Protein AF-A0A835QR47-F1 (afdb_monomer)

Organism: Vanilla planifolia (NCBI:txid51239)

Structure (mmCIF, N/CA/C/O backbone):
data_AF-A0A835QR47-F1
#
_entry.id   AF-A0A835QR47-F1
#
loop_
_atom_site.group_PDB
_atom_site.id
_atom_site.type_symbol
_atom_site.label_atom_id
_atom_site.label_alt_id
_atom_site.label_comp_id
_atom_site.label_asym_id
_atom_site.label_entity_id
_atom_site.label_seq_id
_atom_site.pdbx_PDB_ins_code
_atom_site.Cartn_x
_atom_site.Cartn_y
_atom_site.Cartn_z
_atom_site.occupancy
_atom_site.B_iso_or_equiv
_atom_site.auth_seq_id
_atom_site.auth_comp_id
_atom_site.auth_asym_id
_atom_site.auth_atom_id
_atom_site.pdbx_PDB_model_num
ATOM 1 N N . MET A 1 1 ? 97.038 3.469 -121.907 1.00 60.97 1 MET A N 1
ATOM 2 C CA . MET A 1 1 ? 96.719 4.030 -120.569 1.00 60.97 1 MET A CA 1
ATOM 3 C C . MET A 1 1 ? 95.221 4.050 -120.298 1.00 60.97 1 MET A C 1
ATOM 5 O O . MET A 1 1 ? 94.836 3.644 -119.213 1.00 60.97 1 MET A O 1
ATOM 9 N N . GLU A 1 2 ? 94.392 4.480 -121.254 1.00 71.38 2 GLU A N 1
ATOM 10 C CA . GLU A 1 2 ? 92.936 4.663 -121.091 1.00 71.38 2 GLU A CA 1
ATOM 11 C C . GLU A 1 2 ? 92.180 3.490 -120.452 1.00 71.38 2 GLU A C 1
ATOM 13 O O . GLU A 1 2 ? 91.340 3.713 -119.591 1.00 71.38 2 GLU A O 1
ATOM 18 N N . GLU A 1 3 ? 92.490 2.250 -120.829 1.00 75.06 3 GLU A N 1
ATOM 19 C CA . GLU A 1 3 ? 91.840 1.045 -120.295 1.00 75.06 3 GLU A CA 1
ATOM 20 C C . GLU A 1 3 ? 91.959 0.943 -118.764 1.00 75.06 3 GLU A C 1
ATOM 22 O O . GLU A 1 3 ? 90.950 0.813 -118.076 1.00 75.06 3 GLU A O 1
ATOM 27 N N . LYS A 1 4 ? 93.161 1.175 -118.214 1.00 75.19 4 LYS A N 1
ATOM 28 C CA . LYS A 1 4 ? 93.388 1.247 -116.760 1.00 75.19 4 LYS A CA 1
ATOM 29 C C . LYS A 1 4 ? 92.651 2.417 -116.103 1.00 75.19 4 LYS A C 1
ATOM 31 O O . LYS A 1 4 ? 92.278 2.328 -114.941 1.00 75.19 4 LYS A O 1
ATOM 36 N N . VAL A 1 5 ? 92.425 3.518 -116.825 1.00 79.50 5 VAL A N 1
ATOM 37 C CA . VAL A 1 5 ? 91.625 4.645 -116.314 1.00 79.50 5 VAL A CA 1
ATOM 38 C C . VAL A 1 5 ? 90.145 4.259 -116.238 1.00 79.50 5 VAL A C 1
ATOM 40 O O . VAL A 1 5 ? 89.501 4.583 -115.244 1.00 79.50 5 VAL A O 1
ATOM 43 N N . ARG A 1 6 ? 89.614 3.520 -117.224 1.00 81.06 6 ARG A N 1
ATOM 44 C CA . ARG A 1 6 ? 88.241 2.980 -117.177 1.00 81.06 6 ARG A CA 1
ATOM 45 C C . ARG A 1 6 ? 88.077 1.977 -116.036 1.00 81.06 6 ARG A C 1
ATOM 47 O O . ARG A 1 6 ? 87.148 2.119 -115.253 1.00 81.06 6 ARG A O 1
ATOM 54 N N . GLU A 1 7 ? 89.019 1.048 -115.884 1.00 84.00 7 GLU A N 1
ATOM 55 C CA . GLU A 1 7 ? 89.049 0.070 -114.789 1.00 84.00 7 GLU A CA 1
ATOM 56 C C . GLU A 1 7 ? 89.063 0.752 -113.406 1.00 84.00 7 GLU A C 1
ATOM 58 O O . GLU A 1 7 ? 88.241 0.437 -112.549 1.00 84.00 7 GLU A O 1
ATOM 63 N N . ILE A 1 8 ? 89.921 1.762 -113.204 1.00 84.38 8 ILE A N 1
ATOM 64 C CA . ILE A 1 8 ? 89.962 2.557 -111.963 1.00 84.38 8 ILE A CA 1
ATOM 65 C C . ILE A 1 8 ? 88.643 3.314 -111.728 1.00 84.38 8 ILE A C 1
ATOM 67 O O . ILE A 1 8 ? 88.188 3.405 -110.586 1.00 84.38 8 ILE A O 1
ATOM 71 N N . VAL A 1 9 ? 88.008 3.846 -112.779 1.00 85.69 9 VAL A N 1
ATOM 72 C CA . VAL A 1 9 ? 86.698 4.512 -112.674 1.00 85.69 9 VAL A CA 1
ATOM 73 C C . VAL A 1 9 ? 85.596 3.516 -112.310 1.00 85.69 9 VAL A C 1
ATOM 75 O O . VAL A 1 9 ? 84.815 3.816 -111.411 1.00 85.69 9 VAL A O 1
ATOM 78 N N . GLU A 1 10 ? 85.552 2.329 -112.917 1.00 86.38 10 GLU A N 1
ATOM 79 C CA . GLU A 1 10 ? 84.581 1.286 -112.566 1.00 86.38 10 GLU A CA 1
ATOM 80 C C . GLU A 1 10 ? 84.777 0.767 -111.138 1.00 86.38 10 GLU A C 1
ATOM 82 O O . GLU A 1 10 ? 83.806 0.665 -110.391 1.00 86.38 10 GLU A O 1
ATOM 87 N N . ILE A 1 11 ? 86.016 0.497 -110.716 1.00 86.19 11 ILE A N 1
ATOM 88 C CA . ILE A 1 11 ? 86.321 0.095 -109.334 1.00 86.19 11 ILE A CA 1
ATOM 89 C C . ILE A 1 11 ? 85.882 1.192 -108.356 1.00 86.19 11 ILE A C 1
ATOM 91 O O . ILE A 1 11 ? 85.265 0.895 -107.333 1.00 86.19 11 ILE A O 1
ATOM 95 N N . LYS A 1 12 ? 86.121 2.470 -108.682 1.00 87.75 12 LYS A N 1
ATOM 96 C CA . LYS A 1 12 ? 85.681 3.597 -107.850 1.00 87.75 12 LYS A CA 1
ATOM 97 C C . LYS A 1 12 ? 84.157 3.764 -107.835 1.00 87.75 12 LYS A C 1
ATOM 99 O O . LYS A 1 12 ? 83.612 4.082 -106.784 1.00 87.75 12 LYS A O 1
ATOM 104 N N . GLN A 1 13 ? 83.467 3.517 -108.949 1.00 88.06 13 GLN A N 1
ATOM 105 C CA . GLN A 1 13 ? 82.001 3.523 -109.017 1.00 88.06 13 GLN A CA 1
ATOM 106 C C . GLN A 1 13 ? 81.385 2.375 -108.209 1.00 88.06 13 GLN A C 1
ATOM 108 O O . GLN A 1 13 ? 80.437 2.613 -107.467 1.00 88.06 13 GLN A O 1
ATOM 113 N N . ARG A 1 14 ? 81.938 1.157 -108.296 1.00 87.88 14 ARG A N 1
ATOM 114 C CA . ARG A 1 14 ? 81.486 -0.002 -107.505 1.00 87.88 14 ARG A CA 1
ATOM 115 C C . ARG A 1 14 ? 81.745 0.208 -106.013 1.00 87.88 14 ARG A C 1
ATOM 117 O O . ARG A 1 14 ? 80.827 0.036 -105.224 1.00 87.88 14 ARG A O 1
ATOM 124 N N . SER A 1 15 ? 82.934 0.687 -105.642 1.00 88.19 15 SER A N 1
ATOM 125 C CA . SER A 1 15 ? 83.275 1.040 -104.255 1.00 88.19 15 SER A CA 1
ATOM 126 C C . SER A 1 15 ? 82.327 2.103 -103.678 1.00 88.19 15 SER A C 1
ATOM 128 O O . SER A 1 15 ? 81.778 1.920 -102.595 1.00 88.19 15 SER A O 1
ATOM 130 N N . LEU A 1 16 ? 82.036 3.165 -104.440 1.00 91.00 16 LEU A N 1
ATOM 131 C CA . LEU A 1 16 ? 81.088 4.210 -104.038 1.00 91.00 16 LEU A CA 1
ATOM 132 C C . LEU A 1 16 ? 79.633 3.704 -103.991 1.00 91.00 16 LEU A C 1
ATOM 134 O O . LEU A 1 16 ? 78.863 4.138 -103.139 1.00 91.00 16 LEU A O 1
ATOM 138 N N . ALA A 1 17 ? 79.241 2.768 -104.860 1.00 90.38 17 ALA A N 1
ATOM 139 C CA . ALA A 1 17 ? 77.936 2.111 -104.787 1.00 90.38 17 ALA A CA 1
ATOM 140 C C . ALA A 1 17 ? 77.817 1.210 -103.544 1.00 90.38 17 ALA A C 1
ATOM 142 O O . ALA A 1 17 ? 76.797 1.254 -102.862 1.00 90.38 17 ALA A O 1
ATOM 143 N N . GLU A 1 18 ? 78.865 0.456 -103.203 1.00 92.38 18 GLU A N 1
ATOM 144 C CA . GLU A 1 18 ? 78.936 -0.332 -101.971 1.00 92.38 18 GLU A CA 1
ATOM 145 C C . GLU A 1 18 ? 78.926 0.542 -100.708 1.00 92.38 18 GLU A C 1
ATOM 147 O O . GLU A 1 18 ? 78.277 0.188 -99.729 1.00 92.38 18 GLU A O 1
ATOM 152 N N . GLU A 1 19 ? 79.633 1.674 -100.703 1.00 91.31 19 GLU A N 1
ATOM 153 C CA . GLU A 1 19 ? 79.642 2.631 -99.589 1.00 91.31 19 GLU A CA 1
ATOM 154 C C . GLU A 1 19 ? 78.260 3.281 -99.404 1.00 91.31 19 GLU A C 1
ATOM 156 O O . GLU A 1 19 ? 77.734 3.330 -98.288 1.00 91.31 19 GLU A O 1
ATOM 161 N N . ASN A 1 20 ? 77.610 3.677 -100.504 1.00 91.75 20 ASN A N 1
ATOM 162 C CA . ASN A 1 20 ? 76.225 4.153 -100.502 1.00 91.75 20 ASN A CA 1
ATOM 163 C C . ASN A 1 20 ? 75.232 3.069 -100.047 1.00 91.75 20 ASN A C 1
ATOM 165 O O . ASN A 1 20 ? 74.272 3.380 -99.347 1.00 91.75 20 ASN A O 1
ATOM 169 N N . GLN A 1 21 ? 75.450 1.797 -100.399 1.00 94.31 21 GLN A N 1
ATOM 170 C CA . GLN A 1 21 ? 74.613 0.694 -99.923 1.00 94.31 21 GLN A CA 1
ATOM 171 C C . GLN A 1 21 ? 74.801 0.459 -98.418 1.00 94.31 21 GLN A C 1
ATOM 173 O O . GLN A 1 21 ? 73.815 0.453 -97.687 1.00 94.31 21 GLN A O 1
ATOM 178 N N . LYS A 1 22 ? 76.046 0.345 -97.938 1.00 94.44 22 LYS A N 1
ATOM 179 C CA . LYS A 1 22 ? 76.367 0.107 -96.518 1.00 94.44 22 LYS A CA 1
ATOM 180 C C . LYS A 1 22 ? 75.860 1.244 -95.625 1.00 94.44 22 LYS A C 1
ATOM 182 O O . LYS A 1 22 ? 75.302 0.996 -94.560 1.00 94.44 22 LYS A O 1
ATOM 187 N N . THR A 1 23 ? 75.988 2.497 -96.066 1.00 93.44 23 THR A N 1
ATOM 188 C CA . THR A 1 23 ? 75.420 3.649 -95.341 1.00 93.44 23 THR A CA 1
ATOM 189 C C . THR A 1 23 ? 73.889 3.644 -95.348 1.00 93.44 23 THR A C 1
ATOM 191 O O . THR A 1 23 ? 73.283 3.925 -94.316 1.00 93.44 23 THR A O 1
ATOM 194 N N . LEU A 1 24 ? 73.247 3.262 -96.456 1.00 94.75 24 LEU A N 1
ATOM 195 C CA . LEU A 1 24 ? 71.790 3.115 -96.552 1.00 94.75 24 LEU A CA 1
ATOM 196 C C . LEU A 1 24 ? 71.248 1.938 -95.715 1.00 94.75 24 LEU A C 1
ATOM 198 O O . LEU A 1 24 ? 70.143 2.030 -95.182 1.00 94.75 24 LEU A O 1
ATOM 202 N N . GLU A 1 25 ? 72.014 0.861 -95.555 1.00 94.81 25 GLU A N 1
ATOM 203 C CA . GLU A 1 25 ? 71.706 -0.262 -94.659 1.00 94.81 25 GLU A CA 1
ATOM 204 C C . GLU A 1 25 ? 71.804 0.162 -93.186 1.00 94.81 25 GLU A C 1
ATOM 206 O O . GLU A 1 25 ? 70.817 0.042 -92.462 1.00 94.81 25 GLU A O 1
ATOM 211 N N . VAL A 1 26 ? 72.907 0.795 -92.768 1.00 95.56 26 VAL A N 1
ATOM 212 C CA . VAL A 1 26 ? 73.063 1.344 -91.404 1.00 95.56 26 VAL A CA 1
ATOM 213 C C . VAL A 1 26 ? 71.992 2.398 -91.078 1.00 95.56 26 VAL A C 1
ATOM 215 O O . VAL A 1 26 ? 71.502 2.467 -89.948 1.00 95.56 26 VAL A O 1
ATOM 218 N N . LEU A 1 27 ? 71.577 3.213 -92.055 1.00 94.19 27 LEU A N 1
ATOM 219 C CA . LEU A 1 27 ? 70.469 4.157 -91.877 1.00 94.19 27 LEU A CA 1
ATOM 220 C C . LEU A 1 27 ? 69.121 3.445 -91.686 1.00 94.19 27 LEU A C 1
ATOM 222 O O . LEU A 1 27 ? 68.351 3.877 -90.830 1.00 94.19 27 LEU A O 1
ATOM 226 N N . LYS A 1 28 ? 68.850 2.345 -92.402 1.00 95.81 28 LYS A N 1
ATOM 227 C CA . LYS A 1 28 ? 67.644 1.517 -92.204 1.00 95.81 28 LYS A CA 1
ATOM 228 C C . LYS A 1 28 ? 67.637 0.807 -90.853 1.00 95.81 28 LYS A C 1
ATOM 230 O O . LYS A 1 28 ? 66.608 0.811 -90.188 1.00 95.81 28 LYS A O 1
ATOM 235 N N . GLU A 1 29 ? 68.758 0.229 -90.425 1.00 95.56 29 GLU A N 1
ATOM 236 C CA . GLU A 1 29 ? 68.882 -0.397 -89.099 1.00 95.56 29 GLU A CA 1
ATOM 237 C C . GLU A 1 29 ? 68.636 0.629 -87.985 1.00 95.56 29 GLU A C 1
ATOM 239 O O . GLU A 1 29 ? 67.873 0.382 -87.048 1.00 95.56 29 GLU A O 1
ATOM 244 N N . ARG A 1 30 ? 69.212 1.831 -88.125 1.00 95.88 30 ARG A N 1
ATOM 245 C CA . ARG A 1 30 ? 68.959 2.952 -87.215 1.00 95.88 30 ARG A CA 1
ATOM 246 C C . ARG A 1 30 ? 67.500 3.407 -87.248 1.00 95.88 30 ARG A C 1
ATOM 248 O O . ARG A 1 30 ? 66.954 3.723 -86.193 1.00 95.88 30 ARG A O 1
ATOM 255 N N . GLU A 1 31 ? 66.867 3.454 -88.418 1.00 95.62 31 GLU 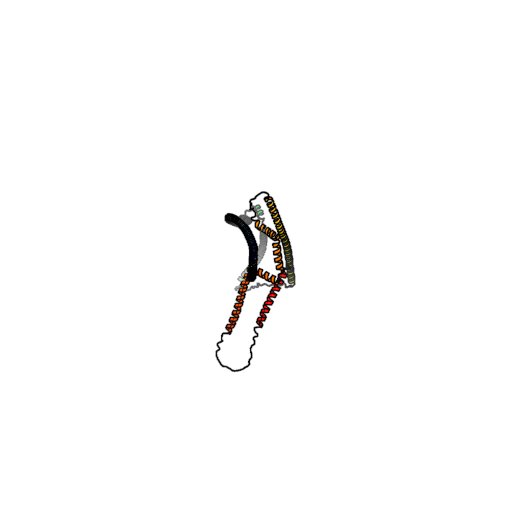A N 1
ATOM 256 C CA . GLU A 1 31 ? 65.449 3.794 -88.542 1.00 95.62 31 GLU A CA 1
ATOM 257 C C . GLU A 1 31 ? 64.571 2.753 -87.837 1.00 95.62 31 GLU A C 1
ATOM 259 O O . GLU A 1 31 ? 63.733 3.128 -87.022 1.00 95.62 31 GLU A O 1
ATOM 264 N N . GLN A 1 32 ? 64.806 1.458 -88.063 1.00 96.12 32 GLN A N 1
ATOM 265 C CA . GLN A 1 32 ? 64.087 0.367 -87.396 1.00 96.12 32 GLN A CA 1
ATOM 266 C C . GLN A 1 32 ? 64.253 0.422 -85.871 1.00 96.12 32 GLN A C 1
ATOM 268 O O . GLN A 1 32 ? 63.266 0.310 -85.144 1.00 96.12 32 GLN A O 1
ATOM 273 N N . LEU A 1 33 ? 65.470 0.674 -85.376 1.00 96.69 33 LEU A N 1
ATOM 274 C CA . LEU A 1 33 ? 65.728 0.846 -83.944 1.00 96.69 33 LEU A CA 1
ATOM 275 C C . LEU A 1 33 ? 64.963 2.048 -83.362 1.00 96.69 33 LEU A C 1
ATOM 277 O O . LEU A 1 33 ? 64.385 1.940 -82.282 1.00 96.69 33 LEU A O 1
ATOM 281 N N . LEU A 1 34 ? 64.917 3.178 -84.076 1.00 95.75 34 LEU A N 1
ATOM 282 C CA . LEU A 1 34 ? 64.157 4.364 -83.664 1.00 95.75 34 LEU A CA 1
ATOM 283 C C . LEU A 1 34 ? 62.638 4.140 -83.734 1.00 95.75 34 LEU A C 1
ATOM 285 O O . LEU A 1 34 ? 61.914 4.612 -82.857 1.00 95.75 34 LEU A O 1
ATOM 289 N N . GLN A 1 35 ? 62.143 3.404 -84.733 1.00 96.12 35 GLN A N 1
ATOM 290 C CA . GLN A 1 35 ? 60.734 3.020 -84.842 1.00 96.12 35 GLN A CA 1
ATOM 291 C C . GLN A 1 35 ? 60.320 2.091 -83.689 1.00 96.12 35 GLN A C 1
ATOM 293 O O . GLN A 1 35 ? 59.265 2.307 -83.092 1.00 96.12 35 GLN A O 1
ATOM 298 N N . GLU A 1 36 ? 61.154 1.115 -83.318 1.00 96.88 36 GLU A N 1
ATOM 299 C CA . GLU A 1 36 ? 60.896 0.212 -82.189 1.00 96.88 36 GLU A CA 1
ATOM 300 C C . GLU A 1 36 ? 60.992 0.938 -80.837 1.00 96.88 36 GLU A C 1
ATOM 302 O O . GLU A 1 36 ? 60.104 0.785 -80.000 1.00 96.88 36 GLU A O 1
ATOM 307 N N . GLN A 1 37 ? 61.980 1.818 -80.640 1.00 96.50 37 GLN A N 1
ATOM 308 C CA . GLN A 1 37 ? 62.035 2.698 -79.462 1.00 96.50 37 GLN A CA 1
ATOM 309 C C . GLN A 1 37 ? 60.788 3.589 -79.361 1.00 96.50 37 GLN A C 1
ATOM 311 O O . GLN A 1 37 ? 60.210 3.728 -78.283 1.00 96.50 37 GLN A O 1
ATOM 316 N N . LEU A 1 38 ? 60.316 4.150 -80.480 1.00 96.38 38 LEU A N 1
ATOM 317 C CA . LEU A 1 38 ? 59.082 4.936 -80.529 1.00 96.38 38 LEU A CA 1
ATOM 318 C C . LEU A 1 38 ? 57.836 4.076 -80.256 1.00 96.38 38 LEU A C 1
ATOM 320 O O . LEU A 1 38 ? 56.887 4.564 -79.639 1.00 96.38 38 LEU A O 1
ATOM 324 N N . ARG A 1 39 ? 57.821 2.806 -80.683 1.00 96.69 39 ARG A N 1
ATOM 325 C CA . ARG A 1 39 ? 56.748 1.846 -80.384 1.00 96.69 39 ARG A CA 1
ATOM 326 C C . ARG A 1 39 ? 56.698 1.540 -78.885 1.00 96.69 39 ARG A C 1
ATOM 328 O O . ARG A 1 39 ? 55.637 1.681 -78.285 1.00 96.69 39 ARG A O 1
ATOM 335 N N . GLN A 1 40 ? 57.839 1.224 -78.272 1.00 96.88 40 GLN A N 1
ATOM 336 C CA . GLN A 1 40 ? 57.967 0.964 -76.832 1.00 96.88 40 GLN A CA 1
ATOM 337 C C . GLN A 1 40 ? 57.634 2.204 -75.982 1.00 96.88 40 GLN A C 1
ATOM 339 O O . GLN A 1 40 ? 56.938 2.096 -74.970 1.00 96.88 40 GLN A O 1
ATOM 344 N N . ALA A 1 41 ? 58.056 3.399 -76.407 1.00 95.75 41 ALA A N 1
ATOM 345 C CA . ALA A 1 41 ? 57.693 4.660 -75.755 1.00 95.75 41 ALA A CA 1
ATOM 346 C C . ALA A 1 41 ? 56.179 4.941 -75.826 1.00 95.75 41 ALA A C 1
ATOM 348 O O . ALA A 1 41 ? 55.579 5.358 -74.839 1.00 95.75 41 ALA A O 1
ATOM 349 N N . LYS A 1 42 ? 55.526 4.661 -76.962 1.00 96.94 42 LYS A N 1
ATOM 350 C CA . LYS A 1 42 ? 54.059 4.761 -77.084 1.00 96.94 42 LYS A CA 1
ATOM 351 C C . LYS A 1 42 ? 53.342 3.729 -76.213 1.00 96.94 42 LYS A C 1
ATOM 353 O O . LYS A 1 42 ? 52.379 4.075 -75.539 1.00 96.94 42 LYS A O 1
ATOM 358 N N . GLU A 1 43 ? 53.820 2.487 -76.191 1.00 97.25 43 GLU A N 1
ATOM 359 C CA . GLU A 1 43 ? 53.235 1.401 -75.397 1.00 97.25 43 GLU A CA 1
ATOM 360 C C . GLU A 1 43 ? 53.332 1.681 -73.887 1.00 97.25 43 GLU A C 1
ATOM 362 O O . GLU A 1 43 ? 52.343 1.550 -73.165 1.00 97.25 43 GLU A O 1
ATOM 367 N N . THR A 1 44 ? 54.483 2.162 -73.410 1.00 96.81 44 THR A N 1
ATOM 368 C CA . THR A 1 44 ? 54.652 2.580 -72.007 1.00 96.81 44 THR A CA 1
ATOM 369 C C . THR A 1 44 ? 53.794 3.793 -71.649 1.00 96.81 44 THR A C 1
ATOM 371 O O . THR A 1 44 ? 53.159 3.773 -70.595 1.00 96.81 44 THR A O 1
ATOM 374 N N . VAL A 1 45 ? 53.673 4.800 -72.524 1.00 97.38 45 VAL A N 1
ATOM 375 C CA . VAL A 1 45 ? 52.749 5.933 -72.316 1.00 97.38 45 VAL A CA 1
ATOM 376 C C . VAL A 1 45 ? 51.291 5.465 -72.241 1.00 97.38 45 VAL A C 1
ATOM 378 O O . VAL A 1 45 ? 50.589 5.851 -71.309 1.00 97.38 45 VAL A O 1
ATOM 381 N N . MET A 1 46 ? 50.841 4.584 -73.141 1.00 97.38 46 MET A N 1
ATOM 382 C CA . MET A 1 46 ? 49.477 4.032 -73.106 1.00 97.38 46 MET A CA 1
ATOM 383 C C . MET A 1 46 ? 49.205 3.213 -71.836 1.00 97.38 46 MET A C 1
ATOM 385 O O . MET A 1 46 ? 48.105 3.267 -71.287 1.00 97.38 46 MET A O 1
ATOM 389 N N . ASN A 1 47 ? 50.194 2.464 -71.343 1.00 96.94 47 ASN A N 1
ATOM 390 C CA . ASN A 1 47 ? 50.062 1.714 -70.094 1.00 96.94 47 ASN A CA 1
ATOM 391 C C . ASN A 1 47 ? 50.034 2.647 -68.870 1.00 96.94 47 ASN A C 1
ATOM 393 O O . ASN A 1 47 ? 49.215 2.444 -67.975 1.00 96.94 47 ASN A O 1
ATOM 397 N N . MET A 1 48 ? 50.836 3.718 -68.859 1.00 95.56 48 MET A N 1
ATOM 398 C CA . MET A 1 48 ? 50.778 4.759 -67.824 1.00 95.56 48 MET A CA 1
ATOM 399 C C . MET A 1 48 ? 49.450 5.530 -67.836 1.00 95.56 48 MET A C 1
ATOM 401 O O . MET A 1 48 ? 48.927 5.834 -66.767 1.00 95.56 48 MET A O 1
ATOM 405 N N . GLN A 1 49 ? 48.868 5.796 -69.011 1.00 96.44 49 GLN A N 1
ATOM 406 C CA . GLN A 1 49 ? 47.539 6.410 -69.138 1.00 96.44 49 GLN A CA 1
ATOM 407 C C . GLN A 1 49 ? 46.449 5.519 -68.529 1.00 96.44 49 GLN A C 1
ATOM 409 O O . GLN A 1 49 ? 45.730 5.974 -67.646 1.00 96.44 49 GLN A O 1
ATOM 414 N N . LYS A 1 50 ? 46.399 4.228 -68.886 1.00 97.50 50 LYS A N 1
ATOM 415 C CA . LYS A 1 50 ? 45.449 3.264 -68.292 1.00 97.50 50 LYS A CA 1
ATOM 416 C C . LYS A 1 50 ? 45.600 3.134 -66.773 1.00 97.50 50 LYS A C 1
ATOM 418 O O . LYS A 1 50 ? 44.605 3.040 -66.057 1.00 97.50 50 LYS A O 1
ATOM 423 N N . LEU A 1 51 ? 46.837 3.131 -66.266 1.00 97.56 51 LEU A N 1
ATOM 424 C CA . LEU A 1 51 ? 47.103 3.115 -64.823 1.00 97.56 51 LEU A CA 1
ATOM 425 C C . LEU A 1 51 ? 46.631 4.409 -64.144 1.00 97.56 51 LEU A C 1
ATOM 427 O O . LEU A 1 51 ? 46.075 4.346 -63.050 1.00 97.56 51 LEU A O 1
ATOM 431 N N . HIS A 1 52 ? 46.797 5.564 -64.794 1.00 97.25 52 HIS A N 1
ATOM 432 C CA . HIS A 1 52 ? 46.301 6.845 -64.294 1.00 97.25 52 HIS A CA 1
ATOM 433 C C . HIS A 1 52 ? 44.768 6.904 -64.277 1.00 97.25 52 HIS A C 1
ATOM 435 O O . HIS A 1 52 ? 44.200 7.257 -63.250 1.00 97.25 52 HIS A O 1
ATOM 441 N N . GLU A 1 53 ? 44.098 6.487 -65.355 1.00 97.38 53 GLU A N 1
ATOM 442 C CA . GLU A 1 53 ? 42.632 6.389 -65.443 1.00 97.38 53 GLU A CA 1
ATOM 443 C C . GLU A 1 53 ? 42.062 5.447 -64.367 1.00 97.38 53 GLU A C 1
ATOM 445 O O . GLU A 1 53 ? 41.079 5.775 -63.697 1.00 97.38 53 GLU A O 1
ATOM 450 N N . SER A 1 54 ? 42.717 4.302 -64.143 1.00 97.19 54 SER A N 1
ATOM 451 C CA . SER A 1 54 ? 42.340 3.337 -63.103 1.00 97.19 54 SER A CA 1
ATOM 452 C C . SER A 1 54 ? 42.517 3.908 -61.690 1.00 97.19 54 SER A C 1
ATOM 454 O O . SER A 1 54 ? 41.586 3.852 -60.885 1.00 97.19 54 SER A O 1
ATOM 456 N N . ALA A 1 55 ? 43.664 4.530 -61.399 1.00 96.62 55 ALA A N 1
ATOM 457 C CA . ALA A 1 55 ? 43.930 5.173 -60.113 1.00 96.62 55 ALA A CA 1
ATOM 458 C C . ALA A 1 55 ? 43.013 6.384 -59.862 1.00 96.62 55 ALA A C 1
ATOM 460 O O . ALA A 1 55 ? 42.532 6.572 -58.749 1.00 96.62 55 ALA A O 1
ATOM 461 N N . GLN A 1 56 ? 42.719 7.185 -60.890 1.00 97.19 56 GLN A N 1
ATOM 462 C CA . GLN A 1 56 ? 41.775 8.301 -60.811 1.00 97.19 56 GLN A CA 1
ATOM 463 C C . GLN A 1 56 ? 40.354 7.809 -60.510 1.00 97.19 56 GLN A C 1
ATOM 465 O O . GLN A 1 56 ? 39.671 8.405 -59.678 1.00 97.19 56 GLN A O 1
ATOM 470 N N . SER A 1 57 ? 39.932 6.704 -61.132 1.00 97.00 57 SER A N 1
ATOM 471 C CA . SER A 1 57 ? 38.638 6.066 -60.861 1.00 97.00 57 SER A CA 1
ATOM 472 C C . SER A 1 57 ? 38.552 5.579 -59.410 1.00 97.00 57 SER A C 1
ATOM 474 O O . SER A 1 57 ? 37.598 5.915 -58.712 1.00 97.00 57 SER A O 1
ATOM 476 N N . GLN A 1 58 ? 39.589 4.893 -58.914 1.00 97.44 58 GLN A N 1
ATOM 477 C CA . GLN A 1 58 ? 39.674 4.452 -57.513 1.00 97.44 58 GLN A CA 1
ATOM 478 C C . GLN A 1 58 ? 39.675 5.630 -56.526 1.00 97.44 58 GLN A C 1
ATOM 480 O O . GLN A 1 58 ? 39.006 5.575 -55.498 1.00 97.44 58 GLN A O 1
ATOM 485 N N . LEU A 1 59 ? 40.380 6.723 -56.838 1.00 97.50 59 LEU A N 1
ATOM 486 C CA . LEU A 1 59 ? 40.367 7.943 -56.023 1.00 97.50 59 LEU A CA 1
ATOM 487 C C . LEU A 1 59 ? 38.983 8.608 -55.992 1.00 97.50 59 LEU A C 1
ATOM 489 O O . LEU A 1 59 ? 38.599 9.150 -54.957 1.00 97.50 59 LEU A O 1
ATOM 493 N N . PHE A 1 60 ? 38.229 8.563 -57.094 1.00 97.88 60 PHE A N 1
ATOM 494 C CA . PHE A 1 60 ? 36.867 9.095 -57.147 1.00 97.88 60 PHE A CA 1
ATOM 495 C C . PHE A 1 60 ? 35.882 8.214 -56.364 1.00 97.88 60 PHE A C 1
ATOM 497 O O . PHE A 1 60 ? 35.051 8.737 -55.626 1.00 97.88 60 PHE A O 1
ATOM 504 N N . GLU A 1 61 ? 36.016 6.888 -56.453 1.00 97.56 61 GLU A N 1
ATOM 505 C CA . GLU A 1 61 ? 35.216 5.928 -55.685 1.00 97.56 61 GLU A CA 1
ATOM 506 C C . GLU A 1 61 ? 35.480 6.040 -54.174 1.00 97.56 61 GLU A C 1
ATOM 508 O O . GLU A 1 61 ? 34.543 6.228 -53.399 1.00 97.56 61 GLU A O 1
ATOM 513 N N . LEU A 1 62 ? 36.749 6.037 -53.747 1.00 97.12 62 LEU A N 1
ATOM 514 C CA . LEU A 1 62 ? 37.132 6.247 -52.343 1.00 97.12 62 LEU A CA 1
ATOM 515 C C . LEU A 1 62 ? 36.674 7.615 -51.820 1.00 97.12 62 LEU A C 1
ATOM 517 O O . LEU A 1 62 ? 36.299 7.741 -50.652 1.00 97.12 62 LEU A O 1
ATOM 521 N N . ARG A 1 63 ? 36.675 8.648 -52.672 1.00 97.31 63 ARG A N 1
ATOM 522 C CA . ARG A 1 63 ? 36.120 9.958 -52.322 1.00 97.31 63 ARG A CA 1
ATOM 523 C C . ARG A 1 63 ? 34.608 9.887 -52.117 1.00 97.31 63 ARG A C 1
ATOM 525 O O . ARG A 1 63 ? 34.144 10.383 -51.095 1.00 97.31 63 ARG A O 1
ATOM 532 N N . ALA A 1 64 ? 33.868 9.267 -53.036 1.00 96.81 64 ALA A N 1
ATOM 533 C CA . ALA A 1 64 ? 32.420 9.108 -52.934 1.00 96.81 64 ALA A CA 1
ATOM 534 C C . ALA A 1 64 ? 32.034 8.329 -51.666 1.00 96.81 64 ALA A C 1
ATOM 536 O O . ALA A 1 64 ? 31.257 8.837 -50.863 1.00 96.81 64 ALA A O 1
ATOM 537 N N . GLN A 1 65 ? 32.675 7.182 -51.412 1.00 97.56 65 GLN A N 1
ATOM 538 C CA . GLN A 1 65 ? 32.496 6.401 -50.180 1.00 97.56 65 GLN A CA 1
ATOM 539 C C . GLN A 1 65 ? 32.820 7.229 -48.924 1.00 97.56 65 GLN A C 1
ATOM 541 O O . GLN A 1 65 ? 32.107 7.161 -47.928 1.00 97.56 65 GLN A O 1
ATOM 546 N N . SER A 1 66 ? 33.868 8.062 -48.957 1.00 97.00 66 SER A N 1
ATOM 547 C CA . SER A 1 66 ? 34.225 8.929 -47.828 1.00 97.00 66 SER A CA 1
ATOM 548 C C . SER A 1 66 ? 33.274 10.119 -47.642 1.00 97.00 66 SER A C 1
ATOM 550 O O . SER A 1 66 ? 33.182 10.652 -46.537 1.00 97.00 66 SER A O 1
ATOM 552 N N . GLU A 1 67 ? 32.602 10.600 -48.686 1.00 97.62 67 GLU A N 1
ATOM 553 C CA . GLU A 1 67 ? 31.581 11.653 -48.587 1.00 97.62 67 GLU A CA 1
ATOM 554 C C . GLU A 1 67 ? 30.227 11.068 -48.142 1.00 97.62 67 GLU A C 1
ATOM 556 O O . GLU A 1 67 ? 29.572 11.661 -47.285 1.00 97.62 67 GLU A O 1
ATOM 561 N N . GLU A 1 68 ? 29.880 9.857 -48.588 1.00 96.88 68 GLU A N 1
ATOM 562 C CA . GLU A 1 68 ? 28.740 9.068 -48.103 1.00 96.88 68 GLU A CA 1
ATOM 563 C C . GLU A 1 68 ? 28.886 8.694 -46.619 1.00 96.88 68 GLU A C 1
ATOM 565 O O . GLU A 1 68 ? 27.985 8.959 -45.825 1.00 96.88 68 GLU A O 1
ATOM 570 N N . GLU A 1 69 ? 30.043 8.171 -46.196 1.00 96.88 69 GLU A N 1
ATOM 571 C CA . GLU A 1 69 ? 30.289 7.806 -44.793 1.00 96.88 69 GLU A CA 1
ATOM 572 C C . GLU A 1 69 ? 30.227 9.034 -43.861 1.00 96.88 69 GLU A C 1
ATOM 574 O O . GLU A 1 69 ? 29.737 8.945 -42.732 1.00 96.88 69 GLU A O 1
ATOM 579 N N . LYS A 1 70 ? 30.664 10.211 -44.337 1.00 97.38 70 LYS A N 1
ATOM 580 C CA . LYS A 1 70 ? 30.494 11.484 -43.613 1.00 97.38 70 LYS A CA 1
ATOM 581 C C . LYS A 1 70 ? 29.026 11.904 -43.538 1.00 97.38 70 LYS A C 1
ATOM 583 O O . LYS A 1 70 ? 28.593 12.340 -42.475 1.00 97.38 70 LYS A O 1
ATOM 588 N N . ALA A 1 71 ? 28.266 11.769 -44.625 1.00 97.19 71 ALA A N 1
ATOM 589 C CA . ALA A 1 71 ? 26.841 12.092 -44.646 1.00 97.19 71 ALA A CA 1
ATOM 590 C C . ALA A 1 71 ? 26.034 11.182 -43.702 1.00 97.19 71 ALA A C 1
ATOM 592 O O . ALA A 1 71 ? 25.218 11.683 -42.931 1.00 97.19 71 ALA A O 1
ATOM 593 N N . ALA A 1 72 ? 26.325 9.876 -43.690 1.00 96.69 72 ALA A N 1
ATOM 594 C CA . ALA A 1 72 ? 25.734 8.914 -42.760 1.00 96.69 72 ALA A CA 1
ATOM 595 C C . ALA A 1 72 ? 26.054 9.272 -41.298 1.00 96.69 72 ALA A C 1
ATOM 597 O O . ALA A 1 72 ? 25.140 9.478 -40.503 1.00 96.69 72 ALA A O 1
ATOM 598 N N . LYS A 1 73 ? 27.336 9.481 -40.960 1.00 97.25 73 LYS A N 1
ATOM 599 C CA . LYS A 1 73 ? 27.756 9.894 -39.606 1.00 97.25 73 LYS A CA 1
ATOM 600 C C . LYS A 1 73 ? 27.141 11.228 -39.167 1.00 97.25 73 LYS A C 1
ATOM 602 O O . LYS A 1 73 ? 26.853 11.401 -37.986 1.00 97.25 73 LYS A O 1
ATOM 607 N N . GLN A 1 74 ? 26.925 12.167 -40.091 1.00 97.19 74 GLN A N 1
ATOM 608 C CA . GLN A 1 74 ? 26.247 13.431 -39.794 1.00 97.19 74 GLN A CA 1
ATOM 609 C C . GLN A 1 74 ? 24.740 13.236 -39.559 1.00 97.19 74 GLN A C 1
ATOM 611 O O . GLN A 1 74 ? 24.179 13.894 -38.686 1.00 97.19 74 GLN A O 1
ATOM 616 N N . ALA A 1 75 ? 24.087 12.330 -40.292 1.00 97.12 75 ALA A N 1
ATOM 617 C CA . ALA A 1 75 ? 22.693 11.965 -40.048 1.00 97.12 75 ALA A CA 1
ATOM 618 C C . ALA A 1 75 ? 22.526 11.274 -38.683 1.00 97.12 75 ALA A C 1
ATOM 620 O O . ALA A 1 75 ? 21.673 11.690 -37.900 1.00 97.12 75 ALA A O 1
ATOM 621 N N . ASP A 1 76 ? 23.390 10.309 -38.354 1.00 96.31 76 ASP A N 1
ATOM 622 C CA . ASP A 1 76 ? 23.420 9.644 -37.044 1.00 96.31 76 ASP A CA 1
ATOM 623 C C . ASP A 1 76 ? 23.653 10.649 -35.904 1.00 96.31 76 ASP A C 1
ATOM 625 O O . ASP A 1 76 ? 22.957 10.618 -34.890 1.00 96.31 76 ASP A O 1
ATOM 629 N N . PHE A 1 77 ? 24.590 11.590 -36.079 1.00 97.94 77 PHE A N 1
ATOM 630 C CA . PHE A 1 77 ? 24.839 12.662 -35.112 1.00 97.94 77 PHE A CA 1
ATOM 631 C C . PHE A 1 77 ? 23.605 13.549 -34.896 1.00 97.94 77 PHE A C 1
ATOM 633 O O . PHE A 1 77 ? 23.265 13.854 -33.753 1.00 97.94 77 PHE A O 1
ATOM 640 N N . ASN A 1 78 ? 22.906 13.932 -35.970 1.00 96.81 78 ASN A N 1
ATOM 641 C CA . ASN A 1 78 ? 21.685 14.733 -35.873 1.00 96.81 78 ASN A CA 1
ATOM 642 C C . ASN A 1 78 ? 20.565 13.958 -35.151 1.00 96.81 78 ASN A C 1
ATOM 644 O O . ASN A 1 78 ? 19.919 14.506 -34.262 1.00 96.81 78 ASN A O 1
ATOM 648 N N . LEU A 1 79 ? 20.379 12.669 -35.462 1.00 97.12 79 LEU A N 1
ATOM 649 C CA . LEU A 1 79 ? 19.396 11.811 -34.786 1.00 97.12 79 LEU A CA 1
ATOM 650 C C . LEU A 1 79 ? 19.700 11.650 -33.289 1.00 97.12 79 LEU A C 1
ATOM 652 O O . LEU A 1 79 ? 18.785 11.720 -32.467 1.00 97.12 79 LEU A O 1
ATOM 656 N N . LEU A 1 80 ? 20.977 11.485 -32.928 1.00 97.25 80 LEU A N 1
ATOM 657 C CA . LEU A 1 80 ? 21.430 11.441 -31.536 1.00 97.25 80 LEU A CA 1
ATOM 658 C C . LEU A 1 80 ? 21.214 12.782 -30.819 1.00 97.25 80 LEU A C 1
ATOM 660 O O . LEU A 1 80 ? 20.810 12.784 -29.658 1.00 97.25 80 LEU A O 1
ATOM 664 N N . MET A 1 81 ? 21.426 13.915 -31.496 1.00 97.06 81 MET A N 1
ATOM 665 C CA . MET A 1 81 ? 21.138 15.243 -30.946 1.00 97.06 81 MET A CA 1
ATOM 666 C C . MET A 1 81 ? 19.639 15.410 -30.657 1.00 97.06 81 MET A C 1
ATOM 668 O O . MET A 1 81 ? 19.268 15.743 -29.530 1.00 97.06 81 MET A O 1
ATOM 672 N N . ASP A 1 82 ? 18.770 15.065 -31.613 1.00 97.62 82 ASP A N 1
ATOM 673 C CA . ASP A 1 82 ? 17.316 15.073 -31.418 1.00 97.62 82 ASP A CA 1
ATOM 674 C C . ASP A 1 82 ? 16.885 14.152 -30.258 1.00 97.62 82 ASP A C 1
ATOM 676 O O . ASP A 1 82 ? 15.906 14.437 -29.565 1.00 97.62 82 ASP A O 1
ATOM 680 N N . GLU A 1 83 ? 17.559 13.013 -30.050 1.00 96.94 83 GLU A N 1
ATOM 681 C CA . GLU A 1 83 ? 17.290 12.111 -28.920 1.00 96.94 83 GLU A CA 1
ATOM 682 C C . GLU A 1 83 ? 17.736 12.691 -27.580 1.00 96.94 83 GLU A C 1
ATOM 684 O O . GLU A 1 83 ? 17.001 12.572 -26.595 1.00 96.94 83 GLU A O 1
ATOM 689 N N . VAL A 1 84 ? 18.882 13.373 -27.543 1.00 97.19 84 VAL A N 1
ATOM 690 C CA . VAL A 1 84 ? 19.356 14.114 -26.369 1.00 97.19 84 VAL A CA 1
ATOM 691 C C . VAL A 1 84 ? 18.378 15.236 -26.011 1.00 97.19 84 VAL A C 1
ATOM 693 O O . VAL A 1 84 ? 17.987 15.338 -24.848 1.00 97.19 84 VAL A O 1
ATOM 696 N N . GLU A 1 85 ? 17.900 16.020 -26.979 1.00 97.19 85 GLU A N 1
ATOM 697 C CA . GLU A 1 85 ? 16.895 17.066 -26.738 1.00 97.19 85 GLU A CA 1
ATOM 698 C C . GLU A 1 85 ? 15.556 16.481 -26.259 1.00 97.19 85 GLU A C 1
ATOM 700 O O . GLU A 1 85 ? 14.999 16.929 -25.250 1.00 97.19 85 GLU A O 1
ATOM 705 N N . ARG A 1 86 ? 15.069 15.405 -26.897 1.00 97.25 86 ARG A N 1
ATOM 706 C CA . ARG A 1 86 ? 13.866 14.671 -26.455 1.00 97.25 86 ARG A CA 1
ATOM 707 C C . ARG A 1 86 ? 14.018 14.103 -25.037 1.00 97.25 86 ARG A C 1
ATOM 709 O O . ARG A 1 86 ? 13.047 14.102 -24.275 1.00 97.25 86 ARG A O 1
ATOM 716 N N . ALA A 1 87 ? 15.207 13.638 -24.654 1.00 94.81 87 ALA A N 1
ATOM 717 C CA . ALA A 1 87 ? 15.497 13.157 -23.304 1.00 94.81 87 ALA A CA 1
ATOM 718 C C . ALA A 1 87 ? 15.554 14.302 -22.278 1.00 94.81 87 ALA A C 1
ATOM 720 O O . ALA A 1 87 ? 14.956 14.187 -21.205 1.00 94.81 87 ALA A O 1
ATOM 721 N N . GLN A 1 88 ? 16.195 15.426 -22.612 1.00 95.75 88 GLN A N 1
ATOM 722 C CA . GLN A 1 88 ? 16.249 16.620 -21.761 1.00 95.75 88 GLN A CA 1
ATOM 723 C C . GLN A 1 88 ? 14.854 17.218 -21.524 1.00 95.75 88 GLN A C 1
ATOM 725 O O . GLN A 1 88 ? 14.509 17.534 -20.385 1.00 95.75 88 GLN A O 1
ATOM 730 N N . ALA A 1 89 ? 14.010 17.303 -22.558 1.00 95.88 89 ALA A N 1
ATOM 731 C CA . ALA A 1 89 ? 12.634 17.786 -22.432 1.00 95.88 89 ALA A CA 1
ATOM 732 C C . ALA A 1 89 ? 11.792 16.911 -21.481 1.00 95.88 89 ALA A C 1
ATOM 734 O O . ALA A 1 89 ? 11.071 17.432 -20.625 1.00 95.88 89 ALA A O 1
ATOM 735 N N . ARG A 1 90 ? 11.930 15.578 -21.575 1.00 97.25 90 ARG A N 1
ATOM 736 C CA . ARG A 1 90 ? 11.298 14.622 -20.644 1.00 97.25 90 ARG A CA 1
ATOM 737 C C . ARG A 1 90 ? 11.811 14.793 -19.215 1.00 97.25 90 ARG A C 1
ATOM 739 O O . ARG A 1 90 ? 11.003 14.836 -18.290 1.00 97.25 90 ARG A O 1
ATOM 746 N N . LEU A 1 91 ? 13.126 14.932 -19.036 1.00 96.69 91 LEU A N 1
ATOM 747 C CA . LEU A 1 91 ? 13.744 15.149 -17.727 1.00 96.69 91 LEU A CA 1
ATOM 748 C C . LEU A 1 91 ? 13.209 16.429 -17.065 1.00 96.69 91 LEU A C 1
ATOM 750 O O . LEU A 1 91 ? 12.773 16.373 -15.919 1.00 96.69 91 LEU A O 1
ATOM 754 N N . GLN A 1 92 ? 13.120 17.541 -17.802 1.00 96.62 92 GLN A N 1
ATOM 755 C CA . GLN A 1 92 ? 12.539 18.786 -17.288 1.00 96.62 92 GLN A CA 1
ATOM 756 C C . GLN A 1 92 ? 11.052 18.657 -16.909 1.00 96.62 92 GLN A C 1
ATOM 758 O O . GLN A 1 92 ? 10.604 19.329 -15.980 1.00 96.62 92 GLN A O 1
ATOM 763 N N . SER A 1 93 ? 10.266 17.825 -17.608 1.00 96.12 93 SER A N 1
ATOM 764 C CA . SER A 1 93 ? 8.873 17.543 -17.210 1.00 96.12 93 SER A CA 1
ATOM 765 C C . SER A 1 93 ? 8.830 16.822 -15.865 1.00 96.12 93 SER A C 1
ATOM 767 O O . SER A 1 93 ? 8.217 17.314 -14.919 1.00 96.12 93 SER A O 1
ATOM 769 N N . ILE A 1 94 ? 9.601 15.739 -15.737 1.00 95.38 94 ILE A N 1
ATOM 770 C CA . ILE A 1 94 ? 9.707 14.937 -14.513 1.00 95.38 94 ILE A CA 1
ATOM 771 C C . ILE A 1 94 ? 10.224 15.783 -13.337 1.00 95.38 94 ILE A C 1
ATOM 773 O O . ILE A 1 94 ? 9.773 15.607 -12.208 1.00 95.38 94 ILE A O 1
ATOM 777 N N . GLU A 1 95 ? 11.128 16.739 -13.565 1.00 94.81 95 GLU A N 1
ATOM 778 C CA . GLU A 1 95 ? 11.588 17.667 -12.525 1.00 94.81 95 GLU A CA 1
ATOM 779 C C . GLU A 1 95 ? 10.508 18.664 -12.082 1.00 94.81 95 GLU A C 1
ATOM 781 O O . GLU A 1 95 ? 10.366 18.907 -10.879 1.00 94.81 95 GLU A O 1
ATOM 786 N N . ARG A 1 96 ? 9.699 19.191 -13.012 1.00 95.94 96 ARG A N 1
ATOM 787 C CA . ARG A 1 96 ? 8.534 20.039 -12.691 1.00 95.94 96 ARG A CA 1
ATOM 788 C C . ARG A 1 96 ? 7.471 19.249 -11.925 1.00 95.94 96 ARG A C 1
ATOM 790 O O . ARG A 1 96 ? 7.011 19.704 -10.882 1.00 95.94 96 ARG A O 1
ATOM 797 N N . GLU A 1 97 ? 7.142 18.043 -12.377 1.00 95.31 97 GLU A N 1
ATOM 798 C 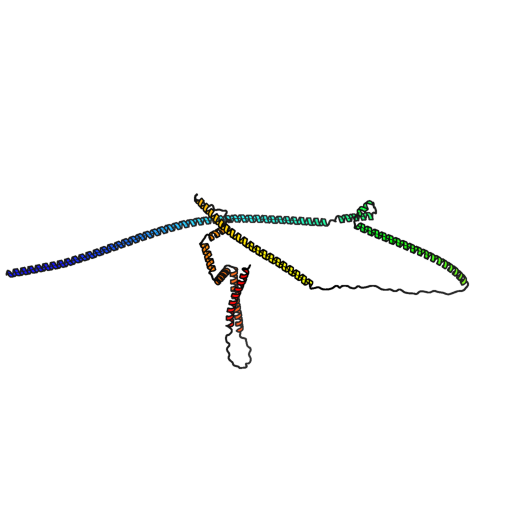CA . GLU A 1 97 ? 6.211 17.127 -11.704 1.00 95.31 97 GLU A CA 1
ATOM 799 C C . GLU A 1 97 ? 6.694 16.767 -10.290 1.00 95.31 97 GLU A C 1
ATOM 801 O O . GLU A 1 97 ? 5.946 16.891 -9.322 1.00 95.31 97 GLU A O 1
ATOM 806 N N . LYS A 1 98 ? 7.977 16.424 -10.133 1.00 95.50 98 LYS A N 1
ATOM 807 C CA . LYS A 1 98 ? 8.631 16.164 -8.839 1.00 95.50 98 LYS A CA 1
ATOM 808 C C . LYS A 1 98 ? 8.633 17.384 -7.913 1.00 95.50 98 LYS A C 1
ATOM 810 O O . LYS A 1 98 ? 8.562 17.212 -6.696 1.00 95.50 98 LYS A O 1
ATOM 815 N N . SER A 1 99 ? 8.714 18.599 -8.456 1.00 96.19 99 SER A N 1
ATOM 816 C CA . SER A 1 99 ? 8.569 19.844 -7.690 1.00 96.19 99 SER A CA 1
ATOM 817 C C . SER A 1 99 ? 7.127 20.034 -7.201 1.00 96.19 99 SER A C 1
ATOM 819 O O . SER A 1 99 ? 6.899 20.244 -6.008 1.00 96.19 99 SER A O 1
ATOM 821 N N . ASN A 1 100 ? 6.146 19.848 -8.089 1.00 95.62 100 ASN A N 1
ATOM 822 C CA . ASN A 1 100 ? 4.721 19.950 -7.767 1.00 95.62 100 ASN A CA 1
ATOM 823 C C . ASN A 1 100 ? 4.302 18.917 -6.707 1.00 95.62 100 ASN A C 1
ATOM 825 O O . ASN A 1 100 ? 3.709 19.288 -5.696 1.00 95.62 100 ASN A O 1
ATOM 829 N N . LEU A 1 101 ? 4.700 17.650 -6.871 1.00 95.38 101 LEU A N 1
ATOM 830 C CA . LEU A 1 101 ? 4.442 16.574 -5.905 1.00 95.38 101 LEU A CA 1
ATOM 831 C C . LEU A 1 101 ? 5.076 16.857 -4.534 1.00 95.38 101 LEU A C 1
ATOM 833 O O . LEU A 1 101 ? 4.477 16.560 -3.503 1.00 95.38 101 LEU A O 1
ATOM 837 N N . ARG A 1 102 ? 6.268 17.470 -4.488 1.00 96.81 102 ARG A N 1
ATOM 838 C CA . ARG A 1 102 ? 6.887 17.920 -3.226 1.00 96.81 102 ARG A CA 1
ATOM 839 C C . ARG A 1 102 ? 6.083 19.034 -2.556 1.00 96.81 102 ARG A C 1
ATOM 841 O O . ARG A 1 102 ? 5.921 18.995 -1.340 1.00 96.81 102 ARG A O 1
ATOM 848 N N . SER A 1 103 ? 5.564 19.988 -3.329 1.00 96.00 103 SER A N 1
ATOM 849 C CA . SER A 1 103 ? 4.698 21.055 -2.812 1.00 96.00 103 SER A CA 1
ATOM 850 C C . SER A 1 103 ? 3.374 20.497 -2.271 1.00 96.00 103 SER A C 1
ATOM 852 O O . SER A 1 103 ? 3.010 20.799 -1.136 1.00 96.00 103 SER A O 1
ATOM 854 N N . GLN A 1 104 ? 2.714 19.600 -3.013 1.00 96.25 104 GLN A N 1
ATOM 855 C CA . GLN A 1 104 ? 1.506 18.898 -2.561 1.00 96.25 104 GLN A CA 1
ATOM 856 C C . GLN A 1 104 ? 1.756 18.091 -1.277 1.00 96.25 104 GLN A C 1
ATOM 858 O O . GLN A 1 104 ? 0.979 18.194 -0.331 1.00 96.25 104 GLN A O 1
ATOM 863 N N . LEU A 1 105 ? 2.867 17.346 -1.193 1.00 94.25 105 LEU A N 1
ATOM 864 C CA . LEU A 1 105 ? 3.243 16.604 0.017 1.00 94.25 105 LEU A CA 1
ATOM 865 C C . LEU A 1 105 ? 3.515 17.520 1.219 1.00 94.25 105 LEU A C 1
ATOM 867 O O . LEU A 1 105 ? 3.171 17.152 2.341 1.00 94.25 105 LEU A O 1
ATOM 871 N N . GLN A 1 106 ? 4.099 18.707 1.014 1.00 95.38 106 GLN A N 1
ATOM 872 C CA . GLN A 1 106 ? 4.256 19.683 2.093 1.00 95.38 106 GLN A CA 1
ATOM 873 C C . GLN A 1 106 ? 2.891 20.188 2.578 1.00 95.38 106 GLN A C 1
ATOM 875 O O . GLN A 1 106 ? 2.626 20.131 3.779 1.00 95.38 106 GLN A O 1
ATOM 880 N N . LEU A 1 107 ? 2.014 20.619 1.665 1.00 96.06 107 LEU A N 1
ATOM 881 C CA . LEU A 1 107 ? 0.674 21.113 1.999 1.00 96.06 107 LEU A CA 1
ATOM 882 C C . LEU A 1 107 ? -0.149 20.048 2.740 1.00 96.06 107 LEU A C 1
ATOM 884 O O . LEU A 1 107 ? -0.660 20.318 3.825 1.00 96.06 107 LEU A O 1
ATOM 888 N N . ALA A 1 108 ? -0.183 18.813 2.232 1.00 94.62 108 ALA A N 1
ATOM 889 C CA . ALA A 1 108 ? -0.874 17.694 2.871 1.00 94.62 108 ALA A CA 1
ATOM 890 C C . ALA A 1 108 ? -0.298 17.350 4.260 1.00 94.62 108 ALA A C 1
ATOM 892 O O . ALA A 1 108 ? -1.039 16.980 5.171 1.00 94.62 108 ALA A O 1
ATOM 893 N N . ASN A 1 109 ? 1.016 17.500 4.467 1.00 94.25 109 ASN A N 1
ATOM 894 C CA . ASN A 1 109 ? 1.636 17.299 5.778 1.00 94.25 109 ASN A CA 1
ATOM 895 C C . ASN A 1 109 ? 1.308 18.444 6.756 1.00 94.25 109 ASN A C 1
ATOM 897 O O . ASN A 1 109 ? 1.026 18.190 7.928 1.00 94.25 109 ASN A O 1
ATOM 901 N N . GLU A 1 110 ? 1.272 19.694 6.287 1.00 95.50 110 GLU A N 1
ATOM 902 C CA . GLU A 1 110 ? 0.812 20.836 7.083 1.00 95.50 110 GLU A CA 1
ATOM 903 C C . GLU A 1 110 ? -0.671 20.717 7.461 1.00 95.50 110 GLU A C 1
ATOM 905 O O . GLU A 1 110 ? -1.043 21.019 8.595 1.00 95.50 110 GLU A O 1
ATOM 910 N N . GLU A 1 111 ? -1.529 20.258 6.550 1.00 94.56 111 GLU A N 1
ATOM 911 C CA . GLU A 1 111 ? -2.939 19.970 6.829 1.00 94.56 111 GLU A CA 1
ATOM 912 C C . GLU A 1 111 ? -3.103 18.783 7.780 1.00 94.56 111 GLU A C 1
ATOM 914 O O . GLU A 1 111 ? -3.883 18.867 8.728 1.00 94.56 111 GLU A O 1
ATOM 919 N N . SER A 1 112 ? -2.304 17.722 7.625 1.00 93.75 112 SER A N 1
ATOM 920 C CA . SER A 1 112 ? -2.249 16.610 8.581 1.00 93.75 112 SER A CA 1
ATOM 921 C C . SER A 1 112 ? -1.848 17.091 9.981 1.00 93.75 112 SER A C 1
ATOM 923 O O . SER A 1 112 ? -2.458 16.678 10.968 1.00 93.75 112 SER A O 1
ATOM 925 N N . ALA A 1 113 ? -0.873 17.998 10.090 1.00 94.81 113 ALA A N 1
ATOM 926 C CA . ALA A 1 113 ? -0.460 18.600 11.357 1.00 94.81 113 ALA A CA 1
ATOM 927 C C . ALA A 1 113 ? -1.561 19.490 11.966 1.00 94.81 113 ALA A C 1
ATOM 929 O O . ALA A 1 113 ? -1.882 19.340 13.146 1.00 94.81 113 ALA A O 1
ATOM 930 N N . LYS A 1 114 ? -2.197 20.356 11.163 1.00 95.00 114 LYS A N 1
ATOM 931 C CA . LYS A 1 114 ? -3.349 21.185 11.577 1.00 95.00 114 LYS A CA 1
ATOM 932 C C . LYS A 1 114 ? -4.524 20.308 12.039 1.00 95.00 114 LYS A C 1
ATOM 934 O O . LYS A 1 114 ? -5.148 20.608 13.055 1.00 95.00 114 LYS A O 1
ATOM 939 N N . SER A 1 115 ? -4.793 19.202 11.345 1.00 92.81 115 SER A N 1
ATOM 940 C CA . SER A 1 115 ? -5.835 18.229 11.695 1.00 92.81 115 SER A CA 1
ATOM 941 C C . SER A 1 115 ? -5.528 17.518 13.018 1.00 92.81 115 SER A C 1
ATOM 943 O O . SER A 1 115 ? -6.337 17.588 13.939 1.00 92.81 115 SER A O 1
ATOM 945 N N . LYS A 1 116 ? -4.317 16.966 13.185 1.00 94.00 116 LYS A N 1
ATOM 946 C CA . LYS A 1 116 ? -3.847 16.358 14.449 1.00 94.00 116 LYS A CA 1
ATOM 947 C C . LYS A 1 116 ? -3.892 17.334 15.630 1.00 94.00 116 LYS A C 1
ATOM 949 O O . LYS A 1 116 ? -4.225 16.943 16.743 1.00 94.00 116 LYS A O 1
ATOM 954 N N . GLN A 1 117 ? -3.602 18.618 15.403 1.00 95.38 117 GLN A N 1
ATOM 955 C CA . GLN A 1 117 ? -3.742 19.640 16.443 1.00 95.38 117 GLN A CA 1
ATOM 956 C C . GLN A 1 117 ? -5.217 19.898 16.805 1.00 95.38 117 GLN A C 1
ATOM 958 O O . GLN A 1 117 ? -5.522 20.163 17.966 1.00 95.38 117 GLN A O 1
ATOM 963 N N . ARG A 1 118 ? -6.143 19.817 15.839 1.00 94.94 118 ARG A N 1
ATOM 964 C CA . ARG A 1 118 ? -7.591 19.935 16.090 1.00 94.94 118 ARG A CA 1
ATOM 965 C C . ARG A 1 118 ? -8.152 18.703 16.803 1.00 94.94 118 ARG A C 1
ATOM 967 O O . ARG A 1 118 ? -8.931 18.893 17.732 1.00 94.94 118 ARG A O 1
ATOM 974 N N . THR A 1 119 ? -7.739 17.485 16.440 1.00 93.44 119 THR A N 1
ATOM 975 C CA . THR A 1 119 ? -8.156 16.268 17.162 1.00 93.44 119 THR A CA 1
ATOM 976 C C . THR A 1 119 ? -7.605 16.264 18.581 1.00 93.44 119 THR A C 1
ATOM 978 O O . THR A 1 119 ? -8.389 16.128 19.505 1.00 93.44 119 THR A O 1
ATOM 981 N N . SER A 1 120 ? -6.316 16.560 18.784 1.00 94.88 120 SER A N 1
ATOM 982 C CA . SER A 1 120 ? -5.713 16.638 20.125 1.00 94.88 120 SER A CA 1
ATOM 983 C C . SER A 1 120 ? -6.373 17.699 21.022 1.00 94.88 120 SER A C 1
ATOM 985 O O . SER A 1 120 ? -6.594 17.450 22.206 1.00 94.88 120 SER A O 1
ATOM 987 N N . LYS A 1 121 ? -6.758 18.862 20.471 1.00 95.75 121 LYS A N 1
ATOM 988 C CA . LYS A 1 121 ? -7.545 19.870 21.208 1.00 95.75 121 LYS A CA 1
ATOM 989 C C . LYS A 1 121 ? -8.948 19.373 21.564 1.00 95.75 121 LYS A C 1
ATOM 991 O O . LYS A 1 121 ? -9.410 19.637 22.667 1.00 95.75 121 LYS A O 1
ATOM 996 N N . MET A 1 122 ? -9.615 18.660 20.656 1.00 93.56 122 MET A N 1
ATOM 997 C CA . MET A 1 122 ? -10.927 18.063 20.923 1.00 93.56 122 MET A CA 1
ATOM 998 C C . MET A 1 122 ? -10.830 16.946 21.971 1.00 93.56 122 MET A C 1
ATOM 1000 O O . MET A 1 122 ? -11.627 16.907 22.895 1.00 93.56 122 MET A O 1
ATOM 1004 N N . GLU A 1 123 ? -9.829 16.072 21.876 1.00 94.00 123 GLU A N 1
ATOM 1005 C CA . GLU A 1 123 ? -9.563 14.992 22.834 1.00 94.00 123 GLU A CA 1
ATOM 1006 C C . GLU A 1 123 ? -9.306 15.527 24.248 1.00 94.00 123 GLU A C 1
ATOM 1008 O O . GLU A 1 123 ? -9.811 14.945 25.206 1.00 94.00 123 GLU A O 1
ATOM 1013 N N . ALA A 1 124 ? -8.590 16.651 24.377 1.00 95.06 124 ALA A N 1
ATOM 1014 C CA . ALA A 1 124 ? -8.413 17.347 25.651 1.00 95.06 124 ALA A CA 1
ATOM 1015 C C . ALA A 1 124 ? -9.751 17.865 26.210 1.00 95.06 124 ALA A C 1
ATOM 1017 O O . ALA A 1 124 ? -10.120 17.495 27.319 1.00 95.06 124 ALA A O 1
ATOM 1018 N N . LEU A 1 125 ? -10.531 18.617 25.420 1.00 95.75 125 LEU A N 1
ATOM 1019 C CA . LEU A 1 125 ? -11.844 19.127 25.847 1.00 95.75 125 LEU A CA 1
ATOM 1020 C C . LEU A 1 125 ? -12.804 17.995 26.255 1.00 95.75 125 LEU A C 1
ATOM 1022 O O . LEU A 1 125 ? -13.400 18.046 27.327 1.00 95.75 125 LEU A O 1
ATOM 1026 N N . MET A 1 126 ? -12.883 16.923 25.460 1.00 93.81 126 MET A N 1
ATOM 1027 C CA . MET A 1 126 ? -13.683 15.739 25.794 1.00 93.81 126 MET A CA 1
ATOM 1028 C C . MET A 1 126 ? -13.163 15.000 27.040 1.00 93.81 126 MET A C 1
ATOM 1030 O O . MET A 1 126 ? -13.919 14.251 27.658 1.00 93.81 126 MET A O 1
ATOM 1034 N N . SER A 1 127 ? -11.884 15.146 27.403 1.00 95.31 127 SER A N 1
ATOM 1035 C CA . SER A 1 127 ? -11.324 14.606 28.648 1.00 95.31 127 SER A CA 1
ATOM 1036 C C . SER A 1 127 ? -11.721 15.466 29.848 1.00 95.31 127 SER A C 1
ATOM 1038 O O . SER A 1 127 ? -12.169 14.921 30.857 1.00 95.31 127 SER A O 1
ATOM 1040 N N . ASP A 1 128 ? -11.635 16.790 29.717 1.00 96.25 128 ASP A N 1
ATOM 1041 C CA . ASP A 1 128 ? -12.017 17.751 30.756 1.00 96.25 128 ASP A CA 1
ATOM 1042 C C . ASP A 1 128 ? -13.524 17.659 31.071 1.00 96.25 128 ASP A C 1
ATOM 1044 O O . ASP A 1 128 ? -13.919 17.634 32.238 1.00 96.25 128 ASP A O 1
ATOM 1048 N N . GLU A 1 129 ? -14.378 17.529 30.048 1.00 95.69 129 GLU A N 1
ATOM 1049 C CA . GLU A 1 129 ? -15.822 17.278 30.202 1.00 95.69 129 GLU A CA 1
ATOM 1050 C C . GLU A 1 129 ? -16.102 15.943 30.914 1.00 95.69 129 GLU A C 1
ATOM 1052 O O . GLU A 1 129 ? -16.938 15.870 31.817 1.00 95.69 129 GLU A O 1
ATOM 1057 N N . ARG A 1 130 ? -15.368 14.874 30.569 1.00 95.12 130 ARG A N 1
ATOM 1058 C CA . ARG A 1 130 ? -15.490 13.572 31.251 1.00 95.12 130 ARG A CA 1
ATOM 1059 C C . ARG A 1 130 ? -15.076 13.646 32.716 1.00 95.12 130 ARG A C 1
ATOM 1061 O O . ARG A 1 130 ? -15.725 13.013 33.546 1.00 95.12 130 ARG A O 1
ATOM 1068 N N . GLU A 1 131 ? -14.030 14.398 33.055 1.00 95.75 131 GLU A N 1
ATOM 1069 C CA . GLU A 1 131 ? -13.639 14.596 34.452 1.00 95.75 131 GLU A CA 1
ATOM 1070 C C . GLU A 1 131 ? -14.689 15.413 35.221 1.00 95.75 131 GLU A C 1
ATOM 1072 O O . GLU A 1 131 ? -15.066 15.024 36.330 1.00 95.75 131 GLU A O 1
ATOM 1077 N N . GLN A 1 132 ? -15.253 16.462 34.615 1.00 96.12 132 GLN A N 1
ATOM 1078 C CA . GLN A 1 132 ? -16.365 17.223 35.198 1.00 96.12 132 GLN A CA 1
ATOM 1079 C C . GLN A 1 132 ? -17.587 16.332 35.472 1.00 96.12 132 GLN A C 1
ATOM 1081 O O . GLN A 1 132 ? -18.091 16.324 36.598 1.00 96.12 132 GLN A O 1
ATOM 1086 N N . HIS A 1 133 ? -18.007 15.505 34.509 1.00 95.00 133 HIS A N 1
ATOM 1087 C CA . HIS A 1 133 ? -19.101 14.550 34.710 1.00 95.00 133 HIS A CA 1
ATOM 1088 C C . HIS A 1 133 ? -18.771 13.471 35.755 1.00 95.00 133 HIS A C 1
ATOM 1090 O O . HIS A 1 133 ? -19.641 13.095 36.537 1.00 95.00 133 HIS A O 1
ATOM 1096 N N . LEU A 1 134 ? -17.524 12.995 35.849 1.00 96.25 134 LEU A N 1
ATOM 1097 C CA . LEU A 1 134 ? -17.110 12.077 36.921 1.00 96.25 134 LEU A CA 1
ATOM 1098 C C . LEU A 1 134 ? -17.165 12.740 38.306 1.00 96.25 134 LEU A C 1
ATOM 1100 O O . LEU A 1 134 ? -17.545 12.091 39.282 1.00 96.25 134 LEU A O 1
ATOM 1104 N N . ILE A 1 135 ? -16.815 14.023 38.412 1.00 97.06 135 ILE A N 1
ATOM 1105 C CA . ILE A 1 135 ? -16.950 14.811 39.646 1.00 97.06 135 ILE A CA 1
ATOM 1106 C C . ILE A 1 135 ? -18.432 15.021 39.997 1.00 97.06 135 ILE A C 1
ATOM 1108 O O . ILE A 1 135 ? -18.801 14.918 41.167 1.00 97.06 135 ILE A O 1
ATOM 1112 N N . GLU A 1 136 ? -19.289 15.279 39.011 1.00 96.69 136 GLU A N 1
ATOM 1113 C CA . GLU A 1 136 ? -20.735 15.429 39.197 1.00 96.69 136 GLU A CA 1
ATOM 1114 C C . GLU A 1 136 ? -21.408 14.121 39.633 1.00 96.69 136 GLU A C 1
ATOM 1116 O O . GLU A 1 136 ? -22.109 14.108 40.644 1.00 96.69 136 GLU A O 1
ATOM 1121 N N . ILE A 1 137 ? -21.109 12.999 38.971 1.00 95.62 137 ILE A N 1
ATOM 1122 C CA . ILE A 1 137 ? -21.586 11.666 39.368 1.00 95.62 137 ILE A CA 1
ATOM 1123 C C . ILE A 1 137 ? -21.165 11.357 40.811 1.00 95.62 137 ILE A C 1
ATOM 1125 O O . ILE A 1 137 ? -22.006 10.956 41.611 1.00 95.62 137 ILE A O 1
ATOM 1129 N N . ARG A 1 138 ? -19.906 11.621 41.197 1.00 96.75 138 ARG A N 1
ATOM 1130 C CA . ARG A 1 138 ? -19.440 11.441 42.589 1.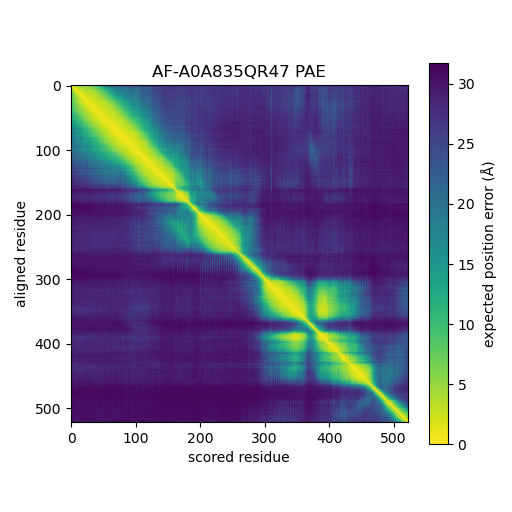00 96.75 138 ARG A CA 1
ATOM 1131 C C . ARG A 1 138 ? -20.246 12.278 43.592 1.00 96.75 138 ARG A C 1
ATOM 1133 O O . ARG A 1 138 ? -20.586 11.761 44.655 1.00 96.75 138 ARG A O 1
ATOM 1140 N N . LYS A 1 139 ? -20.579 13.535 43.267 1.00 97.19 139 LYS A N 1
ATOM 1141 C CA . LYS A 1 139 ? -21.434 14.398 44.110 1.00 97.19 139 LYS A CA 1
ATOM 1142 C C . LYS A 1 139 ? -22.852 13.835 44.234 1.00 97.19 139 LYS A C 1
ATOM 1144 O O . LYS A 1 139 ? -23.374 13.758 45.342 1.00 97.19 139 LYS A O 1
ATOM 1149 N N . LEU A 1 140 ? -23.456 13.409 43.124 1.00 95.31 140 LEU A N 1
ATOM 1150 C CA . LEU A 1 140 ? -24.805 12.837 43.108 1.00 95.31 140 LEU A CA 1
ATOM 1151 C C . LEU A 1 140 ? -24.873 11.502 43.866 1.00 95.31 140 LEU A C 1
ATOM 1153 O O . LEU A 1 140 ? -25.808 11.295 44.631 1.00 95.31 140 LEU A O 1
ATOM 1157 N N . THR A 1 141 ? -23.867 10.632 43.739 1.00 95.94 141 THR A N 1
ATOM 1158 C CA . THR A 1 141 ? -23.764 9.395 44.533 1.00 95.94 141 THR A CA 1
ATOM 1159 C C . THR A 1 141 ? -23.580 9.684 46.025 1.00 95.94 141 THR A C 1
ATOM 1161 O O . THR A 1 141 ? -24.191 9.007 46.847 1.00 95.94 141 THR A O 1
ATOM 1164 N N . ALA A 1 142 ? -22.791 10.697 46.402 1.00 96.31 142 ALA A N 1
ATOM 1165 C CA . ALA A 1 142 ? -22.650 11.096 47.804 1.00 96.31 142 ALA A CA 1
ATOM 1166 C C . ALA A 1 142 ? -23.981 11.601 48.395 1.00 96.31 142 ALA A C 1
ATOM 1168 O O . ALA A 1 142 ? -24.371 11.163 49.476 1.00 96.31 142 ALA A O 1
ATOM 1169 N N . LEU A 1 143 ? -24.707 12.449 47.657 1.00 97.06 143 LEU A N 1
ATOM 1170 C CA . LEU A 1 143 ? -26.040 12.922 48.044 1.00 97.06 143 LEU A CA 1
ATOM 1171 C C . LEU A 1 143 ? -27.064 11.780 48.117 1.00 97.06 143 LEU A C 1
ATOM 1173 O O . LEU A 1 143 ? -27.876 11.759 49.037 1.00 97.06 143 LEU A O 1
ATOM 1177 N N . LEU A 1 144 ? -27.023 10.816 47.192 1.00 95.31 144 LEU A N 1
ATOM 1178 C CA . LEU A 1 144 ? -27.896 9.640 47.231 1.00 95.31 144 LEU A CA 1
ATOM 1179 C C . LEU A 1 144 ? -27.641 8.808 48.496 1.00 95.31 144 LEU A C 1
ATOM 1181 O O . LEU A 1 144 ? -28.581 8.543 49.238 1.00 95.31 144 LEU A O 1
ATOM 1185 N N . ASN A 1 145 ? -26.375 8.504 48.802 1.00 95.19 145 ASN A N 1
ATOM 1186 C CA . ASN A 1 145 ? -25.992 7.781 50.018 1.00 95.19 145 ASN A CA 1
ATOM 1187 C C . ASN A 1 145 ? -26.432 8.516 51.302 1.00 95.19 145 ASN A C 1
ATOM 1189 O O . ASN A 1 145 ? -26.863 7.874 52.257 1.00 95.19 145 ASN A O 1
ATOM 1193 N N . GLU A 1 146 ? -26.353 9.852 51.331 1.00 96.00 146 GLU A N 1
ATOM 1194 C CA . GLU A 1 146 ? -26.853 10.679 52.441 1.00 96.00 146 GLU A CA 1
ATOM 1195 C C . GLU A 1 146 ? -28.379 10.548 52.603 1.00 96.00 146 GLU A C 1
ATOM 1197 O O . GLU A 1 146 ? -28.874 10.375 53.720 1.00 96.00 146 GLU A O 1
ATOM 1202 N N . LYS A 1 147 ? -29.141 10.583 51.498 1.00 94.81 147 LYS A N 1
ATOM 1203 C CA . LYS A 1 147 ? -30.603 10.404 51.535 1.00 94.81 147 LYS A CA 1
ATOM 1204 C C . LYS A 1 147 ? -31.009 8.977 51.888 1.00 94.81 147 LYS A C 1
ATOM 1206 O O . LYS A 1 147 ? -31.946 8.816 52.664 1.00 94.81 147 LYS A O 1
ATOM 1211 N N . ASP A 1 148 ? -30.298 7.963 51.407 1.00 95.06 148 ASP A N 1
ATOM 1212 C CA . ASP A 1 148 ? -30.552 6.567 51.771 1.00 95.06 148 ASP A CA 1
ATOM 1213 C C . ASP A 1 148 ? -30.234 6.296 53.249 1.00 95.06 148 ASP A C 1
ATOM 1215 O O . ASP A 1 148 ? -31.008 5.611 53.918 1.00 95.06 148 ASP A O 1
ATOM 1219 N N . ALA A 1 149 ? -29.172 6.897 53.801 1.00 94.94 149 ALA A N 1
ATOM 1220 C CA . ALA A 1 149 ? -28.878 6.844 55.234 1.00 94.94 149 ALA A CA 1
ATOM 1221 C C . ALA A 1 149 ? -29.972 7.531 56.073 1.00 94.94 149 ALA A C 1
ATOM 1223 O O . ALA A 1 149 ? -30.462 6.947 57.039 1.00 94.94 149 ALA A O 1
ATOM 1224 N N . ALA A 1 150 ? -30.425 8.726 55.675 1.00 94.25 150 ALA A N 1
ATOM 1225 C CA . ALA A 1 150 ? -31.530 9.415 56.345 1.00 94.25 150 ALA A CA 1
ATOM 1226 C C . ALA A 1 150 ? -32.857 8.633 56.249 1.00 94.25 150 ALA A C 1
ATOM 1228 O O . ALA A 1 150 ? -33.610 8.561 57.218 1.00 94.25 150 ALA A O 1
ATOM 1229 N N . LEU A 1 151 ? -33.138 7.994 55.108 1.00 92.88 151 LEU A N 1
ATOM 1230 C CA . LEU A 1 151 ? -34.304 7.123 54.934 1.00 92.88 151 LEU A CA 1
ATOM 1231 C C . LEU A 1 151 ? -34.196 5.825 55.744 1.00 92.88 151 LEU A C 1
ATOM 1233 O O . LEU A 1 151 ? -35.225 5.312 56.179 1.00 92.88 151 LEU A O 1
ATOM 1237 N N . ALA A 1 152 ? -32.995 5.279 55.940 1.00 92.44 152 ALA A N 1
ATOM 1238 C CA . ALA A 1 152 ? -32.770 4.135 56.820 1.00 92.44 152 ALA A CA 1
ATOM 1239 C C . ALA A 1 152 ? -33.014 4.509 58.290 1.00 92.44 152 ALA A C 1
ATOM 1241 O O . ALA A 1 152 ? -33.707 3.775 58.991 1.00 92.44 152 ALA A O 1
ATOM 1242 N N . GLU A 1 153 ? -32.541 5.678 58.726 1.00 93.44 153 GLU A N 1
ATOM 1243 C CA . GLU A 1 153 ? -32.740 6.162 60.094 1.00 93.44 153 GLU A CA 1
ATOM 1244 C C . GLU A 1 153 ? -34.213 6.486 60.387 1.00 93.44 153 GLU A C 1
ATOM 1246 O O . GLU A 1 153 ? -34.762 6.007 61.374 1.00 93.44 153 GLU A O 1
ATOM 1251 N N . ILE A 1 154 ? -34.916 7.172 59.478 1.00 90.69 154 ILE A N 1
ATOM 1252 C CA . ILE A 1 154 ? -36.366 7.415 59.612 1.00 90.69 154 ILE A CA 1
ATOM 1253 C C . ILE A 1 154 ? -37.156 6.091 59.637 1.00 90.69 154 ILE A C 1
ATOM 1255 O O . ILE A 1 154 ? -38.159 5.979 60.343 1.00 90.69 154 ILE A O 1
ATOM 1259 N N . LYS A 1 155 ? -36.710 5.054 58.910 1.00 90.25 155 LYS A N 1
ATOM 1260 C CA . LYS A 1 155 ? -37.304 3.705 58.995 1.00 90.25 155 LYS A CA 1
ATOM 1261 C C . LYS A 1 155 ? -37.009 3.024 60.335 1.00 90.25 155 LYS A C 1
ATOM 1263 O O . LYS A 1 155 ? -37.900 2.349 60.844 1.00 90.25 155 LYS A O 1
ATOM 1268 N N . ARG A 1 156 ? -35.816 3.215 60.913 1.00 89.12 156 ARG A N 1
ATOM 1269 C CA . ARG A 1 156 ? -35.453 2.727 62.254 1.00 89.12 156 ARG A CA 1
ATOM 1270 C C . ARG A 1 156 ? -36.329 3.385 63.323 1.00 89.12 156 ARG A C 1
ATOM 1272 O O . ARG A 1 156 ? -37.011 2.678 64.057 1.00 89.12 156 ARG A O 1
ATOM 1279 N N . GLU A 1 157 ? -36.424 4.715 63.327 1.00 86.50 157 GLU A N 1
ATOM 1280 C CA . GLU A 1 157 ? -37.327 5.458 64.220 1.00 86.50 157 GLU A CA 1
ATOM 1281 C C . GLU A 1 157 ? -38.795 5.027 64.068 1.00 86.50 157 GLU A C 1
ATOM 1283 O O . GLU A 1 157 ? -39.531 4.956 65.051 1.00 86.50 157 GLU A O 1
ATOM 1288 N N . LEU A 1 158 ? -39.247 4.737 62.843 1.00 80.69 158 LEU A N 1
ATOM 1289 C CA . LEU A 1 158 ? -40.612 4.274 62.588 1.00 80.69 158 LEU A CA 1
ATOM 1290 C C . LEU A 1 158 ? -40.862 2.845 63.102 1.00 80.69 158 LEU A C 1
ATOM 1292 O O . LEU A 1 158 ? -41.983 2.550 63.509 1.00 80.69 158 LEU A O 1
ATOM 1296 N N . GLN A 1 159 ? -39.844 1.979 63.104 1.00 78.75 159 GLN A N 1
ATOM 1297 C CA . GLN A 1 159 ? -39.908 0.627 63.678 1.00 78.75 159 GLN A CA 1
ATOM 1298 C C . GLN A 1 159 ? -39.803 0.621 65.211 1.00 78.75 159 GLN A C 1
ATOM 1300 O O . GLN A 1 159 ? -40.368 -0.261 65.850 1.00 78.75 159 GLN A O 1
ATOM 1305 N N . GLU A 1 160 ? -39.113 1.598 65.802 1.00 79.62 160 GLU A N 1
ATOM 1306 C CA . GLU A 1 160 ? -38.959 1.738 67.259 1.00 79.62 160 GLU A CA 1
ATOM 1307 C C . GLU A 1 160 ? -40.155 2.426 67.941 1.00 79.62 160 GLU A C 1
ATOM 1309 O O . GLU A 1 160 ? -40.307 2.350 69.162 1.00 79.62 160 GLU A O 1
ATOM 1314 N N . ARG A 1 161 ? -41.052 3.060 67.174 1.00 74.25 161 ARG A N 1
ATOM 1315 C CA . ARG A 1 161 ? -42.328 3.570 67.697 1.00 74.25 161 ARG A CA 1
ATOM 1316 C C . ARG A 1 161 ? -43.232 2.405 68.130 1.00 74.25 161 ARG A C 1
ATOM 1318 O O . ARG A 1 161 ? -43.471 1.509 67.321 1.00 74.25 161 ARG A O 1
ATOM 1325 N N . PRO A 1 162 ? -43.811 2.430 69.349 1.00 73.25 162 PRO A N 1
ATOM 1326 C CA . PRO A 1 162 ? -44.739 1.398 69.798 1.00 73.25 162 PRO A CA 1
ATOM 1327 C C . PRO A 1 162 ? -45.887 1.187 68.806 1.00 73.25 162 PRO A C 1
ATOM 1329 O O . PRO A 1 162 ? -46.660 2.105 68.523 1.00 73.25 162 PRO A O 1
ATOM 1332 N N . THR A 1 163 ? -46.000 -0.035 68.284 1.00 74.44 163 THR A N 1
ATOM 1333 C CA . THR A 1 163 ? -47.061 -0.440 67.354 1.00 74.44 163 THR A CA 1
ATOM 1334 C C . THR A 1 163 ? -48.433 -0.093 67.928 1.00 74.44 163 THR A C 1
ATOM 1336 O O . THR A 1 163 ? -48.660 -0.291 69.120 1.00 74.44 163 THR A O 1
ATOM 1339 N N . VAL A 1 164 ? -49.378 0.345 67.083 1.00 72.25 164 VAL A N 1
ATOM 1340 C CA . VAL A 1 164 ? -50.738 0.754 67.504 1.00 72.25 164 VAL A CA 1
ATOM 1341 C C . VAL A 1 164 ? -51.387 -0.268 68.444 1.00 72.25 164 VAL A C 1
ATOM 1343 O O . VAL A 1 164 ? -51.936 0.127 69.465 1.00 72.25 164 VAL A O 1
ATOM 1346 N N . LYS A 1 165 ? -51.216 -1.571 68.170 1.00 71.69 165 LYS A N 1
ATOM 1347 C CA . LYS A 1 165 ? -51.655 -2.665 69.052 1.00 71.69 165 LYS A CA 1
ATOM 1348 C C . LYS A 1 165 ? -51.116 -2.541 70.479 1.00 71.69 165 LYS A C 1
ATOM 1350 O O . LYS A 1 165 ? -51.898 -2.555 71.408 1.00 71.69 165 LYS A O 1
ATOM 1355 N N . VAL A 1 166 ? -49.814 -2.316 70.666 1.00 76.31 166 VAL A N 1
ATOM 1356 C CA . VAL A 1 166 ? -49.199 -2.171 71.999 1.00 76.31 166 VAL A CA 1
ATOM 1357 C C . VAL A 1 166 ? -49.744 -0.942 72.733 1.00 76.31 166 VAL A C 1
ATOM 1359 O O . VAL A 1 166 ? -50.004 -1.017 73.928 1.00 76.31 166 VAL A O 1
ATOM 1362 N N . MET A 1 167 ? -49.977 0.176 72.034 1.00 75.62 167 MET A N 1
ATOM 1363 C CA . MET A 1 167 ? -50.638 1.344 72.637 1.00 75.62 167 MET A CA 1
ATOM 1364 C C . MET A 1 167 ? -52.103 1.069 73.002 1.00 75.62 167 MET A C 1
ATOM 1366 O O . MET A 1 167 ? -52.583 1.547 74.025 1.00 75.62 167 MET A O 1
ATOM 1370 N N . GLU A 1 168 ? -52.816 0.306 72.180 1.00 78.69 168 GLU A N 1
ATOM 1371 C CA . GLU A 1 168 ? -54.215 -0.059 72.392 1.00 78.69 168 GLU A CA 1
ATOM 1372 C C . GLU A 1 168 ? -54.379 -1.103 73.506 1.00 78.69 168 GLU A C 1
ATOM 1374 O O . GLU A 1 168 ? -55.285 -0.985 74.327 1.00 78.69 168 GLU A O 1
ATOM 1379 N N . ASP A 1 169 ? -53.455 -2.053 73.613 1.00 78.06 169 ASP A N 1
ATOM 1380 C CA . ASP A 1 169 ? -53.387 -3.053 74.677 1.00 78.06 169 ASP A CA 1
ATOM 1381 C C . ASP A 1 169 ? -52.960 -2.412 76.006 1.00 78.06 169 ASP A C 1
ATOM 1383 O O . ASP A 1 169 ? -53.573 -2.693 77.033 1.00 78.06 169 ASP A O 1
ATOM 1387 N N . LEU A 1 170 ? -52.019 -1.457 75.999 1.00 79.56 170 LEU A N 1
ATOM 1388 C CA . LEU A 1 170 ? -51.739 -0.601 77.163 1.00 79.56 170 LEU A CA 1
ATOM 1389 C C . LEU A 1 170 ? -52.965 0.236 77.557 1.00 79.56 170 LEU A C 1
ATOM 1391 O O . LEU A 1 170 ? -53.272 0.354 78.740 1.00 79.56 170 LEU A O 1
ATOM 1395 N N . ARG A 1 171 ? -53.714 0.785 76.591 1.00 80.88 171 ARG A N 1
ATOM 1396 C CA . ARG A 1 171 ? -54.948 1.544 76.860 1.00 80.88 171 ARG A CA 1
ATOM 1397 C C . ARG A 1 171 ? -56.051 0.656 77.449 1.00 80.88 171 ARG A C 1
ATOM 1399 O O . ARG A 1 171 ? -56.736 1.092 78.372 1.00 80.88 171 ARG A O 1
ATOM 1406 N N . LYS A 1 172 ? -56.191 -0.585 76.971 1.00 77.00 172 LYS A N 1
ATOM 1407 C CA . LYS A 1 172 ? -57.083 -1.609 77.544 1.00 77.00 172 LYS A CA 1
ATOM 1408 C C . LYS A 1 172 ? -56.645 -1.992 78.958 1.00 77.00 172 LYS A C 1
ATOM 1410 O O . LYS A 1 172 ? -57.473 -1.965 79.859 1.00 77.00 172 LYS A O 1
ATOM 1415 N N . GLN A 1 173 ? -55.356 -2.256 79.183 1.00 76.81 173 GLN A N 1
ATOM 1416 C CA . GLN A 1 173 ? -54.802 -2.535 80.515 1.00 76.81 173 GLN A CA 1
ATOM 1417 C C . GLN A 1 173 ? -55.046 -1.377 81.489 1.00 76.81 173 GLN A C 1
ATOM 1419 O O . GLN A 1 173 ? -55.469 -1.623 82.613 1.00 76.81 173 GLN A O 1
ATOM 1424 N N . ILE A 1 174 ? -54.864 -0.123 81.058 1.00 78.94 174 ILE A N 1
ATOM 1425 C CA . ILE A 1 174 ? -55.186 1.068 81.858 1.00 78.94 174 ILE A CA 1
ATOM 1426 C C . ILE A 1 174 ? -56.689 1.134 82.164 1.00 78.94 174 ILE A C 1
ATOM 1428 O O . ILE A 1 174 ? -57.043 1.342 83.320 1.00 78.94 174 ILE A O 1
ATOM 1432 N N . LYS A 1 175 ? -57.580 0.903 81.187 1.00 73.50 175 LYS A N 1
ATOM 1433 C CA . LYS A 1 175 ? -59.039 0.922 81.419 1.00 73.50 175 LYS A CA 1
ATOM 1434 C C . LYS A 1 175 ? -59.488 -0.206 82.365 1.00 73.50 175 LYS A C 1
ATOM 1436 O O . LYS A 1 175 ? -60.310 0.035 83.243 1.00 73.50 175 LYS A O 1
ATOM 1441 N N . ILE A 1 176 ? -58.897 -1.399 82.256 1.00 68.00 176 ILE A N 1
ATOM 1442 C CA . ILE A 1 176 ? -59.129 -2.532 83.171 1.00 68.00 176 ILE A CA 1
ATOM 1443 C C . ILE A 1 176 ? -58.607 -2.210 84.580 1.00 68.00 176 ILE A C 1
ATOM 1445 O O . ILE A 1 176 ? -59.337 -2.383 85.551 1.00 68.00 176 ILE A O 1
ATOM 1449 N N . LEU A 1 177 ? -57.382 -1.686 84.711 1.00 69.12 177 LEU A N 1
ATOM 1450 C CA . LEU A 1 177 ? -56.821 -1.243 85.995 1.00 69.12 177 LEU A CA 1
ATOM 1451 C C . LEU A 1 177 ? -57.645 -0.118 86.630 1.00 69.12 177 LEU A C 1
ATOM 1453 O O . LEU A 1 177 ? -57.789 -0.085 87.848 1.00 69.12 177 LEU A O 1
ATOM 1457 N N . GLN A 1 178 ? -58.220 0.777 85.826 1.00 68.62 178 GLN A N 1
ATOM 1458 C CA . GLN A 1 178 ? -59.105 1.837 86.298 1.00 68.62 178 GLN A CA 1
ATOM 1459 C C . GLN A 1 178 ? -60.450 1.272 86.785 1.00 68.62 178 GLN A C 1
ATOM 1461 O O . GLN A 1 178 ? -60.896 1.642 87.869 1.00 68.62 178 GLN A O 1
ATOM 1466 N N . ALA A 1 179 ? -61.057 0.330 86.056 1.00 62.38 179 ALA A N 1
ATOM 1467 C CA . ALA A 1 179 ? -62.284 -0.347 86.483 1.00 62.38 179 ALA A CA 1
ATOM 1468 C C . ALA A 1 179 ? -62.079 -1.148 87.785 1.00 62.38 179 ALA A C 1
ATOM 1470 O O . ALA A 1 179 ? -62.844 -0.988 88.734 1.00 62.38 179 ALA A O 1
ATOM 1471 N N . VAL A 1 180 ? -61.009 -1.948 87.863 1.00 62.53 180 VAL A N 1
ATOM 1472 C CA . VAL A 1 180 ? -60.659 -2.762 89.044 1.00 62.53 180 VAL A CA 1
ATOM 1473 C C . VAL A 1 180 ? -60.215 -1.896 90.230 1.00 62.53 180 VAL A C 1
ATOM 1475 O O . VAL A 1 180 ? -60.538 -2.209 91.372 1.00 62.53 180 VAL A O 1
ATOM 1478 N N . GLY A 1 181 ? -59.484 -0.806 89.981 1.00 55.50 181 GLY A N 1
ATOM 1479 C CA . GLY A 1 181 ? -58.930 0.063 91.023 1.00 55.50 181 GLY A CA 1
ATOM 1480 C C . GLY A 1 181 ? -59.920 1.065 91.622 1.00 55.50 181 GLY A C 1
ATOM 1481 O O . GLY A 1 181 ? -59.765 1.434 92.784 1.00 55.50 181 GLY A O 1
ATOM 1482 N N . TYR A 1 182 ? -60.935 1.495 90.862 1.00 55.41 182 TYR A N 1
ATOM 1483 C CA . TYR A 1 182 ? -61.927 2.482 91.317 1.00 55.41 182 TYR A CA 1
ATOM 1484 C C . TYR A 1 182 ? -63.341 1.921 91.503 1.00 55.41 182 TYR A C 1
ATOM 1486 O O . TYR A 1 182 ? -64.186 2.615 92.065 1.00 55.41 182 TYR A O 1
ATOM 1494 N N . ASN A 1 183 ? -63.605 0.684 91.067 1.00 50.12 183 ASN A N 1
ATOM 1495 C CA . ASN A 1 183 ? -64.868 -0.040 91.267 1.00 50.12 183 ASN A CA 1
ATOM 1496 C C . ASN A 1 183 ? -66.129 0.729 90.799 1.00 50.12 183 ASN A C 1
ATOM 1498 O O . ASN A 1 183 ? -67.235 0.497 91.285 1.00 50.12 183 ASN A O 1
ATOM 1502 N N . SER A 1 184 ? -65.946 1.661 89.859 1.00 47.53 184 SER A N 1
ATOM 1503 C CA . SER A 1 184 ? -66.977 2.532 89.293 1.00 47.53 184 SER A CA 1
ATOM 1504 C C . SER A 1 184 ? -67.375 1.991 87.927 1.00 47.53 184 SER A C 1
ATOM 1506 O O . SER A 1 184 ? -66.699 2.253 86.933 1.00 47.53 184 SER A O 1
ATOM 1508 N N . ILE A 1 185 ? -68.447 1.201 87.893 1.00 44.53 185 ILE A N 1
ATOM 1509 C CA . ILE A 1 185 ? -68.941 0.542 86.684 1.00 44.53 185 ILE A CA 1
ATOM 1510 C C . ILE A 1 185 ? -70.312 1.114 86.323 1.00 44.53 185 ILE A C 1
ATOM 1512 O O . ILE A 1 185 ? -71.326 0.759 86.921 1.00 44.53 185 ILE A O 1
ATOM 1516 N N . GLU A 1 186 ? -70.336 1.958 85.295 1.00 48.88 186 GLU A N 1
ATOM 1517 C CA . GLU A 1 186 ? -71.500 2.074 84.420 1.00 48.88 186 GLU A CA 1
ATOM 1518 C C . GLU A 1 186 ? -71.454 0.848 83.491 1.00 48.88 186 GLU A C 1
ATOM 1520 O O . GLU A 1 186 ? -70.459 0.607 82.805 1.00 48.88 186 GLU A O 1
ATOM 1525 N N . ALA A 1 187 ? -72.476 -0.011 83.560 1.00 50.84 187 ALA A N 1
ATOM 1526 C CA . ALA A 1 187 ? -72.391 -1.387 83.052 1.00 50.84 187 ALA A CA 1
ATOM 1527 C C . ALA A 1 187 ? -72.276 -1.498 81.519 1.00 50.84 187 ALA A C 1
ATOM 1529 O O . ALA A 1 187 ? -71.826 -2.520 81.006 1.00 50.84 187 ALA A O 1
ATOM 1530 N N . GLU A 1 188 ? -72.649 -0.443 80.796 1.00 52.00 188 GLU A N 1
ATOM 1531 C CA . GLU A 1 188 ? -72.742 -0.407 79.331 1.00 52.00 188 GLU A CA 1
ATOM 1532 C C . GLU A 1 188 ? -71.363 -0.350 78.638 1.00 52.00 188 GLU A C 1
ATOM 1534 O O . GLU A 1 188 ? -71.247 -0.651 77.454 1.00 52.00 188 GLU A O 1
ATOM 1539 N N . ASP A 1 189 ? -70.295 -0.025 79.375 1.00 49.06 189 ASP A N 1
ATOM 1540 C CA . ASP A 1 189 ? -68.937 0.161 78.835 1.00 49.06 189 ASP A CA 1
ATOM 1541 C C . ASP A 1 189 ? -68.042 -1.104 78.964 1.00 49.06 189 ASP A C 1
ATOM 1543 O O . ASP A 1 189 ? -66.851 -1.079 78.630 1.00 49.06 189 ASP A O 1
ATOM 1547 N N . TRP A 1 190 ? -68.611 -2.223 79.450 1.00 53.12 190 TRP A N 1
ATOM 1548 C CA . TRP A 1 190 ? -67.930 -3.524 79.608 1.00 53.12 190 TRP A CA 1
ATOM 1549 C C . TRP A 1 190 ? -67.985 -4.418 78.365 1.00 53.12 190 TRP A C 1
ATOM 1551 O O . TRP A 1 190 ? -66.985 -5.067 78.051 1.00 53.12 190 TRP A O 1
ATOM 1561 N N . GLU A 1 191 ? -69.107 -4.462 77.640 1.00 48.78 191 GLU A N 1
ATOM 1562 C CA . GLU A 1 191 ? -69.251 -5.352 76.472 1.00 48.78 191 GLU A CA 1
ATOM 1563 C C . GLU A 1 191 ? -68.209 -5.020 75.390 1.00 48.78 191 GLU A C 1
ATOM 1565 O O . GLU A 1 191 ? -67.547 -5.914 74.859 1.00 48.78 191 GLU A O 1
ATOM 1570 N N . LEU A 1 192 ? -67.946 -3.725 75.174 1.00 51.69 192 LEU A N 1
ATOM 1571 C CA . LEU A 1 192 ? -66.947 -3.223 74.223 1.00 51.69 192 LEU A CA 1
ATOM 1572 C C . LEU A 1 192 ? -65.488 -3.572 74.592 1.00 51.69 192 LEU A C 1
ATOM 1574 O O . LEU A 1 192 ? -64.584 -3.404 73.774 1.00 51.69 192 LEU A O 1
ATOM 1578 N N . ALA A 1 193 ? -65.230 -4.035 75.820 1.00 51.53 193 ALA A N 1
ATOM 1579 C CA . ALA A 1 193 ? -63.913 -4.490 76.268 1.00 51.53 193 ALA A CA 1
ATOM 1580 C C . ALA A 1 193 ? -63.719 -6.015 76.134 1.00 51.53 193 ALA A C 1
ATOM 1582 O O . ALA A 1 193 ? -62.589 -6.492 76.266 1.00 51.53 193 ALA A O 1
ATOM 1583 N N . SER A 1 194 ? -64.792 -6.774 75.869 1.00 49.50 194 SER A N 1
ATOM 1584 C CA . SER A 1 194 ? -64.782 -8.245 75.857 1.00 49.50 194 SER A CA 1
ATOM 1585 C C . SER A 1 194 ? -64.523 -8.865 74.472 1.00 49.50 194 SER A C 1
ATOM 1587 O O . SER A 1 194 ? -64.299 -10.072 74.365 1.00 49.50 194 SER A O 1
ATOM 1589 N N . GLU A 1 195 ? -64.469 -8.063 73.398 1.00 45.25 195 GLU A N 1
ATOM 1590 C CA . GLU A 1 195 ? -64.120 -8.513 72.036 1.00 45.25 195 GLU A CA 1
ATOM 1591 C C . GLU A 1 195 ? -62.620 -8.861 71.885 1.00 45.25 195 GLU A C 1
ATOM 1593 O O . GLU A 1 195 ? -61.853 -8.255 71.135 1.00 45.25 195 GLU A O 1
ATOM 1598 N N . GLY A 1 196 ? -62.185 -9.885 72.620 1.00 52.03 196 GLY A N 1
ATOM 1599 C CA . GLY A 1 196 ? -60.851 -10.464 72.571 1.00 52.03 196 GLY A CA 1
ATOM 1600 C C . GLY A 1 196 ? -60.901 -11.938 72.960 1.00 52.03 196 GLY A C 1
ATOM 1601 O O . GLY A 1 196 ? -61.215 -12.282 74.096 1.00 52.03 196 GLY A O 1
ATOM 1602 N N . GLN A 1 197 ? -60.543 -12.825 72.028 1.00 54.06 197 GLN A N 1
ATOM 1603 C CA . GLN A 1 197 ? -60.657 -14.283 72.193 1.00 54.06 197 GLN A CA 1
ATOM 1604 C C . GLN A 1 197 ? -59.858 -14.841 73.395 1.00 54.06 197 GLN A C 1
ATOM 1606 O O . GLN A 1 197 ? -60.168 -15.917 73.908 1.00 54.06 197 GLN A O 1
ATOM 1611 N N . GLU A 1 198 ? -58.857 -14.102 73.880 1.00 54.03 198 GLU A N 1
ATOM 1612 C CA . GLU A 1 198 ? -58.082 -14.441 75.080 1.00 54.03 198 GLU A CA 1
ATOM 1613 C C . GLU A 1 198 ? -58.744 -13.971 76.390 1.00 54.03 198 GLU A C 1
ATOM 1615 O O . GLU A 1 198 ? -58.605 -14.651 77.407 1.00 54.03 198 GLU A O 1
ATOM 1620 N N . MET A 1 199 ? -59.529 -12.883 76.371 1.00 52.72 199 MET A N 1
ATOM 1621 C CA . MET A 1 199 ? -60.289 -12.409 77.539 1.00 52.72 199 MET A CA 1
ATOM 1622 C C . MET A 1 199 ? -61.391 -13.400 77.914 1.00 52.72 199 MET A C 1
ATOM 1624 O O . MET A 1 199 ? -61.435 -13.839 79.058 1.00 52.72 199 MET A O 1
ATOM 1628 N N . SER A 1 200 ? -62.191 -13.860 76.946 1.00 59.47 200 SER A N 1
ATOM 1629 C CA . SER A 1 200 ? -63.210 -14.901 77.178 1.00 59.47 200 SER A CA 1
ATOM 1630 C C . SER A 1 200 ? -62.598 -16.213 77.709 1.00 59.47 200 SER A C 1
ATOM 1632 O O . SER A 1 200 ? -63.168 -16.903 78.561 1.00 59.47 200 SER A O 1
ATOM 1634 N N . LYS A 1 201 ? -61.368 -16.543 77.288 1.00 63.50 201 LYS A N 1
ATOM 1635 C CA . LYS A 1 201 ? -60.624 -17.694 77.819 1.00 63.50 201 LYS A CA 1
ATOM 1636 C C . LYS A 1 201 ? -60.208 -17.485 79.281 1.00 63.50 201 LYS A C 1
ATOM 1638 O O . LYS A 1 201 ? -60.339 -18.415 80.075 1.00 63.50 201 LYS A O 1
ATOM 1643 N N . LEU A 1 202 ? -59.756 -16.286 79.653 1.00 68.06 202 LEU A N 1
ATOM 1644 C CA . LEU A 1 202 ? -59.435 -15.933 81.041 1.00 68.06 202 LEU A CA 1
ATOM 1645 C C . LEU A 1 202 ? -60.693 -15.895 81.928 1.00 68.06 202 LEU A C 1
ATOM 1647 O O . LEU A 1 202 ? -60.680 -16.426 83.036 1.00 68.06 202 LEU A O 1
ATOM 1651 N N . GLU A 1 203 ? -61.790 -15.340 81.418 1.00 68.25 203 GLU A N 1
ATOM 1652 C CA . GLU A 1 203 ? -63.104 -15.278 82.064 1.00 68.25 203 GLU A CA 1
ATOM 1653 C C . GLU A 1 203 ? -63.656 -16.678 82.368 1.00 68.25 203 GLU A C 1
ATOM 1655 O O 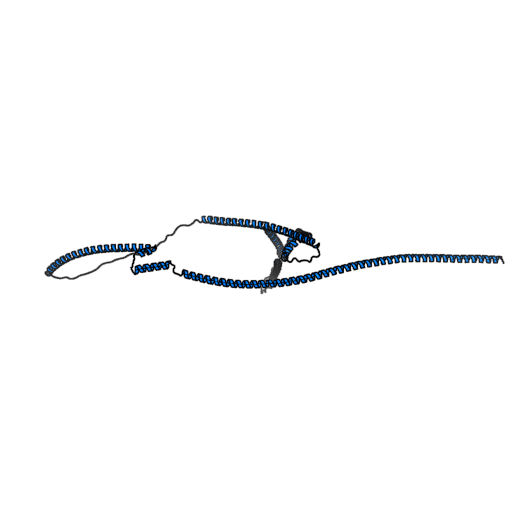. GLU A 1 203 ? -64.021 -16.965 83.509 1.00 68.25 203 GLU A O 1
ATOM 1660 N N . SER A 1 204 ? -63.632 -17.593 81.392 1.00 71.31 204 SER A N 1
ATOM 1661 C CA . SER A 1 204 ? -64.058 -18.984 81.609 1.00 71.31 204 SER A CA 1
ATOM 1662 C C . SER A 1 204 ? -63.206 -19.712 82.662 1.00 71.31 204 SER A C 1
ATOM 1664 O O . SER A 1 204 ? -63.744 -20.472 83.469 1.00 71.31 204 SER A O 1
ATOM 1666 N N . LEU A 1 205 ? -61.896 -19.434 82.719 1.00 70.19 205 LEU A N 1
ATOM 1667 C CA . LEU A 1 205 ? -60.984 -19.986 83.726 1.00 70.19 205 LEU A CA 1
ATOM 1668 C C . LEU A 1 205 ? -61.262 -19.420 85.132 1.00 70.19 205 LEU A C 1
ATOM 1670 O O . LEU A 1 205 ? -61.144 -20.141 86.124 1.00 70.19 205 LEU A O 1
ATOM 1674 N N . LEU A 1 206 ? -61.641 -18.141 85.227 1.00 75.00 206 LEU A N 1
ATOM 1675 C CA . LEU A 1 206 ? -62.042 -17.496 86.480 1.00 75.00 206 LEU A CA 1
ATOM 1676 C C . LEU A 1 206 ? -63.396 -18.026 86.975 1.00 75.00 206 LEU A C 1
ATOM 1678 O O . LEU A 1 206 ? -63.516 -18.343 88.156 1.00 75.00 206 LEU A O 1
ATOM 1682 N N . LEU A 1 207 ? -64.378 -18.205 86.085 1.00 76.00 207 LEU A N 1
ATOM 1683 C CA . LEU A 1 207 ? -65.675 -18.817 86.403 1.00 76.00 207 LEU A CA 1
ATOM 1684 C C . LEU A 1 207 ? -65.537 -20.268 86.882 1.00 76.00 207 LEU A C 1
ATOM 1686 O O . LEU A 1 207 ? -66.155 -20.646 87.878 1.00 76.00 207 LEU A O 1
ATOM 1690 N N . ASP A 1 208 ? -64.711 -21.076 86.214 1.00 72.06 208 ASP A N 1
ATOM 1691 C CA . ASP A 1 208 ? -64.459 -22.467 86.605 1.00 72.06 208 ASP A CA 1
ATOM 1692 C C . ASP A 1 208 ? -63.700 -22.564 87.943 1.00 72.06 208 ASP A C 1
ATOM 1694 O O . ASP A 1 208 ? -64.045 -23.390 88.792 1.00 72.06 208 ASP A O 1
ATOM 1698 N N . LYS A 1 209 ? -62.739 -21.662 88.205 1.00 80.44 209 LYS A N 1
ATOM 1699 C CA . LYS A 1 209 ? -62.128 -21.529 89.540 1.00 80.44 209 LYS A CA 1
ATOM 1700 C C . LYS A 1 209 ? -63.128 -21.096 90.609 1.00 80.44 209 LYS A C 1
ATOM 1702 O O . LYS A 1 209 ? -63.087 -21.647 91.706 1.00 80.44 209 LYS A O 1
ATOM 1707 N N . ASN A 1 210 ? -64.011 -20.142 90.317 1.00 80.19 210 ASN A N 1
ATOM 1708 C CA . ASN A 1 210 ? -64.987 -19.659 91.291 1.00 80.19 210 ASN A CA 1
ATOM 1709 C C . ASN A 1 210 ? -65.952 -20.789 91.687 1.00 80.19 210 ASN A C 1
ATOM 1711 O O . ASN A 1 210 ? -66.046 -21.123 92.863 1.00 80.19 210 ASN A O 1
ATOM 1715 N N . ARG A 1 211 ? -66.519 -21.503 90.703 1.00 82.19 211 ARG A N 1
ATOM 1716 C CA . ARG A 1 211 ? -67.361 -22.693 90.935 1.00 82.19 211 ARG A CA 1
ATOM 1717 C C . ARG A 1 211 ? -66.655 -23.792 91.734 1.00 82.19 211 ARG A C 1
ATOM 1719 O O . ARG A 1 211 ? -67.291 -24.461 92.546 1.00 82.19 211 ARG A O 1
ATOM 1726 N N . LYS A 1 212 ? -65.345 -23.980 91.540 1.00 79.81 212 LYS A N 1
ATOM 1727 C CA . LYS A 1 212 ? -64.540 -24.912 92.350 1.00 79.81 212 LYS A CA 1
ATOM 1728 C C . LYS A 1 212 ? -64.401 -24.440 93.796 1.00 79.81 212 LYS A C 1
ATOM 1730 O O . LYS A 1 212 ? -64.665 -25.234 94.692 1.00 79.81 212 LYS A O 1
ATOM 1735 N N . MET A 1 213 ? -64.114 -23.160 94.041 1.00 79.44 213 MET A N 1
ATOM 1736 C CA . MET A 1 213 ? -64.082 -22.619 95.408 1.00 79.44 213 MET A CA 1
ATOM 1737 C C . MET A 1 213 ? -65.465 -22.616 96.081 1.00 79.44 213 MET A C 1
ATOM 1739 O O . MET A 1 213 ? -65.552 -22.874 97.277 1.00 79.44 213 MET A O 1
ATOM 1743 N N . GLU A 1 214 ? -66.556 -22.398 95.341 1.00 77.94 214 GLU A N 1
ATOM 1744 C CA . GLU A 1 214 ? -67.933 -22.558 95.840 1.00 77.94 214 GLU A CA 1
ATOM 1745 C C . GLU A 1 214 ? -68.235 -24.019 96.222 1.00 77.94 214 GLU A C 1
ATOM 1747 O O . GLU A 1 214 ? -68.871 -24.285 97.249 1.00 77.94 214 GLU A O 1
ATOM 1752 N N . HIS A 1 215 ? -67.742 -24.982 95.436 1.00 86.75 215 HIS A N 1
ATOM 1753 C CA . HIS A 1 215 ? -67.868 -26.405 95.741 1.00 86.75 215 HIS A CA 1
ATOM 1754 C C . HIS A 1 215 ? -67.024 -26.816 96.961 1.00 86.75 215 HIS A C 1
ATOM 1756 O O . HIS A 1 215 ? -67.513 -27.514 97.846 1.00 86.75 215 HIS A O 1
ATOM 1762 N N . GLU A 1 216 ? -65.790 -26.326 97.072 1.00 90.00 216 GLU A N 1
ATOM 1763 C CA . GLU A 1 216 ? -64.933 -26.532 98.247 1.00 90.00 216 GLU A CA 1
ATOM 1764 C C . GLU A 1 216 ? -65.542 -25.890 99.506 1.00 90.00 216 GLU A C 1
ATOM 1766 O O . GLU A 1 216 ? -65.610 -26.536 100.552 1.00 90.00 216 GLU A O 1
ATOM 1771 N N . LEU A 1 217 ? -66.093 -24.673 99.409 1.00 84.75 217 LEU A N 1
ATOM 1772 C CA . LEU A 1 217 ? -66.818 -24.013 100.503 1.00 84.75 217 LEU A CA 1
ATOM 1773 C C . LEU A 1 217 ? -68.066 -24.784 100.939 1.00 84.75 217 LEU A C 1
ATOM 1775 O O . LEU A 1 217 ? -68.358 -24.843 102.135 1.00 84.75 217 LEU A O 1
ATOM 1779 N N . THR A 1 218 ? -68.820 -25.364 100.003 1.00 88.00 218 THR A N 1
ATOM 1780 C CA . THR A 1 218 ? -70.000 -26.173 100.346 1.00 88.00 218 THR A CA 1
ATOM 1781 C C . THR A 1 218 ? -69.606 -27.520 100.951 1.00 88.00 218 THR A C 1
ATOM 1783 O O . THR A 1 218 ? -70.175 -27.884 101.979 1.00 88.00 218 THR A O 1
ATOM 1786 N N . GLN A 1 219 ? -68.569 -28.199 100.444 1.00 90.19 219 GLN A N 1
ATOM 1787 C CA . GLN A 1 219 ? -68.006 -29.390 101.096 1.00 90.19 219 GLN A CA 1
ATOM 1788 C C . GLN A 1 219 ? -67.493 -29.101 102.516 1.00 90.19 219 GLN A C 1
ATOM 1790 O O . GLN A 1 219 ? -67.748 -29.881 103.433 1.00 90.19 219 GLN A O 1
ATOM 1795 N N . LEU A 1 220 ? -66.776 -27.990 102.723 1.00 88.06 220 LEU A N 1
ATOM 1796 C CA . LEU A 1 220 ? -66.267 -27.604 104.042 1.00 88.06 220 LEU A CA 1
ATOM 1797 C C . LEU A 1 220 ? -67.407 -27.268 105.013 1.00 88.06 220 LEU A C 1
ATOM 1799 O O . LEU A 1 220 ? -67.359 -27.693 106.163 1.00 88.06 220 LEU A O 1
ATOM 1803 N N . LYS A 1 221 ? -68.468 -26.588 104.556 1.00 91.44 221 LYS A N 1
ATOM 1804 C CA . LYS A 1 221 ? -69.675 -26.348 105.368 1.00 91.44 221 LYS A CA 1
ATOM 1805 C C . LYS A 1 221 ? -70.374 -27.648 105.780 1.00 91.44 221 LYS A C 1
ATOM 1807 O O . LYS A 1 221 ? -70.774 -27.758 106.936 1.00 91.44 221 LYS A O 1
ATOM 1812 N N . VAL A 1 222 ? -70.477 -28.633 104.882 1.00 92.19 222 VAL A N 1
ATOM 1813 C CA . VAL A 1 222 ? -71.028 -29.961 105.213 1.00 92.19 222 VAL A CA 1
ATOM 1814 C C . VAL A 1 222 ? -70.166 -30.647 106.277 1.00 92.19 222 VAL A C 1
ATOM 1816 O O . VAL A 1 222 ? -70.692 -30.982 107.336 1.00 92.19 222 VAL A O 1
ATOM 1819 N N . LYS A 1 223 ? -68.843 -30.724 106.084 1.00 92.19 223 LYS A N 1
ATOM 1820 C CA . LYS A 1 223 ? -67.905 -31.308 107.065 1.00 92.19 223 LYS A CA 1
ATOM 1821 C C . LYS A 1 223 ? -67.967 -30.629 108.437 1.00 92.19 223 LYS A C 1
ATOM 1823 O O . LYS A 1 223 ? -67.924 -31.308 109.459 1.00 92.19 223 LYS A O 1
ATOM 1828 N N . ILE A 1 224 ? -68.121 -29.304 108.477 1.00 90.69 224 ILE A N 1
ATOM 1829 C CA . ILE A 1 224 ? -68.324 -28.553 109.727 1.00 90.69 224 ILE A CA 1
ATOM 1830 C C . ILE A 1 224 ? -69.651 -28.949 110.396 1.00 90.69 224 ILE A C 1
ATOM 1832 O O . ILE A 1 224 ? -69.681 -29.123 111.611 1.00 90.69 224 ILE A O 1
ATOM 1836 N N . SER A 1 225 ? -70.737 -29.137 109.636 1.00 90.69 225 SER A N 1
ATOM 1837 C CA . SER A 1 225 ? -72.021 -29.588 110.199 1.00 90.69 225 SER A CA 1
ATOM 1838 C C . SER A 1 225 ? -71.977 -31.032 110.718 1.00 90.69 225 SER A C 1
ATOM 1840 O O . SER A 1 225 ? -72.504 -31.305 111.795 1.00 90.69 225 SER A O 1
ATOM 1842 N N . GLU A 1 226 ? -71.269 -31.929 110.025 1.00 92.06 226 GLU A N 1
ATOM 1843 C CA . GLU A 1 226 ? -71.019 -33.309 110.461 1.00 92.06 226 GLU A CA 1
ATOM 1844 C C . GLU A 1 226 ? -70.218 -33.323 111.772 1.00 92.06 226 GLU A C 1
ATOM 1846 O O . GLU A 1 226 ? -70.667 -33.892 112.768 1.00 92.06 226 GLU A O 1
ATOM 1851 N N . GLN A 1 227 ? -69.087 -32.609 111.823 1.00 90.50 227 GLN A N 1
ATOM 1852 C CA . GLN A 1 227 ? -68.273 -32.465 113.036 1.00 90.50 227 GLN A CA 1
ATOM 1853 C C . GLN A 1 227 ? -69.044 -31.810 114.191 1.00 90.50 227 GLN A C 1
ATOM 1855 O O . GLN A 1 227 ? -68.903 -32.236 115.334 1.00 90.50 227 GLN A O 1
ATOM 1860 N N . SER A 1 228 ? -69.898 -30.822 113.907 1.00 91.38 228 SER A N 1
ATOM 1861 C CA . SER A 1 228 ? -70.783 -30.200 114.899 1.00 91.38 228 SER A CA 1
ATOM 1862 C C . SER A 1 228 ? -71.799 -31.199 115.465 1.00 91.38 228 SER A C 1
ATOM 1864 O O . SER A 1 228 ? -72.059 -31.181 116.664 1.00 91.38 228 SER A O 1
ATOM 1866 N N . SER A 1 229 ? -72.353 -32.092 114.637 1.00 91.50 229 SER A N 1
ATOM 1867 C CA . SER A 1 229 ? -73.286 -33.134 115.092 1.00 91.50 229 SER A CA 1
ATOM 1868 C C . SER A 1 229 ? -72.608 -34.186 115.977 1.00 91.50 229 SER A C 1
ATOM 1870 O O . SER A 1 229 ? -73.132 -34.512 117.040 1.00 91.50 229 SER A O 1
ATOM 1872 N N . LEU A 1 230 ? -71.397 -34.623 115.608 1.00 91.50 230 LEU A N 1
ATOM 1873 C CA . LEU A 1 230 ? -70.581 -35.539 116.413 1.00 91.50 230 LEU A CA 1
ATOM 1874 C C . LEU A 1 230 ? -70.170 -34.897 117.746 1.00 91.50 230 LEU A C 1
ATOM 1876 O O . LEU A 1 230 ? -70.206 -35.553 118.783 1.00 91.50 230 LEU A O 1
ATOM 1880 N N . LEU A 1 231 ? -69.845 -33.599 117.742 1.00 91.19 231 LEU A N 1
ATOM 1881 C CA . LEU A 1 231 ? -69.519 -32.850 118.955 1.00 91.19 231 LEU A CA 1
ATOM 1882 C C . LEU A 1 231 ? -70.707 -32.779 119.928 1.00 91.19 231 LEU A C 1
ATOM 1884 O O . LEU A 1 231 ? -70.500 -32.905 121.132 1.00 91.19 231 LEU A O 1
ATOM 1888 N N . GLU A 1 232 ? -71.939 -32.585 119.445 1.00 92.12 232 GLU A N 1
ATOM 1889 C CA . GLU A 1 232 ? -73.132 -32.631 120.307 1.00 92.12 232 GLU A CA 1
ATOM 1890 C C . GLU A 1 232 ? -73.459 -34.055 120.787 1.00 92.12 232 GLU A C 1
ATOM 1892 O O . GLU A 1 232 ? -73.850 -34.230 121.941 1.00 92.12 232 GLU A O 1
ATOM 1897 N N . GLU A 1 233 ? -73.234 -35.085 119.964 1.00 91.88 233 GLU A N 1
ATOM 1898 C CA . GLU A 1 233 ? -73.381 -36.486 120.383 1.00 91.88 233 GLU A CA 1
ATOM 1899 C C . GLU A 1 233 ? -72.375 -36.851 121.493 1.00 91.88 233 GLU A C 1
ATOM 1901 O O . GLU A 1 233 ? -72.744 -37.433 122.515 1.00 91.88 233 GLU A O 1
ATOM 1906 N N . ASP A 1 234 ? -71.110 -36.449 121.350 1.00 88.94 234 ASP A N 1
ATOM 1907 C CA . ASP A 1 234 ? -70.073 -36.688 122.355 1.00 88.94 234 ASP A CA 1
ATOM 1908 C C . ASP A 1 234 ? -70.254 -35.813 123.605 1.00 88.94 234 ASP A C 1
ATOM 1910 O O . ASP A 1 234 ? -70.020 -36.289 124.716 1.00 88.94 234 ASP A O 1
ATOM 1914 N N . LYS A 1 235 ? -70.776 -34.584 123.482 1.00 91.38 235 LYS A N 1
ATOM 1915 C CA . LYS A 1 235 ? -71.250 -33.798 124.639 1.00 91.38 235 LYS A CA 1
ATOM 1916 C C . LYS A 1 235 ? -72.383 -34.507 125.379 1.00 91.38 235 LYS A C 1
ATOM 1918 O O . LYS A 1 235 ? -72.377 -34.507 126.609 1.00 91.38 235 LYS A O 1
ATOM 1923 N N . ALA A 1 236 ? -73.329 -35.127 124.670 1.00 90.50 236 ALA A N 1
ATOM 1924 C CA . ALA A 1 236 ? -74.404 -35.895 125.294 1.00 90.50 236 ALA A CA 1
ATOM 1925 C C . ALA A 1 236 ? -73.854 -37.123 126.043 1.00 90.50 236 ALA A C 1
ATOM 1927 O O . ALA A 1 236 ? -74.219 -37.335 127.201 1.00 90.50 236 ALA A O 1
ATOM 1928 N N . LYS A 1 237 ? -72.898 -37.859 125.453 1.00 91.38 237 LYS A N 1
ATOM 1929 C CA . LYS A 1 237 ? -72.171 -38.954 126.131 1.00 91.38 237 LYS A CA 1
ATOM 1930 C C . LYS A 1 237 ? -71.398 -38.460 127.353 1.00 91.38 237 LYS A C 1
ATOM 1932 O O . LYS A 1 237 ? -71.451 -39.099 128.399 1.00 91.38 237 LYS A O 1
ATOM 1937 N N . ILE A 1 238 ? -70.715 -37.315 127.265 1.00 88.31 238 ILE A N 1
ATOM 1938 C CA . ILE A 1 238 ? -70.031 -36.683 128.405 1.00 88.31 238 ILE A CA 1
ATOM 1939 C C . ILE A 1 238 ? -71.043 -36.298 129.491 1.00 88.31 238 ILE A C 1
ATOM 1941 O O . ILE A 1 238 ? -70.765 -36.509 130.668 1.00 88.31 238 ILE A O 1
ATOM 1945 N N . GLY A 1 239 ? -72.226 -35.798 129.128 1.00 88.94 239 GLY A N 1
ATOM 1946 C CA . GLY A 1 239 ? -73.322 -35.532 130.061 1.00 88.94 239 GLY A CA 1
ATOM 1947 C C . GLY A 1 239 ? -73.800 -36.799 130.774 1.00 88.94 239 GLY A C 1
ATOM 1948 O O . GLY A 1 239 ? -73.856 -36.825 132.002 1.00 88.94 239 GLY A O 1
ATOM 1949 N N . GLU A 1 240 ? -74.062 -37.876 130.032 1.00 89.56 240 GLU A N 1
ATOM 1950 C CA . GLU A 1 240 ? -74.466 -39.177 130.583 1.00 89.56 240 GLU A CA 1
ATOM 1951 C C . GLU A 1 240 ? -73.386 -39.781 131.498 1.00 89.56 240 GLU A C 1
ATOM 1953 O O . GLU A 1 240 ? -73.677 -40.210 132.616 1.00 89.56 240 GLU A O 1
ATOM 1958 N N . LEU A 1 241 ? -72.120 -39.753 131.070 1.00 87.81 241 LEU A N 1
ATOM 1959 C CA . LEU A 1 241 ? -70.976 -40.166 131.883 1.00 87.81 241 LEU A CA 1
ATOM 1960 C C . LEU A 1 241 ? -70.805 -39.271 133.115 1.00 87.81 241 LEU A C 1
ATOM 1962 O O . LEU A 1 241 ? -70.480 -39.778 134.180 1.00 87.81 241 LEU A O 1
ATOM 1966 N N . THR A 1 242 ? -71.094 -37.972 133.023 1.00 90.31 242 THR A N 1
ATOM 1967 C CA . THR A 1 242 ? -71.072 -37.053 134.173 1.00 90.31 242 THR A CA 1
ATOM 1968 C C . THR A 1 242 ? -72.219 -37.340 135.144 1.00 90.31 242 THR A C 1
ATOM 1970 O O . THR A 1 242 ? -72.022 -37.229 136.354 1.00 90.31 242 THR A O 1
ATOM 1973 N N . MET A 1 243 ? -73.396 -37.772 134.672 1.00 89.75 243 MET A N 1
ATOM 1974 C CA . MET A 1 243 ? -74.456 -38.278 135.556 1.00 89.75 243 MET A CA 1
ATOM 1975 C C . MET A 1 243 ? -74.009 -39.564 136.256 1.00 89.75 243 MET A C 1
ATOM 1977 O O . MET A 1 243 ? -74.061 -39.625 137.481 1.00 89.75 243 MET A O 1
ATOM 1981 N N . LYS A 1 244 ? -73.468 -40.535 135.509 1.00 90.69 244 LYS A N 1
ATOM 1982 C CA . LYS A 1 244 ? -72.922 -41.791 136.055 1.00 90.69 244 LYS A CA 1
ATOM 1983 C C . LYS A 1 244 ? -71.788 -41.553 137.056 1.00 90.69 244 LYS A C 1
ATOM 1985 O O . LYS A 1 244 ? -71.762 -42.196 138.098 1.00 90.69 244 LYS A O 1
ATOM 1990 N N . VAL A 1 245 ? -70.898 -40.592 136.803 1.00 88.88 245 VAL A N 1
ATOM 1991 C CA . VAL A 1 245 ? -69.846 -40.170 137.745 1.00 88.88 245 VAL A CA 1
ATOM 1992 C C . VAL A 1 245 ? -70.440 -39.466 138.966 1.00 88.88 245 VAL A C 1
ATOM 1994 O O . VAL A 1 245 ? -69.951 -39.681 140.064 1.00 88.88 245 VAL A O 1
ATOM 1997 N N . ASN A 1 246 ? -71.525 -38.696 138.844 1.00 87.75 246 ASN A N 1
ATOM 1998 C CA . ASN A 1 246 ? -72.224 -38.133 140.008 1.00 87.75 246 ASN A CA 1
ATOM 1999 C C . ASN A 1 246 ? -72.975 -39.197 140.828 1.00 87.75 246 ASN A C 1
ATOM 2001 O O . ASN A 1 246 ? -73.060 -39.083 142.049 1.00 87.75 246 ASN A O 1
ATOM 2005 N N . GLU A 1 247 ? -73.526 -40.231 140.193 1.00 89.81 247 GLU A N 1
ATOM 2006 C CA . GLU A 1 247 ? -74.119 -41.390 140.871 1.00 89.81 247 GLU A CA 1
ATOM 2007 C C . GLU A 1 247 ? -73.045 -42.217 141.580 1.00 89.81 247 GLU A C 1
ATOM 2009 O O . GLU A 1 247 ? -73.189 -42.525 142.763 1.00 89.81 247 GLU A O 1
ATOM 2014 N N . GLN A 1 248 ? -71.929 -42.487 140.897 1.00 83.56 248 GLN A N 1
ATOM 2015 C CA . GLN A 1 248 ? -70.748 -43.117 141.476 1.00 83.56 248 GLN A CA 1
ATOM 2016 C C . GLN A 1 248 ? -70.153 -42.269 142.599 1.00 83.56 248 GLN A C 1
ATOM 2018 O O . GLN A 1 248 ? -69.835 -42.838 143.626 1.00 83.56 248 GLN A O 1
ATOM 2023 N N . GLN A 1 249 ? -70.076 -40.940 142.491 1.00 85.38 249 GLN A N 1
ATOM 2024 C CA . GLN A 1 249 ? -69.572 -40.079 143.565 1.00 85.38 249 GLN A CA 1
ATOM 2025 C C . GLN A 1 249 ? -70.526 -40.049 144.766 1.00 85.38 249 GLN A C 1
ATOM 2027 O O . GLN A 1 249 ? -70.072 -40.050 145.901 1.00 85.38 249 GLN A O 1
ATOM 2032 N N . LYS A 1 250 ? -71.849 -40.094 144.555 1.00 86.62 250 LYS A N 1
ATOM 2033 C CA . LYS A 1 250 ? -72.831 -40.249 145.648 1.00 86.62 250 LYS A CA 1
ATOM 2034 C C . LYS A 1 250 ? -72.772 -41.634 146.297 1.00 86.62 250 LYS A C 1
ATOM 2036 O O . LYS A 1 250 ? -73.066 -41.755 147.483 1.00 86.62 250 LYS A O 1
ATOM 2041 N N . LEU A 1 251 ? -72.429 -42.675 145.538 1.00 84.12 251 LEU A N 1
ATOM 2042 C CA . LEU A 1 251 ? -72.187 -44.017 146.066 1.00 84.12 251 LEU A CA 1
ATOM 2043 C C . LEU A 1 251 ? -70.851 -44.078 146.817 1.00 84.12 251 LEU A C 1
ATOM 2045 O O . LEU A 1 251 ? -70.816 -44.586 147.930 1.00 84.12 251 LEU A O 1
ATOM 2049 N N . ILE A 1 252 ? -69.792 -43.504 146.248 1.00 80.50 252 ILE A N 1
ATOM 2050 C CA . ILE A 1 252 ? -68.469 -43.359 146.854 1.00 80.50 252 ILE A CA 1
ATOM 2051 C C . ILE A 1 252 ? -68.604 -42.582 148.152 1.00 80.50 252 ILE A C 1
ATOM 2053 O O . ILE A 1 252 ? -68.208 -43.123 149.161 1.00 80.50 252 ILE A O 1
ATOM 2057 N N . SER A 1 253 ? -69.276 -41.431 148.206 1.00 82.50 253 SER A N 1
ATOM 2058 C CA . SER A 1 253 ? -69.394 -40.689 149.466 1.00 82.50 253 SER A CA 1
ATOM 2059 C C . SER A 1 253 ? -70.298 -41.343 150.518 1.00 82.50 253 SER A C 1
ATOM 2061 O O . SER A 1 253 ? -70.104 -41.101 151.703 1.00 82.50 253 SER A O 1
ATOM 2063 N N . LYS A 1 254 ? -71.194 -42.269 150.138 1.00 81.62 254 LYS A N 1
ATOM 2064 C CA . LYS A 1 254 ? -71.813 -43.203 151.104 1.00 81.62 254 LYS A CA 1
ATOM 2065 C C . LYS A 1 254 ? -70.817 -44.252 151.602 1.00 81.62 254 LYS A C 1
ATOM 2067 O O . LYS A 1 254 ? -70.741 -44.503 152.797 1.00 81.62 254 LYS A O 1
ATOM 2072 N N . LEU A 1 255 ? -70.031 -44.836 150.697 1.00 75.00 255 LEU A N 1
ATOM 2073 C CA . LEU A 1 255 ? -68.964 -45.775 151.044 1.00 75.00 255 LEU A CA 1
ATOM 2074 C C . LEU A 1 255 ? -67.838 -45.094 151.843 1.00 75.00 255 LEU A C 1
ATOM 2076 O O . LEU A 1 255 ? -67.241 -45.747 152.682 1.00 75.00 255 LEU A O 1
ATOM 2080 N N . GLU A 1 256 ? -67.578 -43.799 151.657 1.00 76.19 256 GLU A N 1
ATOM 2081 C CA . GLU A 1 256 ? -66.648 -42.981 152.444 1.00 76.19 256 GLU A CA 1
ATOM 2082 C C . GLU A 1 256 ? -67.240 -42.667 153.822 1.00 76.19 256 GLU A C 1
ATOM 2084 O O . GLU A 1 256 ? -66.505 -42.734 154.800 1.00 76.19 256 GLU A O 1
ATOM 2089 N N . ASP A 1 257 ? -68.549 -42.413 153.942 1.00 72.56 257 ASP A N 1
ATOM 2090 C CA . ASP A 1 257 ? -69.250 -42.332 155.236 1.00 72.56 257 ASP A CA 1
ATOM 2091 C C . ASP A 1 257 ? -69.214 -43.669 155.999 1.00 72.56 257 ASP A C 1
ATOM 2093 O O . ASP A 1 257 ? -69.178 -43.685 157.232 1.00 72.56 257 ASP A O 1
ATOM 2097 N N . ASP A 1 258 ? -69.241 -44.804 155.299 1.00 67.50 258 ASP A N 1
ATOM 2098 C CA . ASP A 1 258 ? -69.169 -46.140 155.902 1.00 67.50 258 ASP A CA 1
ATOM 2099 C C . ASP A 1 258 ? -67.718 -46.561 156.216 1.00 67.50 258 ASP A C 1
ATOM 2101 O O . ASP A 1 258 ? -67.452 -47.078 157.301 1.00 67.50 258 ASP A O 1
ATOM 2105 N N . ILE A 1 259 ? -66.747 -46.233 155.357 1.00 57.12 259 ILE A N 1
ATOM 2106 C CA . ILE A 1 259 ? -65.301 -46.408 155.602 1.00 57.12 259 ILE A CA 1
ATOM 2107 C C . ILE A 1 259 ? -64.798 -45.436 156.685 1.00 57.12 259 ILE A C 1
ATOM 2109 O O . ILE A 1 259 ? -63.920 -45.791 157.471 1.00 57.12 259 ILE A O 1
ATOM 2113 N N . SER A 1 260 ? -65.404 -44.255 156.836 1.00 54.44 260 SER A N 1
ATOM 2114 C CA . SER A 1 260 ? -65.134 -43.336 157.957 1.00 54.44 260 SER A CA 1
ATOM 2115 C C . SER A 1 260 ? -65.566 -43.907 159.314 1.00 54.44 260 SER A C 1
ATOM 2117 O O . SER A 1 260 ? -65.127 -43.419 160.354 1.00 54.44 260 SER A O 1
ATOM 2119 N N . LYS A 1 261 ? -66.374 -44.978 159.323 1.00 53.38 261 LYS A N 1
ATOM 2120 C CA . LYS A 1 261 ? -66.690 -45.787 160.512 1.00 53.38 261 LYS A CA 1
ATOM 2121 C C . LYS A 1 261 ? -65.812 -47.049 160.623 1.00 53.38 261 LYS A C 1
ATOM 2123 O O . LYS A 1 261 ? -65.973 -47.806 161.577 1.00 53.38 261 LYS A O 1
ATOM 2128 N N . GLY A 1 262 ? -64.885 -47.285 159.685 1.00 36.59 262 GLY A N 1
ATOM 2129 C CA . GLY A 1 262 ? -64.164 -48.552 159.518 1.00 36.59 262 GLY A CA 1
ATOM 2130 C C . GLY A 1 262 ? -62.767 -48.443 158.887 1.00 36.59 262 GLY A C 1
ATOM 2131 O O . GLY A 1 262 ? -62.564 -48.901 157.771 1.00 36.59 262 GLY A O 1
ATOM 2132 N N . TYR A 1 263 ? -61.801 -47.917 159.652 1.00 35.44 263 TYR A N 1
ATOM 2133 C CA . TYR A 1 263 ? -60.346 -48.166 159.546 1.00 35.44 263 TYR A CA 1
ATOM 2134 C C . TYR A 1 263 ? -59.672 -48.195 158.145 1.00 35.44 263 TYR A C 1
ATOM 2136 O O . TYR A 1 263 ? -59.533 -49.239 157.523 1.00 35.44 263 TYR A O 1
ATOM 2144 N N . GLY A 1 264 ? -59.021 -47.079 157.792 1.00 31.34 264 GLY A N 1
ATOM 2145 C CA . GLY A 1 264 ? -57.547 -47.013 157.724 1.00 31.34 264 GLY A CA 1
ATOM 2146 C C . GLY A 1 264 ? -56.754 -47.682 156.575 1.00 31.34 264 GLY A C 1
ATOM 2147 O O . GLY A 1 264 ? -56.744 -48.892 156.416 1.00 31.34 264 GLY A O 1
ATOM 2148 N N . SER A 1 265 ? -55.880 -46.870 155.956 1.00 30.48 265 SER A N 1
ATOM 2149 C CA . SER A 1 265 ? -54.626 -47.242 155.258 1.00 30.48 265 SER A CA 1
ATOM 2150 C C . SER A 1 265 ? -54.696 -48.135 154.004 1.00 30.48 265 SER A C 1
ATOM 2152 O O . SER A 1 265 ? -54.892 -49.343 154.093 1.00 30.48 265 SER A O 1
ATOM 2154 N N . THR A 1 266 ? -54.238 -47.614 152.855 1.00 32.00 266 THR A N 1
ATOM 2155 C CA . THR A 1 266 ? -52.832 -47.767 152.376 1.00 32.00 266 THR A CA 1
ATOM 2156 C C . THR A 1 266 ? -52.609 -46.936 151.088 1.00 32.00 266 THR A C 1
ATOM 2158 O O . THR A 1 266 ? -53.556 -46.426 150.497 1.00 32.00 266 THR A O 1
ATOM 2161 N N . GLU A 1 267 ? -51.352 -46.700 150.702 1.00 29.50 267 GLU A N 1
ATOM 2162 C CA . GLU A 1 267 ? -50.918 -45.719 149.693 1.00 29.50 267 GLU A CA 1
ATOM 2163 C C . GLU A 1 267 ? -50.665 -46.257 148.261 1.00 29.50 267 GLU A C 1
ATOM 2165 O O . GLU A 1 267 ? -50.293 -47.411 148.100 1.00 29.50 267 GLU A O 1
ATOM 2170 N N . ARG A 1 268 ? -50.673 -45.320 147.282 1.00 31.92 268 ARG A N 1
ATOM 2171 C CA . ARG A 1 268 ? -49.853 -45.231 146.030 1.00 31.92 268 ARG A CA 1
ATOM 2172 C C . ARG A 1 268 ? -49.975 -46.370 144.982 1.00 31.92 268 ARG A C 1
ATOM 2174 O O . ARG A 1 268 ? -49.896 -47.540 145.303 1.00 31.92 268 ARG A O 1
ATOM 2181 N N . LYS A 1 269 ? -50.204 -46.128 143.677 1.00 32.75 269 LYS A N 1
ATOM 2182 C CA . LYS A 1 269 ? -49.676 -45.170 142.656 1.00 32.75 269 LYS A CA 1
ATOM 2183 C C . LYS A 1 269 ? -48.500 -45.733 141.829 1.00 32.75 269 LYS A C 1
ATOM 2185 O O . LYS A 1 269 ? -47.364 -45.720 142.289 1.00 32.75 269 LYS A O 1
ATOM 2190 N N . GLY A 1 270 ? -48.770 -46.033 140.551 1.00 27.58 270 GLY A N 1
ATOM 2191 C CA . GLY A 1 270 ? -47.795 -46.119 139.448 1.00 27.58 270 GLY A CA 1
ATOM 2192 C C . GLY A 1 270 ? -48.313 -46.934 138.239 1.00 27.58 270 GLY A C 1
ATOM 2193 O O . GLY A 1 270 ? -49.301 -47.637 138.402 1.00 27.58 270 GLY A O 1
ATOM 2194 N N . SER A 1 271 ? -47.692 -46.961 137.045 1.00 29.67 271 SER A N 1
ATOM 2195 C CA . SER A 1 271 ? -47.148 -45.870 136.196 1.00 29.67 271 SER A CA 1
ATOM 2196 C C . SER A 1 271 ? -46.469 -46.423 134.912 1.00 29.67 271 SER A C 1
ATOM 2198 O O . SER A 1 271 ? -45.338 -46.886 135.010 1.00 29.67 271 SER A O 1
ATOM 2200 N N . VAL A 1 272 ? -47.064 -46.175 133.729 1.00 33.00 272 VAL A N 1
ATOM 2201 C CA . VAL A 1 272 ? -46.388 -46.036 132.400 1.00 33.00 272 VAL A CA 1
ATOM 2202 C C . VAL A 1 272 ? -45.830 -47.323 131.729 1.00 33.00 272 VAL A C 1
ATOM 2204 O O . VAL A 1 272 ? -45.705 -48.359 132.376 1.00 33.00 272 VAL A O 1
ATOM 2207 N N . LEU A 1 273 ? -45.504 -47.200 130.422 1.00 25.94 273 LEU A N 1
ATOM 2208 C CA . LEU A 1 273 ? -45.087 -48.190 129.395 1.00 25.94 273 LEU A CA 1
ATOM 2209 C C . LEU A 1 273 ? -46.279 -48.860 128.653 1.00 25.94 273 LEU A C 1
ATOM 2211 O O . LEU A 1 273 ? -47.306 -49.074 129.291 1.00 25.94 273 LEU A O 1
ATOM 2215 N N . ASN A 1 274 ? -46.274 -49.234 127.354 1.00 29.02 274 ASN A N 1
ATOM 2216 C CA . ASN A 1 274 ? -45.417 -49.019 126.145 1.00 29.02 274 ASN A CA 1
ATOM 2217 C C . ASN A 1 274 ? -46.210 -49.545 124.881 1.00 29.02 274 ASN A C 1
ATOM 2219 O O . ASN A 1 274 ? -47.326 -50.016 125.086 1.00 29.02 274 ASN A O 1
ATOM 2223 N N . ASP A 1 275 ? -45.822 -49.544 123.583 1.00 26.34 275 ASP A N 1
ATOM 2224 C CA . ASP A 1 275 ? -44.612 -49.163 122.802 1.00 26.34 275 ASP A CA 1
ATOM 2225 C C . ASP A 1 275 ? -44.919 -48.989 121.268 1.00 26.34 275 ASP A C 1
ATOM 2227 O O . ASP A 1 275 ? -45.827 -49.639 120.757 1.00 26.34 275 ASP A O 1
ATOM 2231 N N . TRP A 1 276 ? -44.059 -48.237 120.547 1.00 29.62 276 TRP A N 1
ATOM 2232 C CA . TRP A 1 276 ? -43.589 -48.391 119.128 1.00 29.62 276 TRP A CA 1
ATOM 2233 C C . TRP A 1 276 ? -44.411 -48.014 117.860 1.00 29.62 276 TRP A C 1
ATOM 2235 O O . TRP A 1 276 ? -45.634 -47.928 117.846 1.00 29.62 276 TRP A O 1
ATOM 2245 N N . ASP A 1 277 ? -43.633 -47.777 116.784 1.00 28.41 277 ASP A N 1
ATOM 2246 C CA . ASP A 1 277 ? -43.943 -47.327 115.406 1.00 28.41 277 ASP A CA 1
ATOM 2247 C C . ASP A 1 277 ? -42.815 -47.816 114.446 1.00 28.41 277 ASP A C 1
ATOM 2249 O O . ASP A 1 277 ? -41.677 -47.949 114.910 1.00 28.41 277 ASP A O 1
ATOM 2253 N N . LEU A 1 278 ? -43.083 -48.101 113.151 1.00 28.92 278 LEU A N 1
ATOM 2254 C CA . LEU A 1 278 ? -42.035 -48.421 112.147 1.00 28.92 278 LEU A CA 1
ATOM 2255 C C . LEU A 1 278 ? -42.478 -48.405 110.648 1.00 28.92 278 LEU A C 1
ATOM 2257 O O . LEU A 1 278 ? -43.277 -49.238 110.231 1.00 28.92 278 LEU A O 1
ATOM 2261 N N . ASN A 1 279 ? -41.878 -47.490 109.864 1.00 37.25 279 ASN A N 1
ATOM 2262 C CA . ASN A 1 279 ? -41.490 -47.463 108.420 1.00 37.25 279 ASN A CA 1
ATOM 2263 C C . ASN A 1 279 ? -41.945 -48.539 107.385 1.00 37.25 279 ASN A C 1
ATOM 2265 O O . ASN A 1 279 ? -42.016 -49.720 107.705 1.00 37.25 279 ASN A O 1
ATOM 2269 N N . ASP A 1 280 ? -42.007 -48.176 106.077 1.00 26.55 280 ASP A N 1
ATOM 2270 C CA . ASP A 1 280 ? -40.850 -48.300 105.128 1.00 26.55 280 ASP A CA 1
ATOM 2271 C C . ASP A 1 280 ? -41.119 -47.908 103.628 1.00 26.55 280 ASP A C 1
ATOM 2273 O O . ASP A 1 280 ? -42.263 -47.755 103.202 1.00 26.55 280 ASP A O 1
ATOM 2277 N N . ILE A 1 281 ? -40.026 -47.821 102.839 1.00 29.33 281 ILE A N 1
ATOM 2278 C CA . ILE A 1 281 ? -39.841 -47.884 101.360 1.00 29.33 281 ILE A CA 1
ATOM 2279 C C . ILE A 1 281 ? -39.922 -46.586 100.512 1.00 29.33 281 ILE A C 1
ATOM 2281 O O . ILE A 1 281 ? -40.855 -45.790 100.587 1.00 29.33 281 ILE A O 1
ATOM 2285 N N . ALA A 1 282 ? -38.940 -46.436 99.601 1.00 27.47 282 ALA A N 1
ATOM 2286 C CA . ALA A 1 282 ? -38.854 -45.430 98.530 1.00 27.47 282 ALA A CA 1
ATOM 2287 C C . ALA A 1 282 ? -38.165 -45.988 97.253 1.00 27.47 282 ALA A C 1
ATOM 2289 O O . ALA A 1 282 ? -37.296 -46.837 97.392 1.00 27.47 282 ALA A O 1
ATOM 2290 N N . THR A 1 283 ? -38.502 -45.444 96.059 1.00 29.53 283 THR A N 1
ATOM 2291 C CA . THR A 1 283 ? -37.721 -45.347 94.772 1.00 29.53 283 THR A CA 1
ATOM 2292 C C . THR A 1 283 ? -36.969 -46.589 94.206 1.00 29.53 283 THR A C 1
ATOM 2294 O O . THR A 1 283 ? -36.326 -47.319 94.940 1.00 29.53 283 THR A O 1
ATOM 2297 N N . ASN A 1 284 ? -36.869 -46.847 92.888 1.00 29.05 284 ASN A N 1
ATOM 2298 C CA . ASN A 1 284 ? -36.125 -46.037 91.894 1.00 29.05 284 ASN A CA 1
ATOM 2299 C C . ASN A 1 284 ? -36.072 -46.708 90.468 1.00 29.05 284 ASN A C 1
ATOM 2301 O O . ASN A 1 284 ? -36.538 -47.833 90.314 1.00 29.05 284 ASN A O 1
ATOM 2305 N N . GLU A 1 285 ? -35.394 -46.062 89.496 1.00 29.16 285 GLU A N 1
ATOM 2306 C CA . GLU A 1 285 ? -34.810 -46.579 88.216 1.00 29.16 285 GLU A CA 1
ATOM 2307 C C . GLU A 1 285 ? -35.702 -46.898 86.977 1.00 29.16 285 GLU A C 1
ATOM 2309 O O . GLU A 1 285 ? -36.930 -46.931 87.037 1.00 29.16 285 GLU A O 1
ATOM 2314 N N . ALA A 1 286 ? -35.046 -47.055 85.807 1.00 31.41 286 ALA A N 1
ATOM 2315 C CA . ALA A 1 286 ? -35.621 -47.090 84.444 1.00 31.41 286 ALA A CA 1
ATOM 2316 C C . ALA A 1 286 ? -35.083 -48.244 83.545 1.00 31.41 286 ALA A C 1
ATOM 2318 O O . ALA A 1 286 ? -34.211 -49.005 83.961 1.00 31.41 286 ALA A O 1
ATOM 2319 N N . SER A 1 287 ? -35.581 -48.388 82.300 1.00 27.67 287 SER A N 1
ATOM 2320 C CA . SER A 1 287 ? -35.062 -49.360 81.305 1.00 27.67 287 SER A CA 1
ATOM 2321 C C . SER A 1 287 ? -35.351 -48.988 79.830 1.00 27.67 287 SER A C 1
ATOM 2323 O O . SER A 1 287 ? -36.060 -48.020 79.555 1.00 27.67 287 SER A O 1
ATOM 2325 N N . GLU A 1 288 ? -34.765 -49.741 78.890 1.00 31.30 288 GLU A N 1
ATOM 2326 C CA . GLU A 1 288 ? -34.634 -49.441 77.448 1.00 31.30 288 GLU A CA 1
ATOM 2327 C C . GLU A 1 288 ? -35.718 -50.072 76.538 1.00 31.30 288 GLU A C 1
ATOM 2329 O O . GLU A 1 288 ? -36.518 -50.904 76.964 1.00 31.30 288 GLU A O 1
ATOM 2334 N N . GLY A 1 289 ? -35.683 -49.749 75.234 1.00 31.03 289 GLY A N 1
ATOM 2335 C CA . GLY A 1 289 ? -36.380 -50.519 74.194 1.00 31.03 289 GLY A CA 1
ATOM 2336 C C . GLY A 1 289 ? -36.118 -50.034 72.760 1.00 31.03 289 GLY A C 1
ATOM 2337 O O . GLY A 1 289 ? -36.665 -49.012 72.351 1.00 31.03 289 GLY A O 1
ATOM 2338 N N . ALA A 1 290 ? -35.321 -50.775 71.975 1.00 34.12 290 ALA A N 1
ATOM 2339 C CA . ALA A 1 290 ? -35.068 -50.480 70.557 1.00 34.12 290 ALA A CA 1
ATOM 2340 C C . ALA A 1 290 ? -34.719 -51.732 69.716 1.00 34.12 290 ALA A C 1
ATOM 2342 O O . ALA A 1 290 ? -33.709 -52.382 69.962 1.00 34.12 290 ALA A O 1
ATOM 2343 N N . ASP A 1 291 ? -35.514 -52.018 68.677 1.00 31.23 291 ASP A N 1
ATOM 2344 C CA . ASP A 1 291 ? -35.165 -52.865 67.517 1.00 31.23 291 ASP A CA 1
ATOM 2345 C C . ASP A 1 291 ? -36.191 -52.647 66.388 1.00 31.23 291 ASP A C 1
ATOM 2347 O O . ASP A 1 291 ? -37.381 -52.815 66.645 1.00 31.23 291 ASP A O 1
ATOM 2351 N N . GLN A 1 292 ? -35.748 -52.366 65.147 1.00 35.88 292 GLN A N 1
ATOM 2352 C CA . GLN A 1 292 ? -36.271 -53.102 63.979 1.00 35.88 292 GLN A CA 1
ATOM 2353 C C . GLN A 1 292 ? -35.402 -53.033 62.691 1.00 35.88 292 GLN A C 1
ATOM 2355 O O . GLN A 1 292 ? -35.568 -52.142 61.862 1.00 35.88 292 GLN A O 1
ATOM 2360 N N . ARG A 1 293 ? -34.641 -54.117 62.450 1.00 34.44 293 ARG A N 1
ATOM 2361 C CA . ARG A 1 293 ? -34.288 -54.725 61.128 1.00 34.44 293 ARG A CA 1
ATOM 2362 C C . ARG A 1 293 ? -33.323 -54.016 60.147 1.00 34.44 293 ARG A C 1
ATOM 2364 O O . ARG A 1 293 ? -33.011 -52.836 60.227 1.00 34.44 293 ARG A O 1
ATOM 2371 N N . LEU A 1 294 ? -32.826 -54.831 59.203 1.00 41.78 294 LEU A N 1
ATOM 2372 C CA . LEU A 1 294 ? -31.733 -54.580 58.250 1.00 41.78 294 LEU A CA 1
ATOM 2373 C C . LEU A 1 294 ? -32.057 -55.131 56.839 1.00 41.78 294 LEU A C 1
ATOM 2375 O O . LEU A 1 294 ? -32.732 -56.153 56.736 1.00 41.78 294 LEU A O 1
ATOM 2379 N N . LEU A 1 295 ? -31.439 -54.528 55.804 1.00 46.12 295 LEU A N 1
ATOM 2380 C CA . LEU A 1 295 ? -31.363 -54.945 54.378 1.00 46.12 295 LEU A CA 1
ATOM 2381 C C . LEU A 1 295 ? -32.685 -54.872 53.565 1.00 46.12 295 LEU A C 1
ATOM 2383 O O . LEU A 1 295 ? -33.737 -55.278 54.053 1.00 46.12 295 LEU A O 1
ATOM 2387 N N . PRO A 1 296 ? -32.647 -54.326 52.323 1.00 43.19 296 PRO A N 1
ATOM 2388 C CA . PRO A 1 296 ? -32.060 -55.040 51.174 1.00 43.19 296 PRO A CA 1
ATOM 2389 C C . PRO A 1 296 ? -31.122 -54.197 50.275 1.00 43.19 296 PRO A C 1
ATOM 2391 O O . PRO A 1 296 ? -31.514 -53.179 49.717 1.00 43.19 296 PRO A O 1
ATOM 2394 N N . ALA A 1 297 ? -29.894 -54.675 50.037 1.00 52.84 297 ALA A N 1
ATOM 2395 C CA . ALA A 1 297 ? -28.848 -53.927 49.311 1.00 52.84 297 ALA A CA 1
ATOM 2396 C C . ALA A 1 297 ? -28.892 -54.013 47.763 1.00 52.84 297 ALA A C 1
ATOM 2398 O O . ALA A 1 297 ? -28.072 -53.395 47.081 1.00 52.84 297 ALA A O 1
ATOM 2399 N N . ASP A 1 298 ? -29.810 -54.796 47.190 1.00 51.31 298 ASP A N 1
ATOM 2400 C CA . ASP A 1 298 ? -29.836 -55.104 45.747 1.00 51.31 298 ASP A CA 1
ATOM 2401 C C . ASP A 1 298 ? -30.694 -54.102 44.940 1.00 51.31 298 ASP A C 1
ATOM 2403 O O . ASP A 1 298 ? -30.433 -53.787 43.775 1.00 51.31 298 ASP A O 1
ATOM 2407 N N . GLN A 1 299 ? -31.704 -53.517 45.595 1.00 55.44 299 GLN A N 1
ATOM 2408 C CA . GLN A 1 299 ? -32.628 -52.562 44.982 1.00 55.44 299 GLN A CA 1
ATOM 2409 C C . GLN A 1 299 ? -31.954 -51.210 44.688 1.00 55.44 299 GLN A C 1
ATOM 2411 O O . GLN A 1 299 ? -32.205 -50.613 43.635 1.00 55.44 299 GLN A O 1
ATOM 2416 N N . ASP A 1 300 ? -31.032 -50.772 45.551 1.00 58.53 300 ASP A N 1
ATOM 2417 C CA . ASP A 1 300 ? -30.253 -49.544 45.357 1.00 58.53 300 ASP A CA 1
ATOM 2418 C C . ASP A 1 300 ? -29.249 -49.652 44.207 1.00 58.53 300 ASP A C 1
ATOM 2420 O O . ASP A 1 300 ? -29.046 -48.677 43.486 1.00 58.53 300 ASP A O 1
ATOM 2424 N N . GLN A 1 301 ? -28.686 -50.836 43.945 1.00 59.59 301 GLN A N 1
ATOM 2425 C CA . GLN A 1 301 ? -27.839 -51.048 42.765 1.00 59.59 301 GLN A CA 1
ATOM 2426 C C . GLN A 1 301 ? -28.662 -50.942 41.473 1.00 59.59 301 GLN A C 1
ATOM 2428 O O . GLN A 1 301 ? -28.256 -50.253 40.536 1.00 59.59 301 GLN A O 1
ATOM 2433 N N . SER A 1 302 ? -29.869 -51.524 41.441 1.00 65.38 302 SER A N 1
ATOM 2434 C CA . SER A 1 302 ? -30.814 -51.338 40.326 1.00 65.38 302 SER A CA 1
ATOM 2435 C C . SER A 1 302 ? -31.202 -49.863 40.139 1.00 65.38 302 SER A C 1
ATOM 2437 O O . SER A 1 302 ? -31.270 -49.378 39.008 1.00 65.38 302 SER A O 1
ATOM 2439 N N . SER A 1 303 ? -31.428 -49.136 41.238 1.00 74.75 303 SER A N 1
ATOM 2440 C CA . SER A 1 303 ? -31.741 -47.702 41.235 1.00 74.75 303 SER A CA 1
ATOM 2441 C C . SER A 1 303 ? -30.576 -46.866 40.690 1.00 74.75 303 SER A C 1
ATOM 2443 O O . SER A 1 303 ? -30.737 -46.119 39.722 1.00 74.75 303 SER A O 1
ATOM 2445 N N . MET A 1 304 ? -29.369 -47.063 41.224 1.00 79.44 304 MET A N 1
ATOM 2446 C CA . MET A 1 304 ? -28.155 -46.355 40.816 1.00 79.44 304 MET A CA 1
ATOM 2447 C C . MET A 1 304 ? -27.805 -46.621 39.347 1.00 79.44 304 MET A C 1
ATOM 2449 O O . MET A 1 304 ? -27.507 -45.680 38.612 1.00 79.44 304 MET A O 1
ATOM 2453 N N . LEU A 1 305 ? -27.922 -47.866 38.871 1.00 84.75 305 LEU A N 1
ATOM 2454 C CA . LEU A 1 305 ? -27.705 -48.204 37.460 1.00 84.75 305 LEU A CA 1
ATOM 2455 C C . LEU A 1 305 ? -28.738 -47.546 36.531 1.00 84.75 305 LEU A C 1
ATOM 2457 O O . LEU A 1 305 ? -28.366 -47.084 35.449 1.00 84.75 305 LEU A O 1
ATOM 2461 N N . LYS A 1 306 ? -30.009 -47.429 36.946 1.00 87.12 306 LYS A N 1
ATOM 2462 C CA . LYS A 1 306 ? -31.035 -46.670 36.202 1.00 87.12 306 LYS A CA 1
ATOM 2463 C C . LYS A 1 306 ? -30.708 -45.176 36.155 1.00 87.12 306 LYS A C 1
ATOM 2465 O O . LYS A 1 306 ? -30.805 -44.577 35.085 1.00 87.12 306 LYS A O 1
ATOM 2470 N N . VAL A 1 307 ? -30.255 -44.584 37.264 1.00 87.56 307 VAL A N 1
ATOM 2471 C CA . VAL A 1 307 ? -29.798 -43.182 37.295 1.00 87.56 307 VAL A CA 1
ATOM 2472 C C . VAL A 1 307 ? -28.592 -42.978 36.373 1.00 87.56 307 VAL A C 1
ATOM 2474 O O . VAL A 1 307 ? -28.599 -42.041 35.577 1.00 87.56 307 VAL A O 1
ATOM 2477 N N . ILE A 1 308 ? -27.601 -43.874 36.398 1.00 88.44 308 ILE A N 1
ATOM 2478 C CA . ILE A 1 308 ? -26.422 -43.820 35.516 1.00 88.44 308 ILE A CA 1
ATOM 2479 C C . ILE A 1 308 ? -26.823 -43.968 34.040 1.00 88.44 308 ILE A C 1
ATOM 2481 O O . ILE A 1 308 ? -26.317 -43.222 33.202 1.00 88.44 308 ILE A O 1
ATOM 2485 N N . CYS A 1 309 ? -27.761 -44.860 33.700 1.00 87.88 309 CYS A N 1
ATOM 2486 C CA . CYS A 1 309 ? -28.285 -44.967 32.333 1.00 87.88 309 CYS A CA 1
ATOM 2487 C C . CYS A 1 309 ? -28.994 -43.678 31.894 1.00 87.88 309 CYS A C 1
ATOM 2489 O O . CYS A 1 309 ? -28.660 -43.135 30.844 1.00 87.88 309 CYS A O 1
ATOM 2491 N N . ASN A 1 310 ? -29.888 -43.130 32.721 1.00 92.00 310 ASN A N 1
ATOM 2492 C CA . ASN A 1 310 ? -30.593 -41.881 32.422 1.00 92.00 310 ASN A CA 1
ATOM 2493 C C . ASN A 1 310 ? -29.627 -40.690 32.273 1.00 92.00 310 ASN A C 1
ATOM 2495 O O . ASN A 1 310 ? -29.795 -39.867 31.373 1.00 92.00 310 ASN A O 1
ATOM 2499 N N . GLN A 1 311 ? -28.583 -40.604 33.105 1.00 88.31 311 GLN A N 1
ATOM 2500 C CA . GLN A 1 311 ? -27.527 -39.597 32.964 1.00 88.31 311 GLN A CA 1
ATOM 2501 C C . GLN A 1 311 ? -26.745 -39.786 31.658 1.00 88.31 311 GLN A C 1
ATOM 2503 O O . GLN A 1 311 ? -26.644 -38.847 30.869 1.00 88.31 311 GLN A O 1
ATOM 2508 N N . ARG A 1 312 ? -26.239 -40.998 31.393 1.00 93.00 312 ARG A N 1
ATOM 2509 C CA . ARG A 1 312 ? -25.516 -41.368 30.163 1.00 93.00 312 ARG A CA 1
ATOM 2510 C C . ARG A 1 312 ? -26.318 -41.031 28.909 1.00 93.00 312 ARG A C 1
ATOM 2512 O O . ARG A 1 312 ? -25.770 -40.477 27.960 1.00 93.00 312 ARG A O 1
ATOM 2519 N N . ASP A 1 313 ? -27.606 -41.351 28.896 1.00 91.94 313 ASP A N 1
ATOM 2520 C CA . ASP A 1 313 ? -28.442 -41.170 27.713 1.00 91.94 313 ASP A CA 1
ATOM 2521 C C . ASP A 1 313 ? -28.898 -39.707 27.552 1.00 91.94 313 ASP A C 1
ATOM 2523 O O . ASP A 1 313 ? -28.977 -39.225 26.423 1.00 91.94 313 ASP A O 1
ATOM 2527 N N . ARG A 1 314 ? -29.008 -38.934 28.646 1.00 93.50 314 ARG A N 1
ATOM 2528 C CA . ARG A 1 314 ? -29.088 -37.458 28.610 1.00 93.50 314 ARG A CA 1
ATOM 2529 C C . ARG A 1 314 ? -27.799 -36.811 28.084 1.00 93.50 314 ARG A C 1
ATOM 2531 O O . ARG A 1 314 ? -27.874 -35.834 27.343 1.00 93.50 314 ARG A O 1
ATOM 2538 N N . PHE A 1 315 ? -26.621 -37.344 28.421 1.00 93.62 315 PHE A N 1
ATOM 2539 C CA . PHE A 1 315 ? -25.354 -36.896 27.828 1.00 93.62 315 PHE A CA 1
ATOM 2540 C C . PHE A 1 315 ? -25.262 -37.255 26.335 1.00 93.62 315 PHE A C 1
ATOM 2542 O O . PHE A 1 315 ? -24.786 -36.439 25.556 1.00 93.62 315 PHE A O 1
ATOM 2549 N N . ARG A 1 316 ? -25.779 -38.415 25.906 1.00 95.44 316 ARG A N 1
ATOM 2550 C CA . ARG A 1 316 ? -25.874 -38.808 24.482 1.00 95.44 316 ARG A CA 1
ATOM 2551 C C . ARG A 1 316 ? -26.946 -38.056 23.689 1.00 95.44 316 ARG A C 1
ATOM 2553 O O . ARG A 1 316 ? -26.846 -37.992 22.467 1.00 95.44 316 ARG A O 1
ATOM 2560 N N . ALA A 1 317 ? -27.984 -37.532 24.338 1.00 94.38 317 ALA A N 1
ATOM 2561 C CA . ALA A 1 317 ? -28.905 -36.579 23.721 1.00 94.38 317 ALA A CA 1
ATOM 2562 C C . ALA A 1 317 ? -28.157 -35.270 23.435 1.00 94.38 317 ALA A C 1
ATOM 2564 O O . ALA A 1 317 ? -27.930 -34.947 22.274 1.00 94.38 317 ALA A O 1
ATOM 2565 N N . ARG A 1 318 ? -27.595 -34.649 24.480 1.00 94.81 318 ARG A N 1
ATOM 2566 C CA . ARG A 1 318 ? -26.793 -33.415 24.391 1.00 94.81 318 ARG A CA 1
ATOM 2567 C C . ARG A 1 318 ? -25.600 -33.488 23.442 1.00 94.81 318 ARG A C 1
ATOM 2569 O O . ARG A 1 318 ? -25.284 -32.498 22.796 1.00 94.81 318 ARG A O 1
ATOM 2576 N N . LEU A 1 319 ? -24.927 -34.636 23.359 1.00 92.50 319 LEU A N 1
ATOM 2577 C CA . LEU A 1 319 ? -23.819 -34.821 22.423 1.00 92.50 319 LEU A CA 1
ATOM 2578 C C . LEU A 1 319 ? -24.312 -34.798 20.971 1.00 92.50 319 LEU A C 1
ATOM 2580 O O . LEU A 1 319 ? -23.715 -34.105 20.160 1.00 92.50 319 LEU A O 1
ATOM 2584 N N . ARG A 1 320 ? -25.427 -35.476 20.661 1.00 94.44 320 ARG A N 1
ATOM 2585 C CA . ARG A 1 320 ? -26.031 -35.448 19.318 1.00 94.44 320 ARG A CA 1
ATOM 2586 C C . ARG A 1 320 ? -26.609 -34.077 18.976 1.00 94.44 320 ARG A C 1
ATOM 2588 O O . ARG A 1 320 ? -26.390 -33.604 17.872 1.00 94.44 320 ARG A O 1
ATOM 2595 N N . GLU A 1 321 ? -27.266 -33.419 19.931 1.00 95.31 321 GLU A N 1
ATOM 2596 C CA . GLU A 1 321 ? -27.727 -32.027 19.804 1.00 95.31 321 GLU A CA 1
ATOM 2597 C C . GLU A 1 321 ? -26.550 -31.104 19.429 1.00 95.31 321 GLU A C 1
ATOM 2599 O O . GLU A 1 321 ? -26.617 -30.390 18.432 1.00 95.31 321 GLU A O 1
ATOM 2604 N N . ALA A 1 322 ? -25.421 -31.195 20.144 1.00 90.31 322 ALA A N 1
ATOM 2605 C CA . ALA A 1 322 ? -24.216 -30.418 19.848 1.00 90.31 322 ALA A CA 1
ATOM 2606 C C . ALA A 1 322 ? -23.523 -30.819 18.525 1.00 90.31 322 ALA A C 1
ATOM 2608 O O . ALA A 1 322 ? -22.990 -29.959 17.824 1.00 90.31 322 ALA A O 1
ATOM 2609 N N . GLU A 1 323 ? -23.521 -32.101 18.151 1.00 94.94 323 GLU A N 1
ATOM 2610 C CA . GLU A 1 323 ? -23.001 -32.579 16.859 1.00 94.94 323 GLU A CA 1
ATOM 2611 C C . GLU A 1 323 ? -23.853 -32.069 15.681 1.00 94.94 323 GLU A C 1
ATOM 2613 O O . GLU A 1 323 ? -23.309 -31.656 14.651 1.00 94.94 323 GLU A O 1
ATOM 2618 N N . GLU A 1 324 ? -25.179 -32.028 15.839 1.00 96.56 324 GLU A N 1
ATOM 2619 C CA . GLU A 1 324 ? -26.114 -31.459 14.866 1.00 96.56 324 GLU A CA 1
ATOM 2620 C C . GLU A 1 324 ? -25.991 -29.931 14.780 1.00 96.56 324 GLU A C 1
ATOM 2622 O O . GLU A 1 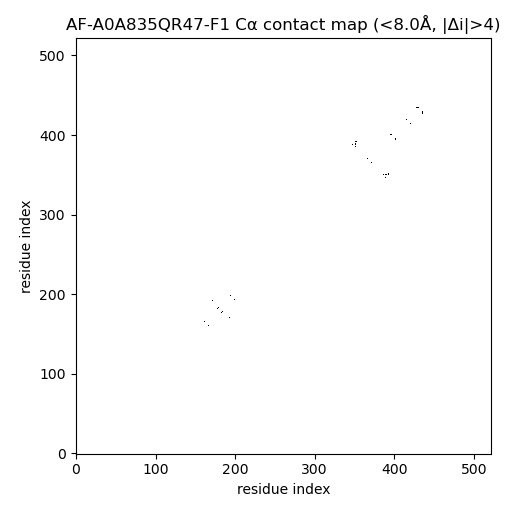324 ? -25.920 -29.400 13.669 1.00 96.56 324 GLU A O 1
ATOM 2627 N N . GLU A 1 325 ? -25.852 -29.222 15.906 1.00 95.19 325 GLU A N 1
ATOM 2628 C CA . GLU A 1 325 ? -25.525 -27.789 15.928 1.00 95.19 325 GLU A CA 1
ATOM 2629 C C . GLU A 1 325 ? -24.198 -27.499 15.214 1.00 95.19 325 GLU A C 1
ATOM 2631 O O . GLU A 1 325 ? -24.139 -26.612 14.361 1.00 95.19 325 GLU A O 1
ATOM 2636 N N . VAL A 1 326 ? -23.140 -28.276 15.479 1.00 92.38 326 VAL A N 1
ATOM 2637 C CA . VAL A 1 326 ? -21.847 -28.150 14.783 1.00 92.38 326 VAL A CA 1
ATOM 2638 C C . VAL A 1 326 ? -21.991 -28.413 13.282 1.00 92.38 326 VAL A C 1
ATOM 2640 O O . VAL A 1 326 ? -21.372 -27.705 12.483 1.00 92.38 326 VAL A O 1
ATOM 2643 N N . ARG A 1 327 ? -22.823 -29.376 12.864 1.00 95.31 327 ARG A N 1
ATOM 2644 C CA . ARG A 1 327 ? -23.108 -29.622 11.440 1.00 95.31 327 ARG A CA 1
ATOM 2645 C C . ARG A 1 327 ? -23.832 -28.434 10.798 1.00 95.31 327 ARG A C 1
ATOM 2647 O O . ARG A 1 327 ? -23.391 -27.961 9.753 1.00 95.31 327 ARG A O 1
ATOM 2654 N N . LEU A 1 328 ? -24.875 -27.910 11.441 1.00 96.94 328 LEU A N 1
ATOM 2655 C CA . LEU A 1 328 ? -25.637 -26.747 10.968 1.00 96.94 328 LEU A CA 1
ATOM 2656 C C . LEU A 1 328 ? -24.787 -25.465 10.940 1.00 96.94 328 LEU A C 1
ATOM 2658 O O . LEU A 1 328 ? -24.943 -24.634 10.047 1.00 96.94 328 LEU A O 1
ATOM 2662 N N . LEU A 1 329 ? -23.859 -25.297 11.886 1.00 92.69 329 LEU A N 1
ATOM 2663 C CA . LEU A 1 329 ? -22.901 -24.190 11.894 1.00 92.69 329 LEU A CA 1
ATOM 2664 C C . LEU A 1 329 ? -21.861 -24.326 10.773 1.00 92.69 329 LEU A C 1
ATOM 2666 O O . LEU A 1 329 ? -21.544 -23.323 10.137 1.00 92.69 329 LEU A O 1
ATOM 2670 N N . LYS A 1 330 ? -21.372 -25.539 10.471 1.00 95.06 330 LYS A N 1
ATOM 2671 C CA . LYS A 1 330 ? -20.512 -25.793 9.297 1.00 95.06 330 LYS A CA 1
ATOM 2672 C C . LYS A 1 330 ? -21.233 -25.495 7.981 1.00 95.06 330 LYS A C 1
ATOM 2674 O O . LYS A 1 330 ? -20.637 -24.882 7.100 1.00 95.06 330 LYS A O 1
ATOM 2679 N N . GLU A 1 331 ? -22.497 -25.892 7.862 1.00 96.81 331 GLU A N 1
ATOM 2680 C CA . GLU A 1 331 ? -23.337 -25.645 6.684 1.00 96.81 331 GLU A CA 1
ATOM 2681 C C . GLU A 1 331 ? -23.561 -24.142 6.464 1.00 96.81 331 GLU A C 1
ATOM 2683 O O . GLU A 1 331 ? -23.201 -23.613 5.411 1.00 96.81 331 GLU A O 1
ATOM 2688 N N . LYS A 1 332 ? -24.016 -23.417 7.497 1.00 96.38 332 LYS A N 1
ATOM 2689 C CA . LYS A 1 332 ? -24.131 -21.946 7.480 1.00 96.38 332 LYS A CA 1
ATOM 2690 C C . LYS A 1 332 ? -22.798 -21.265 7.152 1.00 96.38 332 LYS A C 1
ATOM 2692 O O . LYS A 1 332 ? -22.769 -20.314 6.379 1.00 96.38 332 LYS A O 1
ATOM 2697 N N . LEU A 1 333 ? -21.685 -21.769 7.692 1.00 93.44 333 LEU A N 1
ATOM 2698 C CA . LEU A 1 333 ? -20.341 -21.267 7.399 1.00 93.44 333 LEU A CA 1
ATOM 2699 C C . LEU A 1 333 ? -19.893 -21.552 5.952 1.00 93.44 333 LEU A C 1
ATOM 2701 O O . LEU A 1 333 ? -19.025 -20.834 5.460 1.00 93.44 333 LEU A O 1
ATOM 2705 N N . SER A 1 334 ? -20.436 -22.566 5.271 1.00 95.38 334 SER A N 1
ATOM 2706 C CA . SER A 1 334 ? -20.227 -22.753 3.828 1.00 95.38 334 SER A CA 1
ATOM 2707 C C . SER A 1 334 ? -21.046 -21.737 3.042 1.00 95.38 334 SER A C 1
ATOM 2709 O O . SER A 1 334 ? -20.465 -20.944 2.312 1.00 95.38 334 SER A O 1
ATOM 2711 N N . LEU A 1 335 ? -22.359 -21.669 3.290 1.00 96.69 335 LEU A N 1
ATOM 2712 C CA . LEU A 1 335 ? -23.271 -20.754 2.592 1.00 96.69 335 LEU A CA 1
ATOM 2713 C C . LEU A 1 335 ? -22.789 -19.295 2.665 1.00 96.69 335 LEU A C 1
ATOM 2715 O O . LEU A 1 335 ? -22.671 -18.635 1.638 1.00 96.69 335 LEU A O 1
ATOM 2719 N N . VAL A 1 336 ? -22.386 -18.823 3.850 1.00 95.31 336 VAL A N 1
ATOM 2720 C CA . VAL A 1 336 ? -21.850 -17.461 4.039 1.00 95.31 336 VAL A CA 1
ATOM 2721 C C . VAL A 1 336 ? -20.501 -17.246 3.329 1.00 95.31 336 VAL A C 1
ATOM 2723 O O . VAL A 1 336 ? -20.198 -16.124 2.926 1.00 95.31 336 VAL A O 1
ATOM 2726 N N . LYS A 1 337 ? -19.678 -18.287 3.123 1.00 95.56 337 LYS A N 1
ATOM 2727 C CA . LYS A 1 337 ? -18.466 -18.181 2.282 1.00 95.56 337 LYS A CA 1
ATOM 2728 C C . LYS A 1 337 ? -18.821 -18.100 0.803 1.00 95.56 337 LYS A C 1
ATOM 2730 O O . LYS A 1 337 ? -18.240 -17.283 0.098 1.00 95.56 337 LYS A O 1
ATOM 2735 N N . ASP A 1 338 ? -19.769 -18.908 0.346 1.00 96.38 338 ASP A N 1
ATOM 2736 C CA . ASP A 1 338 ? -20.194 -18.936 -1.053 1.00 96.38 338 ASP A CA 1
ATOM 2737 C C . ASP A 1 338 ? -20.878 -17.606 -1.439 1.00 96.38 338 ASP A C 1
ATOM 2739 O O . ASP A 1 338 ? -20.584 -17.026 -2.488 1.00 96.38 338 ASP A O 1
ATOM 2743 N N . GLU A 1 339 ? -21.687 -17.036 -0.539 1.00 96.19 339 GLU A N 1
ATOM 2744 C CA . GLU A 1 339 ? -22.227 -15.674 -0.645 1.00 96.19 339 GLU A CA 1
ATOM 2745 C C . GLU A 1 339 ? -21.132 -14.595 -0.610 1.00 96.19 339 GLU A C 1
ATOM 2747 O O . GLU A 1 339 ? -21.194 -13.634 -1.382 1.00 96.19 339 GLU A O 1
ATOM 2752 N N . LEU A 1 340 ? -20.100 -14.750 0.228 1.00 94.62 340 LEU A N 1
ATOM 2753 C CA . LEU A 1 340 ? -18.961 -13.830 0.289 1.00 94.62 340 LEU A CA 1
ATOM 2754 C C . LEU A 1 340 ? -18.137 -13.841 -1.009 1.00 94.62 340 LEU A C 1
ATOM 2756 O O . LEU A 1 340 ? -17.792 -12.769 -1.508 1.00 94.62 340 LEU A O 1
ATOM 2760 N N . GLU A 1 341 ? -17.826 -15.010 -1.579 1.00 93.69 341 GLU A N 1
ATOM 2761 C CA . GLU A 1 341 ? -17.112 -15.101 -2.863 1.00 93.69 341 GLU A CA 1
ATOM 2762 C C . GLU A 1 341 ? -17.968 -14.593 -4.031 1.00 93.69 341 GLU A C 1
ATOM 2764 O O . GLU A 1 341 ? -17.460 -13.854 -4.877 1.00 93.69 341 GLU A O 1
ATOM 2769 N N . LYS A 1 342 ? -19.278 -14.879 -4.042 1.00 96.25 342 LYS A N 1
ATOM 2770 C CA . LYS A 1 342 ? -20.218 -14.289 -5.008 1.00 96.25 342 LYS A CA 1
ATOM 2771 C C . LYS A 1 342 ? -20.220 -12.759 -4.920 1.00 96.25 342 LYS A C 1
ATOM 2773 O O . LYS A 1 342 ? -20.041 -12.087 -5.933 1.00 96.25 342 LYS A O 1
ATOM 2778 N N . THR A 1 343 ? -20.334 -12.210 -3.710 1.00 93.81 343 THR A N 1
ATOM 2779 C CA . THR A 1 343 ? -20.337 -10.758 -3.467 1.00 93.81 343 THR A CA 1
ATOM 2780 C C . THR A 1 343 ? -19.011 -10.112 -3.875 1.00 93.81 343 THR A C 1
ATOM 2782 O O . THR A 1 343 ? -19.011 -9.059 -4.507 1.00 93.81 343 THR A O 1
ATOM 2785 N N . LYS A 1 344 ? -17.864 -10.752 -3.605 1.00 92.12 344 LYS A N 1
ATOM 2786 C CA . LYS A 1 344 ? -16.555 -10.293 -4.106 1.00 92.12 344 LYS A CA 1
ATOM 2787 C C . LYS A 1 344 ? -16.502 -10.272 -5.635 1.00 92.12 344 LYS A C 1
ATOM 2789 O O . LYS A 1 344 ? -16.048 -9.281 -6.199 1.00 92.12 344 LYS A O 1
ATOM 2794 N N . ALA A 1 345 ? -16.961 -11.334 -6.299 1.00 92.44 345 ALA A N 1
ATOM 2795 C CA . ALA A 1 345 ? -16.964 -11.418 -7.757 1.00 92.44 345 ALA A CA 1
ATOM 2796 C C . ALA A 1 345 ? -17.878 -10.355 -8.390 1.00 92.44 345 ALA A C 1
ATOM 2798 O O . ALA A 1 345 ? -17.512 -9.744 -9.394 1.00 92.44 345 ALA A O 1
ATOM 2799 N N . ASP A 1 346 ? -19.042 -10.092 -7.796 1.00 94.62 346 ASP A N 1
ATOM 2800 C CA . ASP A 1 346 ? -19.951 -9.041 -8.258 1.00 94.62 346 ASP A CA 1
ATOM 2801 C C . ASP A 1 346 ? -19.414 -7.628 -7.953 1.00 94.62 346 ASP A C 1
ATOM 2803 O O . ASP A 1 346 ? -19.556 -6.743 -8.796 1.00 94.62 346 ASP A O 1
ATOM 2807 N N . ASN A 1 347 ? -18.672 -7.430 -6.855 1.00 92.62 347 ASN A N 1
ATOM 2808 C CA . ASN A 1 347 ? -17.937 -6.186 -6.582 1.00 92.62 347 ASN A CA 1
ATOM 2809 C C . ASN A 1 347 ? -16.802 -5.931 -7.593 1.00 92.62 347 ASN A C 1
ATOM 2811 O O . ASN A 1 347 ? -16.640 -4.798 -8.042 1.00 92.62 347 ASN A O 1
ATOM 2815 N N . VAL A 1 348 ? -16.049 -6.957 -8.016 1.00 91.69 348 VAL A N 1
ATOM 2816 C CA . VAL A 1 348 ? -15.030 -6.820 -9.084 1.00 91.69 348 VAL A CA 1
ATOM 2817 C C . VAL A 1 348 ? -15.685 -6.455 -10.425 1.00 91.69 348 VAL A C 1
ATOM 2819 O O . VAL A 1 348 ? -15.207 -5.559 -11.121 1.00 91.69 348 VAL A O 1
ATOM 2822 N N . LYS A 1 349 ? -16.827 -7.070 -10.770 1.00 92.75 349 LYS A N 1
ATOM 2823 C CA . LYS A 1 349 ? -17.616 -6.685 -11.960 1.00 92.75 349 LYS A CA 1
ATOM 2824 C C . LYS A 1 349 ? -18.151 -5.255 -11.856 1.00 92.75 349 LYS A C 1
ATOM 2826 O O . LYS A 1 349 ? -18.186 -4.547 -12.861 1.00 92.75 349 LYS A O 1
ATOM 2831 N N . LEU A 1 350 ? -18.588 -4.830 -10.668 1.00 90.38 350 LEU A N 1
ATOM 2832 C CA . LEU A 1 350 ? -19.075 -3.473 -10.426 1.00 90.38 350 LEU A CA 1
ATOM 2833 C C . LEU A 1 350 ? -17.943 -2.449 -10.562 1.00 90.38 350 LEU A C 1
ATOM 2835 O O . LEU A 1 350 ? -18.140 -1.445 -11.239 1.00 90.38 350 LEU A O 1
ATOM 2839 N N . TYR A 1 351 ? -16.751 -2.740 -10.031 1.00 89.88 351 TYR A N 1
ATOM 2840 C CA . TYR A 1 351 ? -15.555 -1.923 -10.248 1.00 89.88 351 TYR A CA 1
ATOM 2841 C C . TYR A 1 351 ? -15.233 -1.784 -11.744 1.00 89.88 351 TYR A C 1
ATOM 2843 O O . TYR A 1 351 ? -15.107 -0.669 -12.242 1.00 89.88 351 TYR A O 1
ATOM 2851 N N . GLY A 1 352 ? -15.214 -2.894 -12.494 1.00 88.56 352 GLY A N 1
ATOM 2852 C CA . GLY A 1 352 ? -15.015 -2.869 -13.949 1.00 88.56 352 GLY A CA 1
ATOM 2853 C C . GLY A 1 352 ? -16.060 -2.026 -14.699 1.00 88.56 352 GLY A C 1
ATOM 2854 O O . GLY A 1 352 ? -15.708 -1.279 -15.610 1.00 88.56 352 GLY A O 1
ATOM 2855 N N . LYS A 1 353 ? -17.337 -2.077 -14.285 1.00 91.50 353 LYS A N 1
ATOM 2856 C CA . LYS A 1 353 ? -18.411 -1.226 -14.835 1.00 91.50 353 LYS A CA 1
ATOM 2857 C C . LYS A 1 353 ? -18.224 0.254 -14.496 1.00 91.50 353 LYS A C 1
ATOM 2859 O O . LYS A 1 353 ? -18.374 1.086 -15.385 1.00 91.50 353 LYS A O 1
ATOM 2864 N N . ILE A 1 354 ? -17.900 0.580 -13.243 1.00 86.81 354 ILE A N 1
ATOM 2865 C CA . ILE A 1 354 ? -17.632 1.956 -12.797 1.00 86.81 354 ILE A CA 1
ATOM 2866 C C . ILE A 1 354 ? -16.458 2.525 -13.595 1.00 86.81 354 ILE A C 1
ATOM 2868 O O . ILE A 1 354 ? -16.602 3.581 -14.203 1.00 86.81 354 ILE A O 1
ATOM 2872 N N . ARG A 1 355 ? -15.356 1.775 -13.696 1.00 85.50 355 ARG A N 1
ATOM 2873 C CA . ARG A 1 355 ? -14.165 2.143 -14.468 1.00 85.50 355 ARG A CA 1
ATOM 2874 C C . ARG A 1 355 ? -14.481 2.340 -15.954 1.00 85.50 355 ARG A C 1
ATOM 2876 O O . ARG A 1 355 ? -14.050 3.326 -16.535 1.00 85.50 355 ARG A O 1
ATOM 2883 N N . TYR A 1 356 ? -15.278 1.463 -16.570 1.00 86.81 356 TYR A N 1
ATOM 2884 C CA . TYR A 1 356 ? -15.723 1.635 -17.962 1.00 86.81 356 TYR A CA 1
ATOM 2885 C C . TYR A 1 356 ? -16.571 2.906 -18.163 1.00 86.81 356 TYR A C 1
ATOM 2887 O O . TYR A 1 356 ? -16.368 3.636 -19.129 1.00 86.81 356 TYR A O 1
ATOM 2895 N N . VAL A 1 357 ? -17.489 3.210 -17.238 1.00 87.94 357 VAL A N 1
ATOM 2896 C CA . VAL A 1 357 ? -18.317 4.429 -17.290 1.00 87.94 357 VAL A CA 1
ATOM 2897 C C . VAL A 1 357 ? -17.497 5.692 -16.994 1.00 87.94 357 VAL A C 1
ATOM 2899 O O . VAL A 1 357 ? -17.766 6.738 -17.585 1.00 87.94 357 VAL A O 1
ATOM 2902 N N . GLN A 1 358 ? -16.487 5.616 -16.124 1.00 81.25 358 GLN A N 1
ATOM 2903 C CA . GLN A 1 358 ? -15.532 6.700 -15.877 1.00 81.25 358 GLN A CA 1
ATOM 2904 C C . GLN A 1 358 ? -14.704 6.995 -17.133 1.00 81.25 358 GLN A C 1
ATOM 2906 O O . GLN A 1 358 ? -14.717 8.138 -17.583 1.00 81.25 358 GLN A O 1
ATOM 2911 N N . ASP A 1 359 ? -14.071 5.986 -17.742 1.00 79.25 359 ASP A N 1
ATOM 2912 C CA . ASP A 1 359 ? -13.336 6.121 -19.009 1.00 79.25 359 ASP A CA 1
ATOM 2913 C C . ASP A 1 359 ? -14.217 6.710 -20.117 1.00 79.25 359 ASP A C 1
ATOM 2915 O O . ASP A 1 359 ? -13.847 7.708 -20.729 1.00 79.25 359 ASP A O 1
ATOM 2919 N N . PHE A 1 360 ? -15.415 6.157 -20.337 1.00 79.31 360 PHE A N 1
ATOM 2920 C CA . PHE A 1 360 ? -16.327 6.625 -21.385 1.00 79.31 360 PHE A CA 1
ATOM 2921 C C . PHE A 1 360 ? -16.805 8.070 -21.153 1.00 79.31 360 PHE A C 1
ATOM 2923 O O . PHE A 1 360 ? -16.949 8.850 -22.095 1.00 79.31 360 PHE A O 1
ATOM 2930 N N . ASN A 1 361 ? -17.012 8.476 -19.895 1.00 75.50 361 ASN A N 1
ATOM 2931 C CA . ASN A 1 361 ? -17.306 9.872 -19.568 1.00 75.50 361 ASN A CA 1
ATOM 2932 C C . ASN A 1 361 ? -16.078 10.784 -19.726 1.00 75.50 361 ASN A C 1
ATOM 2934 O O . ASN A 1 361 ? -16.242 11.931 -20.136 1.00 75.50 361 ASN A O 1
ATOM 2938 N N . GLN A 1 362 ? -14.862 10.306 -19.443 1.00 64.94 362 GLN A N 1
ATOM 2939 C CA . GLN A 1 362 ? -13.627 11.056 -19.698 1.00 64.94 362 GLN A CA 1
ATOM 2940 C C . GLN A 1 362 ? -13.398 11.245 -21.205 1.00 64.94 362 GLN A C 1
ATOM 2942 O O . GLN A 1 362 ? -13.197 12.375 -21.642 1.00 64.94 362 GLN A O 1
ATOM 2947 N N . GLU A 1 363 ? -13.540 10.191 -22.010 1.00 59.66 363 GLU A N 1
ATOM 2948 C CA . GLU A 1 363 ? -13.487 10.228 -23.478 1.00 59.66 363 GLU A CA 1
ATOM 2949 C C . GLU A 1 363 ? -14.475 11.265 -24.044 1.00 59.66 363 GLU A C 1
ATOM 2951 O O . GLU A 1 363 ? -14.095 12.169 -24.792 1.00 59.66 363 GLU A O 1
ATOM 2956 N N . LYS A 1 364 ? -15.728 11.231 -23.574 1.00 58.25 364 LYS A N 1
ATOM 2957 C CA . LYS A 1 364 ? -16.785 12.180 -23.962 1.00 58.25 364 LYS A CA 1
ATOM 2958 C C . LYS A 1 364 ? -16.551 13.620 -23.472 1.00 58.25 364 LYS A C 1
ATOM 2960 O O . LYS A 1 364 ? -17.148 14.555 -24.010 1.00 58.25 364 LYS A O 1
ATOM 2965 N N . LEU A 1 365 ? -15.695 13.819 -22.466 1.00 53.75 365 LEU A N 1
ATOM 2966 C CA . LEU A 1 365 ? -15.263 15.135 -21.982 1.00 53.75 365 LEU A CA 1
ATOM 2967 C C . LEU A 1 365 ? -14.037 15.673 -22.735 1.00 53.75 365 LEU A C 1
ATOM 2969 O O . LEU A 1 365 ? -13.954 16.885 -22.936 1.00 53.75 365 LEU A O 1
ATOM 2973 N N . VAL A 1 366 ? -13.128 14.807 -23.197 1.00 52.81 366 VAL A N 1
ATOM 2974 C CA . VAL A 1 366 ? -11.944 15.191 -23.992 1.00 52.81 366 VAL A CA 1
ATOM 2975 C C . VAL A 1 366 ? -12.346 15.868 -25.310 1.00 52.81 366 VAL A C 1
ATOM 2977 O O . VAL A 1 366 ? -11.670 16.793 -25.757 1.00 52.81 366 VAL A O 1
ATOM 2980 N N . SER A 1 367 ? -13.508 15.529 -25.879 1.00 53.34 367 SER A N 1
ATOM 2981 C CA . SER A 1 367 ? -14.067 16.223 -27.052 1.00 53.34 367 SER A CA 1
ATOM 2982 C C . SER A 1 367 ? -14.502 17.684 -26.806 1.00 53.34 367 SER A C 1
ATOM 2984 O O . SER A 1 367 ? -14.956 18.334 -27.747 1.00 53.34 367 SER A O 1
ATOM 2986 N N . ARG A 1 368 ? -14.422 18.225 -25.575 1.00 49.12 368 ARG A N 1
ATOM 2987 C CA . ARG A 1 368 ? -14.828 19.613 -25.247 1.00 49.12 368 ARG A CA 1
ATOM 2988 C C . ARG A 1 368 ? -13.786 20.385 -24.422 1.00 49.12 368 ARG A C 1
ATOM 2990 O O . ARG A 1 3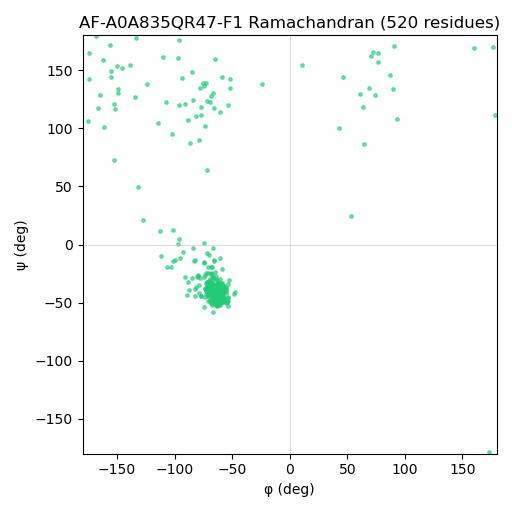68 ? -14.127 21.067 -23.458 1.00 49.12 368 ARG A O 1
ATOM 2997 N N . GLY A 1 369 ? -12.536 20.356 -24.884 1.00 41.62 369 GLY A N 1
ATOM 2998 C CA . GLY A 1 369 ? -11.487 21.307 -24.491 1.00 41.62 369 GLY A CA 1
ATOM 2999 C C . GLY A 1 369 ? -10.641 20.897 -23.275 1.00 41.62 369 GLY A C 1
ATOM 3000 O O . GLY A 1 369 ? -10.943 19.915 -22.597 1.00 41.62 369 GLY A O 1
ATOM 3001 N N . PRO A 1 370 ? -9.547 21.634 -22.998 1.00 46.41 370 PRO A N 1
ATOM 3002 C CA . PRO A 1 370 ? -8.559 21.248 -21.994 1.00 46.41 370 PRO A CA 1
ATOM 3003 C C . PRO A 1 370 ? -9.096 21.447 -20.570 1.00 46.41 370 PRO A C 1
ATOM 3005 O O . PRO A 1 370 ? -9.113 22.558 -20.037 1.00 46.41 370 PRO A O 1
ATOM 3008 N N . LYS A 1 371 ? -9.518 20.355 -19.926 1.00 40.22 371 LYS A N 1
ATOM 3009 C CA . LYS A 1 371 ? -9.888 20.366 -18.507 1.00 40.22 371 LYS A CA 1
ATOM 3010 C C . LYS A 1 371 ? -8.653 20.365 -17.606 1.00 40.22 371 LYS A C 1
ATOM 3012 O O . LYS A 1 371 ? -7.757 19.540 -17.760 1.00 40.22 371 LYS A O 1
ATOM 3017 N N . LYS A 1 372 ? -8.670 21.230 -16.586 1.00 42.41 372 LYS A N 1
ATOM 3018 C CA . LYS A 1 372 ? -7.883 21.012 -15.363 1.00 42.41 372 LYS A CA 1
ATOM 3019 C C . LYS A 1 372 ? -8.316 19.689 -14.728 1.00 42.41 372 LYS A C 1
ATOM 3021 O O . LYS A 1 372 ? -9.512 19.392 -14.713 1.00 42.41 372 LYS A O 1
ATOM 3026 N N . TYR A 1 373 ? -7.372 18.959 -14.139 1.00 39.41 373 TYR A N 1
ATOM 3027 C CA . TYR A 1 373 ? -7.711 17.940 -13.150 1.00 39.41 373 TYR A CA 1
ATOM 3028 C C . TYR A 1 373 ? -8.421 18.633 -11.981 1.00 39.41 373 TYR A C 1
ATOM 3030 O O . TYR A 1 373 ? -7.831 19.468 -11.297 1.00 39.41 373 TYR A O 1
ATOM 3038 N N . VAL A 1 374 ? -9.703 18.319 -11.798 1.00 42.75 374 VAL A N 1
ATOM 3039 C CA . VAL A 1 374 ? -10.376 18.495 -10.513 1.00 42.75 374 VAL A CA 1
ATOM 3040 C C . VAL A 1 374 ? -10.119 17.196 -9.771 1.00 42.75 374 VAL A C 1
ATOM 3042 O O . VAL A 1 374 ? -10.615 16.146 -10.169 1.00 42.75 374 VAL A O 1
ATOM 3045 N N . GLU A 1 375 ? -9.246 17.269 -8.776 1.00 44.69 375 GLU A N 1
ATOM 3046 C CA . GLU A 1 375 ? -8.911 16.150 -7.906 1.00 44.69 375 GLU A CA 1
ATOM 3047 C C . GLU A 1 375 ? -10.136 15.855 -7.028 1.00 44.69 375 GLU A C 1
ATOM 3049 O O . GLU A 1 375 ? -10.672 16.762 -6.391 1.00 44.69 375 GLU A O 1
ATOM 3054 N N . ASP A 1 376 ? -10.645 14.623 -7.076 1.00 43.88 376 ASP A N 1
ATOM 3055 C CA . ASP A 1 376 ? -11.940 14.270 -6.482 1.00 43.88 376 ASP A CA 1
ATOM 3056 C C . ASP A 1 376 ? -11.746 13.913 -4.997 1.00 43.88 376 ASP A C 1
ATOM 3058 O O . ASP A 1 376 ? -11.463 12.771 -4.626 1.00 43.88 376 ASP A O 1
ATOM 3062 N N . VAL A 1 377 ? -11.794 14.948 -4.149 1.00 48.38 377 VAL A N 1
ATOM 3063 C CA . VAL A 1 377 ? -11.302 14.959 -2.752 1.00 48.38 377 VAL A CA 1
ATOM 3064 C C . VAL A 1 377 ? -11.997 13.941 -1.822 1.00 48.38 377 VAL A C 1
ATOM 3066 O O . VAL A 1 377 ? -11.511 13.671 -0.725 1.00 48.38 377 VAL A O 1
ATOM 3069 N N . GLU A 1 378 ? -13.098 13.314 -2.244 1.00 46.34 378 GLU A N 1
ATOM 3070 C CA . GLU A 1 378 ? -13.908 12.426 -1.397 1.00 46.34 378 GLU A CA 1
ATOM 3071 C C . GLU A 1 378 ? -13.393 10.970 -1.281 1.00 46.34 378 GLU A C 1
ATOM 3073 O O . GLU A 1 378 ? -13.791 10.247 -0.367 1.00 46.34 378 GLU A O 1
ATOM 3078 N N . SER A 1 379 ? -12.455 10.514 -2.129 1.00 50.94 379 SER A N 1
ATOM 3079 C CA . SER A 1 379 ? -12.011 9.097 -2.137 1.00 50.94 379 SER A CA 1
ATOM 3080 C C . SER A 1 379 ? -11.096 8.682 -0.958 1.00 50.94 379 SER A C 1
ATOM 3082 O O . SER A 1 379 ? -10.698 7.520 -0.838 1.00 50.94 379 SER A O 1
ATOM 3084 N N . GLY A 1 380 ? -10.795 9.586 -0.016 1.00 47.09 380 GLY A N 1
ATOM 3085 C CA . GLY A 1 380 ? -9.840 9.355 1.082 1.00 47.09 380 GLY A CA 1
ATOM 3086 C C . GLY A 1 380 ? -10.080 8.093 1.932 1.00 47.09 380 GLY A C 1
ATOM 3087 O O . GLY A 1 380 ? -9.115 7.487 2.387 1.00 47.09 380 GLY A O 1
ATOM 3088 N N . PHE A 1 381 ? -11.335 7.653 2.094 1.00 43.88 381 PHE A N 1
ATOM 3089 C CA . PHE A 1 381 ? -11.692 6.405 2.798 1.00 43.88 381 PHE A CA 1
ATOM 3090 C C . PHE A 1 381 ? -12.136 5.262 1.860 1.00 43.88 381 PHE A C 1
ATOM 3092 O O . PHE A 1 381 ? -12.084 4.093 2.238 1.00 43.88 381 PHE A O 1
ATOM 3099 N N . SER A 1 382 ? -12.537 5.573 0.620 1.00 53.16 382 SER A N 1
ATOM 3100 C CA . SER A 1 382 ? -12.855 4.565 -0.408 1.00 53.16 382 SER A CA 1
ATOM 3101 C C . SER A 1 382 ? -11.590 3.871 -0.924 1.00 53.16 382 SER A C 1
ATOM 3103 O O . SER A 1 382 ? -11.599 2.666 -1.182 1.00 53.16 382 SER A O 1
ATOM 3105 N N . SER A 1 383 ? -10.488 4.621 -1.025 1.00 62.84 383 SER A N 1
ATOM 3106 C CA . SER A 1 383 ? -9.268 4.240 -1.742 1.00 62.84 383 SER A CA 1
ATOM 3107 C C . SER A 1 383 ? -8.651 2.891 -1.348 1.00 62.84 383 SER A C 1
ATOM 3109 O O . SER A 1 383 ? -8.151 2.205 -2.235 1.00 62.84 383 SER A O 1
ATOM 3111 N N . ASP A 1 384 ? -8.720 2.444 -0.089 1.00 73.69 384 ASP A N 1
ATOM 3112 C CA . ASP A 1 384 ? -8.224 1.117 0.330 1.00 73.69 384 ASP A CA 1
ATOM 3113 C C . ASP A 1 384 ? -9.105 -0.032 -0.194 1.00 73.69 384 ASP A C 1
ATOM 3115 O O . ASP A 1 384 ? -8.616 -1.056 -0.688 1.00 73.69 384 ASP A O 1
ATOM 3119 N N . VAL A 1 385 ? -10.428 0.135 -0.106 1.00 77.31 385 VAL A N 1
ATOM 3120 C CA . VAL A 1 385 ? -11.410 -0.845 -0.593 1.00 77.31 385 VAL A CA 1
ATOM 3121 C C . VAL A 1 385 ? -11.388 -0.875 -2.120 1.00 77.31 385 VAL A C 1
ATOM 3123 O O . VAL A 1 385 ? -11.341 -1.949 -2.723 1.00 77.31 385 VAL A O 1
ATOM 3126 N N . GLU A 1 386 ? -11.343 0.302 -2.738 1.00 81.69 386 GLU A N 1
ATOM 3127 C CA . GLU A 1 386 ? -11.214 0.478 -4.177 1.00 81.69 386 GLU A CA 1
ATOM 3128 C C . GLU A 1 386 ? -9.898 -0.115 -4.694 1.00 81.69 386 GLU A C 1
ATOM 3130 O O . GLU A 1 386 ? -9.937 -0.945 -5.596 1.00 81.69 386 GLU A O 1
ATOM 3135 N N . SER A 1 387 ? -8.749 0.188 -4.078 1.00 83.88 387 SER A N 1
ATOM 3136 C CA . SER A 1 387 ? -7.439 -0.367 -4.466 1.00 83.88 387 SER A CA 1
ATOM 3137 C C . SER A 1 387 ? -7.394 -1.890 -4.365 1.00 83.88 387 SER A C 1
ATOM 3139 O O . SER A 1 387 ? -6.748 -2.549 -5.180 1.00 83.88 387 SER A O 1
ATOM 3141 N N . LYS A 1 388 ? -8.112 -2.479 -3.401 1.00 87.38 388 LYS A N 1
ATOM 3142 C CA . LYS A 1 388 ? -8.247 -3.934 -3.279 1.00 87.38 388 LYS A CA 1
ATOM 3143 C C . LYS A 1 388 ? -9.035 -4.538 -4.446 1.00 87.38 388 LYS A C 1
ATOM 3145 O O . LYS A 1 388 ? -8.587 -5.536 -5.009 1.00 87.38 388 LYS A O 1
ATOM 3150 N N . TYR A 1 389 ? -10.178 -3.961 -4.826 1.00 89.06 389 TYR A N 1
ATOM 3151 C CA . TYR A 1 389 ? -10.964 -4.447 -5.971 1.00 89.06 389 TYR A CA 1
ATOM 3152 C C . TYR A 1 389 ? -10.300 -4.129 -7.317 1.00 89.06 389 TYR A C 1
ATOM 3154 O O . TYR A 1 389 ? -10.265 -5.001 -8.182 1.00 89.06 389 TYR A O 1
ATOM 3162 N N . LYS A 1 390 ? -9.677 -2.953 -7.447 1.00 88.62 390 LYS A N 1
ATOM 3163 C CA . LYS A 1 390 ? -8.804 -2.557 -8.557 1.00 88.62 390 LYS A CA 1
ATOM 3164 C C . LYS A 1 390 ? -7.693 -3.568 -8.777 1.00 88.62 390 LYS A C 1
ATOM 3166 O O . LYS A 1 390 ? -7.563 -4.082 -9.880 1.00 88.62 390 LYS A O 1
ATOM 3171 N N . LYS A 1 391 ? -6.937 -3.915 -7.731 1.00 88.81 391 LYS A N 1
ATOM 3172 C CA . LYS A 1 391 ? -5.860 -4.897 -7.853 1.00 88.81 391 LYS A CA 1
ATOM 3173 C C . LYS A 1 391 ? -6.381 -6.266 -8.291 1.00 88.81 391 LYS A C 1
ATOM 3175 O O . LYS A 1 391 ? -5.768 -6.880 -9.15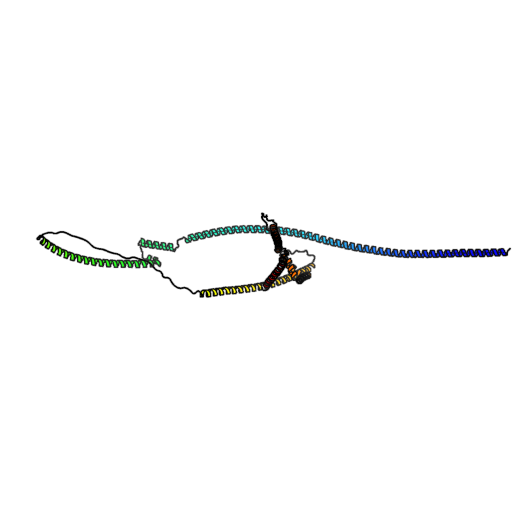1 1.00 88.81 391 LYS A O 1
ATOM 3180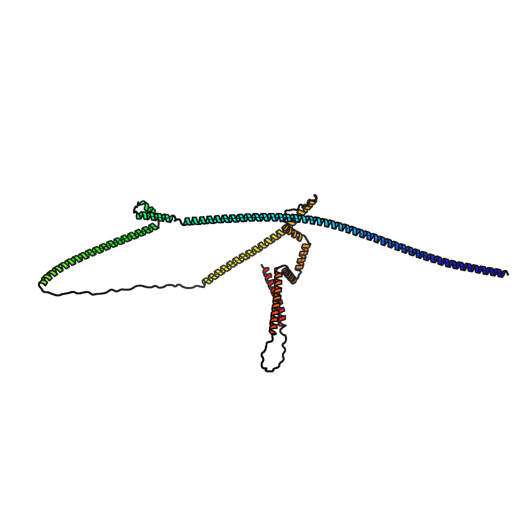 N N . MET A 1 392 ? -7.495 -6.745 -7.732 1.00 87.25 392 MET A N 1
ATOM 3181 C CA . MET A 1 392 ? -8.074 -8.026 -8.165 1.00 87.25 392 MET A CA 1
ATOM 3182 C C . MET A 1 392 ? -8.532 -7.971 -9.632 1.00 87.25 392 MET A C 1
ATOM 3184 O O . MET A 1 392 ? -8.291 -8.917 -10.370 1.00 87.25 392 MET A O 1
ATOM 3188 N N . TYR A 1 393 ? -9.097 -6.845 -10.078 1.00 88.94 393 TYR A N 1
ATOM 3189 C CA . TYR A 1 393 ? -9.443 -6.607 -11.481 1.00 88.94 393 TYR A CA 1
ATOM 3190 C C . TYR A 1 393 ? -8.205 -6.559 -12.401 1.00 88.94 393 TYR A C 1
ATOM 3192 O O . TYR A 1 393 ? -8.218 -7.158 -13.471 1.00 88.94 393 TYR A O 1
ATOM 3200 N N . GLU A 1 394 ? -7.120 -5.896 -11.992 1.00 86.88 394 GLU A N 1
ATOM 3201 C CA . GLU A 1 394 ? -5.854 -5.823 -12.739 1.00 86.88 394 GLU A CA 1
ATOM 3202 C C . GLU A 1 394 ? -5.119 -7.179 -12.788 1.00 86.88 394 GLU A C 1
ATOM 3204 O O . GLU A 1 394 ? -4.606 -7.558 -13.843 1.00 86.88 394 GLU A O 1
ATOM 3209 N N . ASP A 1 395 ? -5.105 -7.932 -11.680 1.00 86.38 395 ASP A N 1
ATOM 3210 C CA . ASP A 1 395 ? -4.533 -9.285 -11.588 1.00 86.38 395 ASP A CA 1
ATOM 3211 C C . ASP A 1 395 ? -5.323 -10.301 -12.449 1.00 86.38 395 ASP A C 1
ATOM 3213 O O . ASP A 1 395 ? -4.708 -11.190 -13.044 1.00 86.38 395 ASP A O 1
ATOM 3217 N N . ASP A 1 396 ? -6.655 -10.169 -12.550 1.00 85.56 396 ASP A N 1
ATOM 3218 C CA . ASP A 1 396 ? -7.515 -11.022 -13.395 1.00 85.56 396 ASP A CA 1
ATOM 3219 C C . ASP A 1 396 ? -7.481 -10.620 -14.886 1.00 85.56 396 ASP A C 1
ATOM 3221 O O . ASP A 1 396 ? -7.548 -11.487 -15.760 1.00 85.56 396 ASP A O 1
ATOM 3225 N N . LEU A 1 397 ? -7.358 -9.323 -15.200 1.00 83.00 397 LEU A N 1
ATOM 3226 C CA . LEU A 1 397 ? -7.286 -8.812 -16.577 1.00 83.00 397 LEU A CA 1
ATOM 3227 C C . LEU A 1 397 ? -5.926 -9.089 -17.241 1.00 83.00 397 LEU A C 1
ATOM 3229 O O . LEU A 1 397 ? -5.844 -9.200 -18.465 1.00 83.00 397 LEU A O 1
ATOM 3233 N N . ASN A 1 398 ? -4.848 -9.188 -16.459 1.00 83.44 398 ASN A N 1
ATOM 3234 C CA . ASN A 1 398 ? -3.494 -9.365 -16.977 1.00 83.44 398 ASN A CA 1
ATOM 3235 C C . ASN A 1 398 ? -3.197 -10.846 -17.324 1.00 83.44 398 ASN A C 1
ATOM 3237 O O . ASN A 1 398 ? -2.986 -11.664 -16.418 1.00 83.44 398 ASN A O 1
ATOM 3241 N N . PRO A 1 399 ? -3.057 -11.214 -18.617 1.00 82.62 399 PRO A N 1
ATOM 3242 C CA . PRO A 1 399 ? -2.823 -12.603 -19.013 1.00 82.62 399 PRO A CA 1
ATOM 3243 C C . PRO A 1 399 ? -1.489 -13.152 -18.487 1.00 82.62 399 PRO A C 1
ATOM 3245 O O . PRO A 1 399 ? -1.382 -14.351 -18.233 1.00 82.62 399 PRO A O 1
ATOM 3248 N N . PHE A 1 400 ? -0.484 -12.300 -18.255 1.00 79.88 400 PHE A N 1
ATOM 3249 C CA . PHE A 1 400 ? 0.808 -12.704 -17.695 1.00 79.88 400 PHE A CA 1
ATOM 3250 C C . PHE A 1 400 ? 0.763 -12.886 -16.170 1.00 79.88 400 PHE A C 1
ATOM 3252 O O . PHE A 1 400 ? 1.514 -13.705 -15.633 1.00 79.88 400 PHE A O 1
ATOM 3259 N N . ALA A 1 401 ? -0.138 -12.202 -15.458 1.00 81.50 401 ALA A N 1
ATOM 3260 C CA . ALA A 1 401 ? -0.386 -12.462 -14.037 1.00 81.50 401 ALA A CA 1
ATOM 3261 C C . ALA A 1 401 ? -1.062 -13.832 -13.858 1.00 81.50 401 ALA A C 1
ATOM 3263 O O . ALA A 1 401 ? -0.560 -14.682 -13.114 1.00 81.50 401 ALA A O 1
ATOM 3264 N N . ALA A 1 402 ? -2.120 -14.097 -14.632 1.00 81.69 402 ALA A N 1
ATOM 3265 C CA . ALA A 1 402 ? -2.780 -15.399 -14.685 1.00 81.69 402 ALA A CA 1
ATOM 3266 C C . ALA A 1 402 ? -1.819 -16.525 -15.120 1.00 81.69 402 ALA A C 1
ATOM 3268 O O . ALA A 1 402 ? -1.749 -17.567 -14.462 1.00 81.69 402 ALA A O 1
ATOM 3269 N N . PHE A 1 403 ? -1.023 -16.311 -16.177 1.00 83.50 403 PHE A N 1
ATOM 3270 C CA . PHE A 1 403 ? -0.047 -17.290 -16.663 1.00 83.50 403 PHE A CA 1
ATOM 3271 C C . PHE A 1 403 ? 1.073 -17.556 -15.651 1.00 83.50 403 PHE A C 1
ATOM 3273 O O . PHE A 1 403 ? 1.314 -18.709 -15.316 1.00 83.50 403 PHE A O 1
ATOM 3280 N N . SER A 1 404 ? 1.720 -16.528 -15.092 1.00 85.12 404 SER A N 1
ATOM 3281 C CA . SER A 1 404 ? 2.816 -16.714 -14.122 1.00 85.12 404 SER A CA 1
ATOM 3282 C C . SER A 1 404 ? 2.346 -17.289 -12.780 1.00 85.12 404 SER A C 1
ATOM 3284 O O . SER A 1 404 ? 3.123 -17.928 -12.069 1.00 85.12 404 SER A O 1
ATOM 3286 N N . LYS A 1 405 ? 1.077 -17.087 -12.400 1.00 84.69 405 LYS A N 1
ATOM 3287 C CA . LYS A 1 405 ? 0.424 -17.804 -11.292 1.00 84.69 405 LYS A CA 1
ATOM 3288 C C . LYS A 1 405 ? 0.256 -19.285 -11.644 1.00 84.69 405 LYS A C 1
ATOM 3290 O O . LYS A 1 405 ? 0.762 -20.134 -10.917 1.00 84.69 405 LYS A O 1
ATOM 3295 N N . LYS A 1 406 ? -0.338 -19.582 -12.806 1.00 86.31 406 LYS A N 1
ATOM 3296 C CA . LYS A 1 406 ? -0.537 -20.947 -13.316 1.00 86.31 406 LYS A CA 1
ATOM 3297 C C . LYS A 1 406 ? 0.779 -21.713 -13.502 1.00 86.31 406 LYS A C 1
ATOM 3299 O O . LYS A 1 406 ? 0.828 -22.883 -13.142 1.00 86.31 406 LYS A O 1
ATOM 3304 N N . GLU A 1 407 ? 1.844 -21.073 -13.990 1.00 86.75 407 GLU A N 1
ATOM 3305 C CA . GLU A 1 407 ? 3.168 -21.694 -14.103 1.00 86.75 407 GLU A CA 1
ATOM 3306 C C . GLU A 1 407 ? 3.731 -22.015 -12.716 1.00 86.75 407 GLU A C 1
ATOM 3308 O O . GLU A 1 407 ? 4.123 -23.150 -12.476 1.00 86.75 407 GLU A O 1
ATOM 3313 N N . ARG A 1 408 ? 3.712 -21.074 -11.758 1.00 83.88 408 ARG A N 1
ATOM 3314 C CA . ARG A 1 408 ? 4.178 -21.345 -10.383 1.00 83.88 408 ARG A CA 1
ATOM 3315 C C . ARG A 1 408 ? 3.400 -22.483 -9.719 1.00 83.88 408 ARG A C 1
ATOM 3317 O O . ARG A 1 408 ? 4.020 -23.335 -9.085 1.00 83.88 408 ARG A O 1
ATOM 3324 N N . ASP A 1 409 ? 2.083 -22.532 -9.903 1.00 83.44 409 ASP A N 1
ATOM 3325 C CA . ASP A 1 409 ? 1.235 -23.616 -9.396 1.00 83.44 409 ASP A CA 1
ATOM 3326 C C . ASP A 1 409 ? 1.515 -24.949 -10.113 1.00 83.44 409 ASP A C 1
ATOM 3328 O O . ASP A 1 409 ? 1.494 -26.008 -9.481 1.00 83.44 409 ASP A O 1
ATOM 3332 N N . GLN A 1 410 ? 1.837 -24.919 -11.411 1.00 84.88 410 GLN A N 1
ATOM 3333 C CA . GLN A 1 410 ? 2.254 -26.090 -12.182 1.00 84.88 410 GLN A CA 1
ATOM 3334 C C . GLN A 1 410 ? 3.633 -26.601 -11.739 1.00 84.88 410 GLN A C 1
ATOM 3336 O O . GLN A 1 410 ? 3.733 -27.770 -11.379 1.00 84.88 410 GLN A O 1
ATOM 3341 N N . ARG A 1 411 ? 4.654 -25.742 -11.620 1.00 80.25 411 ARG A N 1
ATOM 3342 C CA . ARG A 1 411 ? 5.963 -26.097 -11.037 1.00 80.25 411 ARG A CA 1
ATOM 3343 C C . ARG A 1 411 ? 5.793 -26.676 -9.628 1.00 80.25 411 ARG A C 1
ATOM 3345 O O . ARG A 1 411 ? 6.410 -27.681 -9.285 1.00 80.25 411 ARG A O 1
ATOM 3352 N N . TYR A 1 412 ? 4.908 -26.092 -8.813 1.00 79.31 412 TYR A N 1
ATOM 3353 C CA . TYR A 1 412 ? 4.589 -26.603 -7.475 1.00 79.31 412 TYR A CA 1
ATOM 3354 C C . TYR A 1 412 ? 3.859 -27.956 -7.490 1.00 79.31 412 TYR A C 1
ATOM 3356 O O . TYR A 1 412 ? 3.981 -28.730 -6.536 1.00 79.31 412 TYR A O 1
ATOM 3364 N N . ARG A 1 413 ? 3.143 -28.296 -8.568 1.00 81.00 413 ARG A N 1
ATOM 3365 C CA . ARG A 1 413 ? 2.577 -29.636 -8.800 1.00 81.00 413 ARG A CA 1
ATOM 3366 C C . ARG A 1 413 ? 3.626 -30.632 -9.303 1.00 81.00 413 ARG A C 1
ATOM 3368 O O . ARG A 1 413 ? 3.651 -31.737 -8.769 1.00 81.00 413 ARG A O 1
ATOM 3375 N N . GLU A 1 414 ? 4.506 -30.225 -10.214 1.00 82.69 414 GLU A N 1
ATOM 3376 C CA . GLU A 1 414 ? 5.594 -31.026 -10.807 1.00 82.69 414 GLU A CA 1
ATOM 3377 C C . GLU A 1 414 ? 6.700 -31.404 -9.806 1.00 82.69 414 GLU A C 1
ATOM 3379 O O . GLU A 1 414 ? 7.254 -32.496 -9.893 1.00 82.69 414 GLU A O 1
ATOM 3384 N N . LEU A 1 415 ? 6.989 -30.543 -8.823 1.00 77.75 415 LEU A N 1
ATOM 3385 C CA . LEU A 1 415 ? 7.937 -30.817 -7.732 1.00 77.75 415 LEU A CA 1
ATOM 3386 C C . LEU A 1 415 ? 7.627 -32.145 -7.014 1.00 77.75 415 LEU A C 1
ATOM 3388 O O . LEU A 1 415 ? 6.477 -32.395 -6.645 1.00 77.75 415 LEU A O 1
ATOM 3392 N N . GLY A 1 416 ? 8.632 -32.982 -6.752 1.00 83.06 416 GLY A N 1
ATOM 3393 C CA . GLY A 1 416 ? 8.440 -34.283 -6.110 1.00 83.06 416 GLY A CA 1
ATOM 3394 C C . GLY A 1 416 ? 7.925 -34.160 -4.673 1.00 83.06 416 GLY A C 1
ATOM 3395 O O . GLY A 1 416 ? 8.084 -33.127 -4.028 1.00 83.06 416 GLY A O 1
ATOM 3396 N N . ILE A 1 417 ? 7.319 -35.219 -4.120 1.00 80.31 417 ILE A N 1
ATOM 3397 C CA . ILE A 1 417 ? 6.762 -35.198 -2.746 1.00 80.31 417 ILE A CA 1
ATOM 3398 C C . ILE A 1 417 ? 7.830 -34.778 -1.716 1.00 80.31 417 ILE A C 1
ATOM 3400 O O . ILE A 1 417 ? 7.545 -33.989 -0.816 1.00 80.31 417 ILE A O 1
ATOM 3404 N N . ARG A 1 418 ? 9.076 -35.235 -1.899 1.00 77.50 418 ARG A N 1
ATOM 3405 C CA . ARG A 1 418 ? 10.236 -34.841 -1.081 1.00 77.50 418 ARG A CA 1
ATOM 3406 C C . ARG A 1 418 ? 10.536 -33.343 -1.202 1.00 77.50 418 ARG A C 1
ATOM 3408 O O . ARG A 1 418 ? 10.715 -32.678 -0.188 1.00 77.50 418 ARG A O 1
ATOM 3415 N N . ASP A 1 419 ? 10.502 -32.795 -2.412 1.00 80.62 419 ASP A N 1
ATOM 3416 C CA . ASP A 1 419 ? 10.793 -31.381 -2.672 1.00 80.62 419 ASP A CA 1
ATOM 3417 C C . ASP A 1 419 ? 9.671 -30.469 -2.163 1.00 80.62 419 ASP A C 1
ATOM 3419 O O . ASP A 1 419 ? 9.947 -29.408 -1.607 1.00 80.62 419 ASP A O 1
ATOM 3423 N N . LYS A 1 420 ? 8.403 -30.904 -2.262 1.00 83.88 420 LYS A N 1
ATOM 3424 C CA . LYS A 1 420 ? 7.258 -30.222 -1.634 1.00 83.88 420 LYS A CA 1
ATOM 3425 C C . LYS A 1 420 ? 7.438 -30.131 -0.118 1.00 83.88 420 LYS A C 1
ATOM 3427 O O . LYS A 1 420 ? 7.202 -29.063 0.446 1.00 83.88 420 LYS A O 1
ATOM 3432 N N . ILE A 1 421 ? 7.875 -31.212 0.536 1.00 81.25 421 ILE A N 1
ATOM 3433 C CA . ILE A 1 421 ? 8.175 -31.219 1.977 1.00 81.25 421 ILE A CA 1
ATOM 3434 C C . ILE A 1 421 ? 9.330 -30.255 2.271 1.00 81.25 421 ILE A C 1
ATOM 3436 O O . ILE A 1 421 ? 9.153 -29.348 3.078 1.00 81.25 421 ILE A O 1
ATOM 3440 N N . THR A 1 422 ? 10.455 -30.350 1.556 1.00 84.25 422 THR A N 1
ATOM 3441 C CA . THR A 1 422 ? 11.613 -29.452 1.730 1.00 84.25 422 THR A CA 1
ATOM 3442 C C . THR A 1 422 ? 11.253 -27.975 1.527 1.00 84.25 422 THR A C 1
ATOM 3444 O O . THR A 1 422 ? 11.666 -27.130 2.319 1.00 84.25 422 THR A O 1
ATOM 3447 N N . LEU A 1 423 ? 10.435 -27.638 0.525 1.00 78.62 423 LEU A N 1
ATOM 3448 C CA . LEU A 1 423 ? 9.975 -26.267 0.264 1.00 78.62 423 LEU A CA 1
ATOM 3449 C C . LEU A 1 423 ? 8.936 -25.776 1.278 1.00 78.62 423 LEU A C 1
ATOM 3451 O O . LEU A 1 423 ? 8.924 -24.586 1.599 1.00 78.62 423 LEU A O 1
ATOM 3455 N N . THR A 1 424 ? 8.085 -26.664 1.797 1.00 81.19 424 THR A N 1
ATOM 3456 C CA . THR A 1 424 ? 7.112 -26.335 2.852 1.00 81.19 424 THR A CA 1
ATOM 3457 C C . THR A 1 424 ? 7.829 -26.102 4.178 1.00 81.19 424 THR A C 1
ATOM 3459 O O . THR A 1 424 ? 7.633 -25.058 4.797 1.00 81.19 424 THR A O 1
ATOM 3462 N N . SER A 1 425 ? 8.729 -27.007 4.573 1.00 77.44 425 SER A N 1
ATOM 3463 C CA . SER A 1 425 ? 9.611 -26.838 5.729 1.00 77.44 425 SER A CA 1
ATOM 3464 C C . SER A 1 425 ? 10.478 -25.589 5.581 1.00 77.44 425 SER A C 1
ATOM 3466 O O . SER A 1 425 ? 10.492 -24.762 6.484 1.00 77.44 425 SER A O 1
ATOM 3468 N N . GLY A 1 426 ? 11.118 -25.371 4.430 1.00 80.31 426 GLY A N 1
ATOM 3469 C CA . GLY A 1 426 ? 11.904 -24.164 4.159 1.00 80.31 426 GLY A CA 1
ATOM 3470 C C . GLY A 1 426 ? 11.087 -22.878 4.321 1.00 80.31 426 GLY A C 1
ATOM 3471 O O . GLY A 1 426 ? 11.496 -21.978 5.054 1.00 80.31 426 GLY A O 1
ATOM 3472 N N . ARG A 1 427 ? 9.887 -22.800 3.724 1.00 80.38 427 ARG A N 1
ATOM 3473 C CA . ARG A 1 427 ? 8.982 -21.649 3.905 1.00 80.38 427 ARG A CA 1
ATOM 3474 C C . ARG A 1 427 ? 8.516 -21.476 5.350 1.00 80.38 427 ARG A C 1
ATOM 3476 O O . ARG A 1 427 ? 8.456 -20.342 5.816 1.00 80.38 427 ARG A O 1
ATOM 3483 N N . PHE A 1 428 ? 8.218 -22.561 6.062 1.00 80.56 428 PHE A N 1
ATOM 3484 C CA . PHE A 1 428 ? 7.820 -22.515 7.470 1.00 80.56 428 PHE A CA 1
ATOM 3485 C C . PHE A 1 428 ? 8.954 -21.987 8.362 1.00 80.56 428 PHE A C 1
ATOM 3487 O O . PHE A 1 428 ? 8.732 -21.095 9.181 1.00 80.56 428 PHE A O 1
ATOM 3494 N N . LEU A 1 429 ? 10.178 -22.483 8.156 1.00 77.81 429 LEU A N 1
ATOM 3495 C CA . LEU A 1 429 ? 11.363 -22.101 8.921 1.00 77.81 429 LEU A CA 1
ATOM 3496 C C . LEU A 1 429 ? 11.817 -20.664 8.640 1.00 77.81 429 LEU A C 1
ATOM 3498 O O . LEU A 1 429 ? 12.177 -19.961 9.578 1.00 77.81 429 LEU A O 1
ATOM 3502 N N . LEU A 1 430 ? 11.784 -20.197 7.387 1.00 76.50 430 LEU A N 1
ATOM 3503 C CA . LEU A 1 430 ? 12.156 -18.814 7.056 1.00 76.50 430 LEU A CA 1
ATOM 3504 C C . LEU A 1 430 ? 11.040 -17.819 7.426 1.00 76.50 430 LEU A C 1
ATOM 3506 O O . LEU A 1 430 ? 11.313 -16.769 8.019 1.00 76.50 430 LEU A O 1
ATOM 3510 N N . GLY A 1 431 ? 9.787 -18.153 7.104 1.00 79.62 431 GLY A N 1
ATOM 3511 C CA . GLY A 1 431 ? 8.631 -17.271 7.272 1.00 79.62 431 GLY A CA 1
ATOM 3512 C C . GLY A 1 431 ? 8.231 -17.035 8.730 1.00 79.62 431 GLY A C 1
ATOM 3513 O O . GLY A 1 431 ? 7.883 -15.913 9.093 1.00 79.62 431 GLY A O 1
ATOM 3514 N N . ASN A 1 432 ? 8.315 -18.051 9.594 1.00 84.56 432 ASN A N 1
ATOM 3515 C CA . ASN A 1 432 ? 7.903 -17.920 10.991 1.00 84.56 432 ASN A CA 1
ATOM 3516 C C . ASN A 1 432 ? 9.069 -17.479 11.897 1.00 84.56 432 ASN A C 1
ATOM 3518 O O . ASN A 1 432 ? 10.060 -18.194 12.054 1.00 84.56 432 ASN A O 1
ATOM 3522 N N . LYS A 1 433 ? 8.918 -16.329 12.574 1.00 85.06 433 LYS A N 1
ATOM 3523 C CA . LYS A 1 433 ? 9.902 -15.822 13.551 1.00 85.06 433 LYS A CA 1
ATOM 3524 C C . LYS A 1 433 ? 10.217 -16.841 14.657 1.00 85.06 433 LYS A C 1
ATOM 3526 O O . LYS A 1 433 ? 11.383 -17.025 14.992 1.00 85.06 433 LYS A O 1
ATOM 3531 N N . TYR A 1 434 ? 9.207 -17.559 15.155 1.00 86.31 434 TYR A N 1
ATOM 3532 C CA . TYR A 1 434 ? 9.375 -18.544 16.228 1.00 86.31 434 TYR A CA 1
ATOM 3533 C C . TYR A 1 434 ? 10.137 -19.793 15.767 1.00 86.31 434 TYR A C 1
ATOM 3535 O O . TYR A 1 434 ? 10.901 -20.362 16.543 1.00 86.31 434 TYR A O 1
ATOM 3543 N N . ALA A 1 435 ? 9.992 -20.194 14.500 1.00 83.75 435 ALA A N 1
ATOM 3544 C CA . ALA A 1 435 ? 10.696 -21.351 13.949 1.00 83.75 435 ALA A CA 1
ATOM 3545 C C . ALA A 1 435 ? 12.211 -21.099 13.826 1.00 83.75 435 ALA A C 1
ATOM 3547 O O . ALA A 1 435 ? 13.011 -21.977 14.154 1.00 83.75 435 ALA A O 1
ATOM 3548 N N . ARG A 1 436 ? 12.613 -19.874 13.451 1.00 83.69 436 ARG A N 1
ATOM 3549 C CA . ARG A 1 436 ? 14.025 -19.446 13.462 1.00 83.69 436 ARG A CA 1
ATOM 3550 C C . ARG A 1 436 ? 14.616 -19.483 14.872 1.00 83.69 436 ARG A C 1
ATOM 3552 O O . ARG A 1 436 ? 15.685 -20.055 15.072 1.00 83.69 436 ARG A O 1
ATOM 3559 N N . THR A 1 437 ? 13.899 -18.936 15.856 1.00 87.50 437 THR A N 1
ATOM 3560 C CA . THR A 1 437 ? 14.302 -18.970 17.272 1.00 87.50 437 THR A CA 1
ATOM 3561 C C . THR A 1 437 ? 14.417 -20.402 17.807 1.00 87.50 437 THR A C 1
ATOM 3563 O O . THR A 1 437 ? 15.381 -20.717 18.501 1.00 87.50 437 THR A O 1
ATOM 3566 N N . PHE A 1 438 ? 13.488 -21.292 17.443 1.00 88.44 438 PHE A N 1
ATOM 3567 C CA . PHE A 1 438 ? 13.529 -22.702 17.837 1.00 88.44 438 PHE A CA 1
ATOM 3568 C C . PHE A 1 438 ? 14.768 -23.426 17.287 1.00 88.44 438 PHE A C 1
ATOM 3570 O O . PHE A 1 438 ? 15.469 -24.082 18.054 1.00 88.44 438 PHE A O 1
ATOM 3577 N N . ILE A 1 439 ? 15.096 -23.262 15.998 1.00 87.12 439 ILE A N 1
ATOM 3578 C CA . ILE A 1 439 ? 16.308 -23.862 15.407 1.00 87.12 439 ILE A CA 1
ATOM 3579 C C . ILE A 1 439 ? 17.586 -23.331 16.063 1.00 87.12 439 ILE A C 1
ATOM 3581 O O . ILE A 1 439 ? 18.508 -24.106 16.313 1.00 87.12 439 ILE A O 1
ATOM 3585 N N . PHE A 1 440 ? 17.643 -22.034 16.376 1.00 88.12 440 PHE A N 1
ATOM 3586 C CA . PHE A 1 440 ? 18.793 -21.432 17.050 1.00 88.12 440 PHE A CA 1
ATOM 3587 C C . PHE A 1 440 ? 19.049 -22.078 18.423 1.00 88.12 440 PHE A C 1
ATOM 3589 O O . PHE A 1 440 ? 20.153 -22.561 18.682 1.00 88.12 440 PHE A O 1
ATOM 3596 N N . PHE A 1 441 ? 18.017 -22.188 19.268 1.00 91.88 441 PHE A N 1
ATOM 3597 C CA . PHE A 1 441 ? 18.139 -22.859 20.566 1.00 91.88 441 PHE A CA 1
ATOM 3598 C C . PHE A 1 441 ? 18.363 -24.373 20.449 1.00 91.88 441 PHE A C 1
ATOM 3600 O O . PHE A 1 441 ? 19.136 -24.922 21.230 1.00 91.88 441 PHE A O 1
ATOM 3607 N N . TYR A 1 442 ? 17.761 -25.046 19.463 1.00 92.19 442 TYR A N 1
ATOM 3608 C CA . TYR A 1 442 ? 18.010 -26.465 19.193 1.00 92.19 442 TYR A CA 1
ATOM 3609 C C . TYR A 1 442 ? 19.478 -26.722 18.820 1.00 92.19 442 TYR A C 1
ATOM 3611 O O . TYR A 1 442 ? 20.102 -27.631 19.365 1.00 92.19 442 TYR A O 1
ATOM 3619 N N . SER A 1 443 ? 20.059 -25.880 17.958 1.00 90.88 443 SER A N 1
ATOM 3620 C CA . SER A 1 443 ? 21.479 -25.947 17.597 1.00 90.88 443 SER A CA 1
ATOM 3621 C C . SER A 1 443 ? 22.378 -25.747 18.820 1.00 90.88 443 SER A C 1
ATOM 3623 O O . SER A 1 443 ? 23.271 -26.559 19.059 1.00 90.88 443 SER A O 1
ATOM 3625 N N . ILE A 1 444 ? 22.111 -24.729 19.646 1.00 93.88 444 ILE A N 1
ATOM 3626 C CA . ILE A 1 444 ? 22.867 -24.473 20.884 1.00 93.88 444 ILE A CA 1
ATOM 3627 C C . ILE A 1 444 ? 22.754 -25.657 21.856 1.00 93.88 444 ILE A C 1
ATOM 3629 O O . ILE A 1 444 ? 23.769 -26.119 22.374 1.00 93.88 444 ILE A O 1
ATOM 3633 N N . GLY A 1 445 ? 21.549 -26.195 22.063 1.00 94.00 445 GLY A N 1
ATOM 3634 C CA . GLY A 1 445 ? 21.319 -27.365 22.913 1.00 94.00 445 GLY A CA 1
ATOM 3635 C C . GLY A 1 445 ? 22.057 -28.614 22.422 1.00 94.00 445 GLY A C 1
ATOM 3636 O O . GLY A 1 445 ? 22.652 -29.329 23.227 1.00 94.00 445 GLY A O 1
ATOM 3637 N N . LEU A 1 446 ? 22.093 -28.843 21.106 1.00 92.56 446 LEU A N 1
ATOM 3638 C CA . LEU A 1 446 ? 22.838 -29.944 20.494 1.00 92.56 446 LEU A CA 1
ATOM 3639 C C . LEU A 1 446 ? 24.354 -29.772 20.677 1.00 92.56 446 LEU A C 1
ATOM 3641 O O . LEU A 1 446 ? 25.025 -30.727 21.064 1.00 92.56 446 LEU A O 1
ATOM 3645 N N . HIS A 1 447 ? 24.893 -28.563 20.489 1.00 91.75 447 HIS A N 1
ATOM 3646 C CA . HIS A 1 447 ? 26.308 -28.283 20.756 1.00 91.75 447 HIS A CA 1
ATOM 3647 C C . HIS A 1 447 ? 26.653 -28.488 22.238 1.00 91.75 447 HIS A C 1
ATOM 3649 O O . HIS A 1 447 ? 27.631 -29.167 22.543 1.00 91.75 447 HIS A O 1
ATOM 3655 N N . LEU A 1 448 ? 25.834 -27.979 23.167 1.00 92.19 448 LEU A N 1
ATOM 3656 C CA . LEU A 1 448 ? 26.013 -28.195 24.608 1.00 92.19 448 LEU A CA 1
ATOM 3657 C C . LEU A 1 448 ? 25.967 -29.685 24.981 1.00 92.19 448 LEU A C 1
ATOM 3659 O O . LEU A 1 448 ? 26.775 -30.131 25.793 1.00 92.19 448 LEU A O 1
ATOM 3663 N N . LEU A 1 449 ? 25.082 -30.472 24.362 1.00 91.56 449 LEU A N 1
ATOM 3664 C CA . LEU A 1 449 ? 25.001 -31.922 24.559 1.00 91.56 449 LEU A CA 1
ATOM 3665 C C . LEU A 1 449 ? 26.254 -32.643 24.039 1.00 91.56 449 LEU A C 1
ATOM 3667 O O . LEU A 1 449 ? 26.785 -33.515 24.730 1.00 91.56 449 LEU A O 1
ATOM 3671 N N . VAL A 1 450 ? 26.768 -32.260 22.865 1.00 93.38 450 VAL A N 1
ATOM 3672 C CA . VAL A 1 450 ? 28.024 -32.799 22.315 1.00 93.38 450 VAL A CA 1
ATOM 3673 C C . VAL A 1 450 ? 29.210 -32.437 23.214 1.00 93.38 450 VAL A C 1
ATOM 3675 O O . VAL A 1 450 ? 29.973 -33.327 23.591 1.00 93.38 450 VAL A O 1
ATOM 3678 N N . PHE A 1 451 ? 29.333 -31.178 23.648 1.00 91.06 451 PHE A N 1
ATOM 3679 C CA . PHE A 1 451 ? 30.374 -30.759 24.592 1.00 91.06 451 PHE A CA 1
ATOM 3680 C C . PHE A 1 451 ? 30.264 -31.480 25.941 1.00 91.06 451 PHE A C 1
ATOM 3682 O O . PHE A 1 451 ? 31.281 -31.924 26.467 1.00 91.06 451 PHE A O 1
ATOM 3689 N N . ALA A 1 452 ? 29.059 -31.680 26.482 1.00 89.75 452 ALA A N 1
ATOM 3690 C CA . ALA A 1 452 ? 28.851 -32.439 27.716 1.00 89.75 452 ALA A CA 1
ATOM 3691 C C . ALA A 1 452 ? 29.225 -33.926 27.561 1.00 89.75 452 ALA A C 1
ATOM 3693 O O . ALA A 1 452 ? 29.804 -34.515 28.477 1.00 89.75 452 ALA A O 1
ATOM 3694 N N . CYS A 1 453 ? 28.948 -34.530 26.401 1.00 86.25 453 CYS A N 1
ATOM 3695 C CA . CYS A 1 453 ? 29.341 -35.903 26.087 1.00 86.25 453 CYS A CA 1
ATOM 3696 C C . CYS A 1 453 ? 30.870 -36.042 25.980 1.00 86.25 453 CYS A C 1
ATOM 3698 O O . CYS A 1 453 ? 31.462 -36.897 26.643 1.00 86.25 453 CYS A O 1
ATOM 3700 N N . LEU A 1 454 ? 31.524 -35.144 25.233 1.00 88.25 454 LEU A N 1
ATOM 3701 C CA . LEU A 1 454 ? 32.984 -35.081 25.116 1.00 88.25 454 LEU A CA 1
ATOM 3702 C C . LEU A 1 454 ? 33.654 -34.802 26.469 1.00 88.25 454 LEU A C 1
ATOM 3704 O O . LEU A 1 454 ? 34.638 -35.456 26.807 1.00 88.25 454 LEU A O 1
ATOM 3708 N N . TYR A 1 455 ? 33.096 -33.903 27.283 1.00 91.06 455 TYR A N 1
ATOM 3709 C CA . TYR A 1 455 ? 33.578 -33.619 28.636 1.00 91.06 455 TYR A CA 1
ATOM 3710 C C . TYR A 1 455 ? 33.457 -34.842 29.555 1.00 91.06 455 TYR A C 1
ATOM 3712 O O . TYR A 1 455 ? 34.413 -35.175 30.252 1.00 91.06 455 TYR A O 1
ATOM 3720 N N . ARG A 1 456 ? 32.330 -35.570 29.521 1.00 84.06 456 ARG A N 1
ATOM 3721 C CA . ARG A 1 456 ? 32.165 -36.828 30.272 1.00 84.06 456 ARG A CA 1
ATOM 3722 C C . ARG A 1 456 ? 33.179 -37.887 29.839 1.00 84.06 456 ARG A C 1
ATOM 3724 O O . ARG A 1 456 ? 33.809 -38.489 30.705 1.00 84.06 456 ARG A O 1
ATOM 3731 N N . MET A 1 457 ? 33.381 -38.084 28.535 1.00 80.44 457 MET A N 1
ATOM 3732 C CA . MET A 1 457 ? 34.377 -39.034 28.021 1.00 80.44 457 MET A CA 1
ATOM 3733 C C . MET A 1 457 ? 35.811 -38.614 28.373 1.00 80.44 457 MET A C 1
ATOM 3735 O O . MET A 1 457 ? 36.612 -39.455 28.774 1.00 80.44 457 MET A O 1
ATOM 3739 N N . SER A 1 458 ? 36.122 -37.318 28.312 1.00 84.06 458 SER A N 1
ATOM 3740 C CA . SER A 1 458 ? 37.410 -36.758 28.736 1.00 84.06 458 SER A CA 1
ATOM 3741 C C . SER A 1 458 ? 37.656 -36.968 30.234 1.00 84.06 458 SER A C 1
ATOM 3743 O O . SER A 1 458 ? 38.698 -37.493 30.616 1.00 84.06 458 SER A O 1
ATOM 3745 N N . ALA A 1 459 ? 36.674 -36.669 31.090 1.00 78.44 459 ALA A N 1
ATOM 3746 C CA . ALA A 1 459 ? 36.770 -36.867 32.536 1.00 78.44 459 ALA A CA 1
ATOM 3747 C C . ALA A 1 459 ? 36.948 -38.349 32.921 1.00 78.44 459 ALA A C 1
ATOM 3749 O O . ALA A 1 459 ? 37.765 -38.663 33.788 1.00 78.44 459 ALA A O 1
ATOM 3750 N N . ILE A 1 460 ? 36.241 -39.268 32.252 1.00 76.12 460 ILE A N 1
ATOM 3751 C CA . ILE A 1 460 ? 36.404 -40.721 32.442 1.00 76.12 460 ILE A CA 1
ATOM 3752 C C . ILE A 1 460 ? 37.814 -41.167 32.017 1.00 76.12 460 ILE A C 1
ATOM 3754 O O . ILE A 1 460 ? 38.476 -41.899 32.755 1.00 76.12 460 ILE A O 1
ATOM 3758 N N . SER A 1 461 ? 38.311 -40.686 30.875 1.00 70.62 461 SER A N 1
ATOM 3759 C CA . SER A 1 461 ? 39.680 -40.946 30.409 1.00 70.62 461 SER A CA 1
ATOM 3760 C C . SER A 1 461 ? 40.741 -40.382 31.362 1.00 70.62 461 SER A C 1
ATOM 3762 O O . SER A 1 461 ? 41.703 -41.074 31.684 1.00 70.62 461 SER A O 1
ATOM 3764 N N . TYR A 1 462 ? 40.550 -39.169 31.883 1.00 69.06 462 TYR A N 1
ATOM 3765 C CA . TYR A 1 462 ? 41.467 -38.525 32.826 1.00 69.06 462 TYR A CA 1
ATOM 3766 C C . TYR A 1 462 ? 41.526 -39.261 34.174 1.00 69.06 462 TYR A C 1
ATOM 3768 O O . TYR A 1 462 ? 42.609 -39.483 34.717 1.00 69.06 462 TYR A O 1
ATOM 3776 N N . LEU A 1 463 ? 40.381 -39.728 34.687 1.00 62.66 463 LEU A N 1
ATOM 3777 C CA . LEU A 1 463 ? 40.325 -40.590 35.873 1.00 62.66 463 LEU A CA 1
ATOM 3778 C C . LEU A 1 463 ? 41.047 -41.930 35.656 1.00 62.66 463 LEU A C 1
ATOM 3780 O O . LEU A 1 463 ? 41.672 -42.434 36.585 1.00 62.66 463 LEU A O 1
ATOM 3784 N N . ARG A 1 464 ? 41.023 -42.472 34.432 1.00 58.00 464 ARG A N 1
ATOM 3785 C CA . ARG A 1 464 ? 41.723 -43.713 34.053 1.00 58.00 464 ARG A CA 1
ATOM 3786 C C . ARG A 1 464 ? 43.246 -43.552 33.909 1.00 58.00 464 ARG A C 1
ATOM 3788 O O . ARG A 1 464 ? 43.948 -44.557 33.864 1.00 58.00 464 ARG A O 1
ATOM 3795 N N . ILE A 1 465 ? 43.750 -42.317 33.828 1.00 57.75 465 ILE A N 1
ATOM 3796 C CA . ILE A 1 465 ? 45.172 -41.995 33.601 1.00 57.75 465 ILE A CA 1
ATOM 3797 C C . ILE A 1 465 ? 45.912 -41.623 34.902 1.00 57.75 465 ILE A C 1
ATOM 3799 O O . ILE A 1 465 ? 47.141 -41.633 34.926 1.00 57.75 465 ILE A O 1
ATOM 3803 N N . LYS A 1 466 ? 45.209 -41.363 36.016 1.00 44.75 466 LYS A N 1
ATOM 3804 C CA . LYS A 1 466 ? 45.859 -41.140 37.321 1.00 44.75 466 LYS A CA 1
ATOM 3805 C C . LYS A 1 466 ? 46.559 -42.424 37.809 1.00 44.75 466 LYS A C 1
ATOM 3807 O O . LYS A 1 466 ? 45.865 -43.408 38.070 1.00 44.75 466 LYS A O 1
ATOM 3812 N N . PRO A 1 467 ? 47.895 -42.442 37.990 1.00 45.75 467 PRO A N 1
ATOM 3813 C CA . PRO A 1 467 ? 48.583 -43.616 38.512 1.00 45.75 467 PRO A CA 1
ATOM 3814 C C . PRO A 1 467 ? 48.267 -43.790 40.002 1.00 45.75 467 PRO A C 1
ATOM 3816 O O . PRO A 1 467 ? 48.499 -42.889 40.809 1.00 45.75 467 PRO A O 1
ATOM 3819 N N . ALA A 1 468 ? 47.745 -44.956 40.381 1.00 48.09 468 ALA A N 1
ATOM 3820 C CA . ALA A 1 468 ? 47.544 -45.299 41.784 1.00 48.09 468 ALA A CA 1
ATOM 3821 C C . ALA A 1 468 ? 48.903 -45.485 42.482 1.00 48.09 468 ALA A C 1
ATOM 3823 O O . ALA A 1 468 ? 49.746 -46.256 42.020 1.00 48.09 468 ALA A O 1
ATOM 3824 N N . VAL A 1 469 ? 49.117 -44.797 43.606 1.00 47.12 469 VAL A N 1
ATOM 3825 C CA . VAL A 1 469 ? 50.336 -44.941 44.415 1.00 47.12 469 VAL A CA 1
ATOM 3826 C C . VAL A 1 469 ? 50.249 -46.240 45.220 1.00 47.12 469 VAL A C 1
ATOM 3828 O O . VAL A 1 469 ? 49.433 -46.359 46.130 1.00 47.12 469 VAL A O 1
ATOM 3831 N N . ILE A 1 470 ? 51.088 -47.221 44.877 1.00 47.78 470 ILE A N 1
ATOM 3832 C CA . ILE A 1 470 ? 51.086 -48.558 45.489 1.00 47.78 470 ILE A CA 1
ATOM 3833 C C . ILE A 1 470 ? 52.137 -48.641 46.615 1.00 47.78 470 ILE A C 1
ATOM 3835 O O . ILE A 1 470 ? 53.333 -48.512 46.333 1.00 47.78 470 ILE A O 1
ATOM 3839 N N . PRO A 1 471 ? 51.754 -48.934 47.874 1.00 42.72 471 PRO A N 1
ATOM 3840 C CA . PRO A 1 471 ? 52.704 -49.334 48.908 1.00 42.72 471 PRO A CA 1
ATOM 3841 C C . PRO A 1 471 ? 53.189 -50.779 48.676 1.00 42.72 471 PRO A C 1
ATOM 3843 O O . PRO A 1 471 ? 52.416 -51.684 48.369 1.00 42.72 471 PRO A O 1
ATOM 3846 N N . LYS A 1 472 ? 54.498 -51.012 48.820 1.00 39.12 472 LYS A N 1
ATOM 3847 C CA . LYS A 1 472 ? 55.149 -52.303 48.522 1.00 39.12 472 LYS A CA 1
ATOM 3848 C C . LYS A 1 472 ? 54.829 -53.383 49.568 1.00 39.12 472 LYS A C 1
ATOM 3850 O O . LYS A 1 472 ? 55.066 -53.130 50.749 1.00 39.12 472 LYS A O 1
ATOM 3855 N N . LYS A 1 473 ? 54.580 -54.633 49.129 1.00 35.78 473 LYS A N 1
ATOM 3856 C CA . LYS A 1 473 ? 55.443 -55.797 49.479 1.00 35.78 473 LYS A CA 1
ATOM 3857 C C . LYS A 1 473 ? 55.092 -57.129 48.781 1.00 35.78 473 LYS A C 1
ATOM 3859 O O . LYS A 1 473 ? 53.941 -57.523 48.706 1.00 35.78 473 LYS A O 1
ATOM 3864 N N . LYS A 1 474 ? 56.171 -57.851 48.438 1.00 37.31 474 LYS A N 1
ATOM 3865 C CA . LYS A 1 474 ? 56.331 -59.318 48.312 1.00 37.31 474 LYS A CA 1
ATOM 3866 C C . LYS A 1 474 ? 55.536 -60.085 47.239 1.00 37.31 474 LYS A C 1
ATOM 3868 O O . LYS A 1 474 ? 54.542 -60.748 47.499 1.00 37.31 474 LYS A O 1
ATOM 3873 N N . ASN A 1 475 ? 56.160 -60.099 46.065 1.00 36.41 475 ASN A N 1
ATOM 3874 C CA . ASN A 1 475 ? 56.143 -61.113 45.009 1.00 36.41 475 ASN A CA 1
ATOM 3875 C C . ASN A 1 475 ? 55.795 -62.550 45.460 1.00 36.41 475 ASN A C 1
ATOM 3877 O O . ASN A 1 475 ? 56.437 -63.094 46.358 1.00 36.41 475 ASN A O 1
ATOM 3881 N N . THR A 1 476 ? 54.968 -63.227 44.663 1.00 39.34 476 THR A N 1
ATOM 3882 C CA . THR A 1 476 ? 55.241 -64.607 44.223 1.00 39.34 476 THR A CA 1
ATOM 3883 C C . THR A 1 476 ? 55.212 -64.643 42.693 1.00 39.34 476 THR A C 1
ATOM 3885 O O . THR A 1 476 ? 54.400 -63.975 42.057 1.00 39.34 476 THR A O 1
ATOM 3888 N N . ALA A 1 477 ? 56.159 -65.367 42.106 1.00 36.44 477 ALA A N 1
ATOM 3889 C CA . ALA A 1 477 ? 56.285 -65.616 40.670 1.00 36.44 477 ALA A CA 1
ATOM 3890 C C . ALA A 1 477 ? 55.949 -67.101 40.412 1.00 36.44 477 ALA A C 1
ATOM 3892 O O . ALA A 1 477 ? 56.001 -67.892 41.349 1.00 36.44 477 ALA A O 1
ATOM 3893 N N . LEU A 1 478 ? 55.615 -67.576 39.213 1.00 37.38 478 LEU A N 1
ATOM 3894 C CA . LEU A 1 478 ? 55.358 -66.945 37.913 1.00 37.38 478 LEU A CA 1
ATOM 3895 C C . LEU A 1 478 ? 54.341 -67.859 37.195 1.00 37.38 478 LEU A C 1
ATOM 3897 O O . LEU A 1 478 ? 54.360 -69.064 37.441 1.00 37.38 478 LEU A O 1
ATOM 3901 N N . ASN A 1 479 ? 53.513 -67.368 36.266 1.00 33.50 479 ASN A N 1
ATOM 3902 C CA . ASN A 1 479 ? 52.842 -68.283 35.333 1.00 33.50 479 ASN A CA 1
ATOM 3903 C C . ASN A 1 479 ? 52.582 -67.633 33.966 1.00 33.50 479 ASN A C 1
ATOM 3905 O O . ASN A 1 479 ? 52.072 -66.516 33.884 1.00 33.50 479 ASN A O 1
ATOM 3909 N N . HIS A 1 480 ? 52.960 -68.320 32.886 1.00 40.47 480 HIS A N 1
ATOM 3910 C CA . HIS A 1 480 ? 52.902 -67.800 31.519 1.00 40.47 480 HIS A CA 1
ATOM 3911 C C . HIS A 1 480 ? 51.781 -68.460 30.711 1.00 40.47 480 HIS A C 1
ATOM 3913 O O . HIS A 1 480 ? 51.847 -69.651 30.411 1.00 40.47 480 HIS A O 1
ATOM 3919 N N . ARG A 1 481 ? 50.859 -67.655 30.171 1.00 30.88 481 ARG A N 1
ATOM 3920 C CA . ARG A 1 481 ? 50.277 -67.950 28.852 1.00 30.88 481 ARG A CA 1
ATOM 3921 C C . ARG A 1 481 ? 49.898 -66.669 28.111 1.00 30.88 481 ARG A C 1
ATOM 3923 O O . ARG A 1 481 ? 49.322 -65.755 28.689 1.00 30.88 481 ARG A O 1
ATOM 3930 N N . LYS A 1 482 ? 50.260 -66.596 26.826 1.00 42.78 482 LYS A N 1
ATOM 3931 C CA . LYS A 1 482 ? 49.922 -65.477 25.931 1.00 42.78 482 LYS A CA 1
ATOM 3932 C C . LYS A 1 482 ? 48.453 -65.569 25.511 1.00 42.78 482 LYS A C 1
ATOM 3934 O O . LYS A 1 482 ? 48.032 -66.647 25.100 1.00 42.78 482 LYS A O 1
ATOM 3939 N N . GLN A 1 483 ? 47.743 -64.442 25.472 1.00 32.88 483 GLN A N 1
ATOM 3940 C CA . GLN A 1 483 ? 46.600 -64.219 24.575 1.00 32.88 483 GLN A CA 1
ATOM 3941 C C . GLN A 1 483 ? 46.413 -62.712 24.326 1.00 32.88 483 GLN A C 1
ATOM 3943 O O . GLN A 1 483 ? 46.682 -61.896 25.205 1.00 32.88 483 GLN A O 1
ATOM 3948 N N . GLN A 1 484 ? 46.007 -62.346 23.108 1.00 38.41 484 GLN A N 1
ATOM 3949 C CA . GLN A 1 484 ? 45.754 -60.961 22.692 1.00 38.41 484 GLN A CA 1
ATOM 3950 C C . GLN A 1 484 ? 44.266 -60.607 22.870 1.00 38.41 484 GLN A C 1
ATOM 3952 O O . GLN A 1 484 ? 43.419 -61.443 22.551 1.00 38.41 484 GLN A O 1
ATOM 3957 N N . PRO A 1 485 ? 43.913 -59.375 23.279 1.00 40.75 485 PRO A N 1
ATOM 3958 C CA . PRO A 1 485 ? 42.547 -58.872 23.173 1.00 40.75 485 PRO A CA 1
ATOM 3959 C C . PRO A 1 485 ? 42.290 -58.291 21.771 1.00 40.75 485 PRO A C 1
ATOM 3961 O O . PRO A 1 485 ? 42.996 -57.390 21.322 1.00 40.75 485 PRO A O 1
ATOM 3964 N N . THR A 1 486 ? 41.258 -58.780 21.079 1.00 41.16 486 THR A N 1
ATOM 3965 C CA . THR A 1 486 ? 40.809 -58.223 19.788 1.00 41.16 486 THR A CA 1
ATOM 3966 C C . THR A 1 486 ? 39.847 -57.038 19.983 1.00 41.16 486 THR A C 1
ATOM 3968 O O . THR A 1 486 ? 39.080 -57.017 20.951 1.00 41.16 486 THR A O 1
ATOM 3971 N N . PRO A 1 487 ? 39.835 -56.039 19.079 1.00 48.53 487 PRO A N 1
ATOM 3972 C CA . PRO A 1 487 ? 38.969 -54.868 19.207 1.00 48.53 487 PRO A CA 1
ATOM 3973 C C . PRO A 1 487 ? 37.528 -55.180 18.762 1.00 48.53 487 PRO A C 1
ATOM 3975 O O . PRO A 1 487 ? 37.173 -54.994 17.605 1.00 48.53 487 PRO A O 1
ATOM 3978 N N . ARG A 1 488 ? 36.669 -55.624 19.689 1.00 48.84 488 ARG A N 1
ATOM 3979 C CA . ARG A 1 488 ? 35.235 -55.906 19.427 1.00 48.84 488 ARG A CA 1
ATOM 3980 C C . ARG A 1 488 ? 34.246 -54.828 19.903 1.00 48.84 488 ARG A C 1
ATOM 3982 O O . ARG A 1 488 ? 33.046 -55.077 19.938 1.00 48.84 488 ARG A O 1
ATOM 3989 N N . PHE A 1 489 ? 34.721 -53.636 20.274 1.00 43.84 489 PHE A N 1
ATOM 3990 C CA . PHE A 1 489 ? 33.871 -52.587 20.871 1.00 43.84 489 PHE A CA 1
ATOM 3991 C C . PHE A 1 489 ? 33.443 -51.454 19.917 1.00 43.84 489 PHE A C 1
ATOM 3993 O O . PHE A 1 489 ? 32.529 -50.706 20.251 1.00 43.84 489 PHE A O 1
ATOM 4000 N N . LEU A 1 490 ? 34.069 -51.320 18.739 1.00 43.09 490 LEU A N 1
ATOM 4001 C CA . LEU A 1 490 ? 33.749 -50.255 17.771 1.00 43.09 490 LEU A CA 1
ATOM 4002 C C . LEU A 1 490 ? 32.530 -50.590 16.892 1.00 43.09 490 LEU A C 1
ATOM 4004 O O . LEU A 1 490 ? 31.631 -49.756 16.765 1.00 43.09 490 LEU A O 1
ATOM 4008 N N . ASP A 1 491 ? 32.440 -51.822 16.375 1.00 41.44 491 ASP A N 1
ATOM 4009 C CA . ASP A 1 491 ? 31.326 -52.270 15.516 1.00 41.44 491 ASP A CA 1
ATOM 4010 C C . ASP A 1 491 ? 29.947 -52.092 16.169 1.00 41.44 491 ASP A C 1
ATOM 4012 O O . ASP A 1 491 ? 28.974 -51.736 15.503 1.00 41.44 491 ASP A O 1
ATOM 4016 N N . PHE A 1 492 ? 29.844 -52.317 17.484 1.00 44.94 492 PHE A N 1
ATOM 4017 C CA . PHE A 1 492 ? 28.556 -52.299 18.182 1.00 44.94 492 PHE A CA 1
ATOM 4018 C C . PHE A 1 492 ? 27.949 -50.891 18.316 1.00 44.94 492 PHE A C 1
ATOM 4020 O O . PHE A 1 492 ? 26.731 -50.761 18.441 1.00 44.94 492 PHE A O 1
ATOM 4027 N N . PHE A 1 493 ? 28.771 -49.836 18.277 1.00 42.78 493 PHE A N 1
ATOM 4028 C CA . PHE A 1 493 ? 28.288 -48.455 18.374 1.00 42.78 493 PHE A CA 1
ATOM 4029 C C . PHE A 1 493 ? 27.937 -47.854 17.011 1.00 42.78 493 PHE A C 1
ATOM 4031 O O . PHE A 1 493 ? 26.861 -47.271 16.877 1.00 42.78 493 PHE A O 1
ATOM 4038 N N . LEU A 1 494 ? 28.775 -48.059 15.987 1.00 44.75 494 LEU A N 1
ATOM 4039 C CA . LEU A 1 494 ? 28.504 -47.572 14.626 1.00 44.75 494 LEU A CA 1
ATOM 4040 C C . LEU A 1 494 ? 27.212 -48.173 14.051 1.00 44.75 494 LEU A C 1
ATOM 4042 O O . LEU A 1 494 ? 26.360 -47.447 13.542 1.00 44.75 494 LEU A O 1
ATOM 4046 N N . ARG A 1 495 ? 26.985 -49.478 14.247 1.00 46.91 495 ARG A N 1
ATOM 4047 C CA . ARG A 1 495 ? 25.766 -50.149 13.763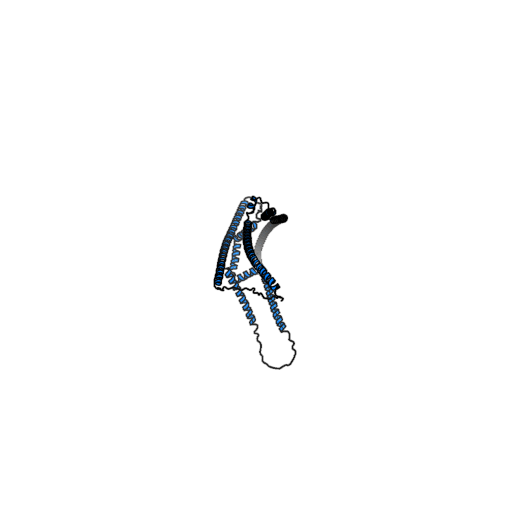 1.00 46.91 495 ARG A CA 1
ATOM 4048 C C . ARG A 1 495 ? 24.483 -49.746 14.505 1.00 46.91 495 ARG A C 1
ATOM 4050 O O . ARG A 1 495 ? 23.392 -50.131 14.088 1.00 46.91 495 ARG A O 1
ATOM 4057 N N . ARG A 1 496 ? 24.588 -48.996 15.612 1.00 46.28 496 ARG A N 1
ATOM 4058 C CA . ARG A 1 496 ? 23.445 -48.557 16.433 1.00 46.28 496 ARG A CA 1
ATOM 4059 C C . ARG A 1 496 ? 23.064 -47.089 16.216 1.00 46.28 496 ARG A C 1
ATOM 4061 O O . ARG A 1 496 ? 21.919 -46.735 16.494 1.00 46.28 496 ARG A O 1
ATOM 4068 N N . SER A 1 497 ? 23.950 -46.250 15.671 1.00 44.69 497 SER A N 1
ATOM 4069 C CA . SER A 1 497 ? 23.580 -44.893 15.239 1.00 44.69 497 SER A CA 1
ATOM 4070 C C . SER A 1 497 ? 22.698 -44.907 13.989 1.00 44.69 497 SER A C 1
ATOM 4072 O O . SER A 1 497 ? 21.672 -44.232 13.970 1.00 44.69 497 SER A O 1
ATOM 4074 N N . GLU A 1 498 ? 23.035 -45.721 12.983 1.00 44.94 498 GLU A N 1
ATOM 4075 C CA . GLU A 1 498 ? 22.283 -45.799 11.716 1.00 44.94 498 GLU A CA 1
ATOM 4076 C C . GLU A 1 498 ? 20.827 -46.245 11.935 1.00 44.94 498 GLU A C 1
ATOM 4078 O O . GLU A 1 498 ? 19.893 -45.597 11.461 1.00 44.94 498 GLU A O 1
ATOM 4083 N N . ALA A 1 499 ? 20.625 -47.291 12.744 1.00 42.44 499 ALA A N 1
ATOM 4084 C CA . ALA A 1 499 ? 19.299 -47.801 13.092 1.00 42.44 499 ALA A CA 1
ATOM 4085 C C . ALA A 1 499 ? 18.430 -46.775 13.851 1.00 42.44 499 ALA A C 1
ATOM 4087 O O . ALA A 1 499 ? 17.214 -46.749 13.676 1.00 42.44 499 ALA A O 1
ATOM 4088 N N . SER A 1 500 ? 19.046 -45.915 14.672 1.00 43.44 500 SER A N 1
ATOM 4089 C CA . SER A 1 500 ? 18.346 -44.873 15.439 1.00 43.44 500 SER A CA 1
ATOM 4090 C C . SER A 1 500 ? 17.808 -43.754 14.538 1.00 43.44 500 SER A C 1
ATOM 4092 O O . SER A 1 500 ? 16.669 -43.308 14.695 1.00 43.44 500 SER A O 1
ATOM 4094 N N . VAL A 1 501 ? 18.610 -43.322 13.557 1.00 46.56 501 VAL A N 1
ATOM 4095 C CA . VAL A 1 501 ? 18.239 -42.234 12.638 1.00 46.56 501 VAL A CA 1
ATOM 4096 C C . VAL A 1 501 ? 17.090 -42.653 11.717 1.00 46.56 501 VAL A C 1
ATOM 4098 O O . VAL A 1 501 ? 16.145 -41.883 11.555 1.00 46.56 501 VAL A O 1
ATOM 4101 N N . PHE A 1 502 ? 17.114 -43.878 11.179 1.00 43.22 502 PHE A N 1
ATOM 4102 C CA . PHE A 1 502 ? 16.041 -44.374 10.305 1.00 43.22 502 PHE A CA 1
ATOM 4103 C C . PHE A 1 502 ? 14.688 -44.471 11.030 1.00 43.22 502 PHE A C 1
ATOM 4105 O O . PHE A 1 502 ? 13.699 -43.892 10.578 1.00 43.22 502 PHE A O 1
ATOM 4112 N N . PHE A 1 503 ? 14.647 -45.124 12.199 1.00 44.69 503 PHE A N 1
ATOM 4113 C CA . PHE A 1 503 ? 13.388 -45.368 12.918 1.00 44.69 503 PHE A CA 1
ATOM 4114 C C . PHE A 1 503 ? 12.680 -44.079 13.367 1.00 44.69 503 PHE A C 1
ATOM 4116 O O . PHE A 1 503 ? 11.450 -44.034 13.439 1.00 44.69 503 PHE A O 1
ATOM 4123 N N . SER A 1 504 ? 13.444 -43.022 13.660 1.00 45.25 504 SER A N 1
ATOM 4124 C CA . SER A 1 504 ? 12.902 -41.726 14.083 1.00 45.25 504 SER A CA 1
ATOM 4125 C C . SER A 1 504 ? 12.205 -40.979 12.934 1.00 45.25 504 SER A C 1
ATOM 4127 O O . SER A 1 504 ? 11.129 -40.409 13.126 1.00 45.25 504 SER A O 1
ATOM 4129 N N . VAL A 1 505 ? 12.763 -41.041 11.716 1.00 48.09 505 VAL A N 1
ATOM 4130 C CA . VAL A 1 505 ? 12.191 -40.392 10.521 1.00 48.09 505 VAL A CA 1
ATOM 4131 C C . VAL A 1 505 ? 10.871 -41.052 10.109 1.00 48.09 505 VAL A C 1
ATOM 4133 O O . VAL A 1 505 ? 9.873 -40.353 9.916 1.00 48.09 505 VAL A O 1
ATOM 4136 N N . ASP A 1 506 ? 10.826 -42.387 10.054 1.00 46.62 506 ASP A N 1
ATOM 4137 C CA . ASP A 1 506 ? 9.600 -43.116 9.704 1.00 46.62 506 ASP A CA 1
ATOM 4138 C C . ASP A 1 506 ? 8.497 -42.931 10.759 1.00 46.62 506 ASP A C 1
ATOM 4140 O O . ASP A 1 506 ? 7.335 -42.708 10.410 1.00 46.62 506 ASP A O 1
ATOM 4144 N N . SER A 1 507 ? 8.853 -42.917 12.050 1.00 45.62 507 SER A N 1
ATOM 4145 C CA . SER A 1 507 ? 7.898 -42.668 13.143 1.00 45.62 507 SER A CA 1
ATOM 4146 C C . SER A 1 507 ? 7.236 -41.288 13.044 1.00 45.62 507 SER A C 1
ATOM 4148 O O . SER A 1 507 ? 6.033 -41.153 13.286 1.00 45.62 507 SER A O 1
ATOM 4150 N N . PHE A 1 508 ? 7.993 -40.257 12.650 1.00 44.53 508 PHE A N 1
ATOM 4151 C CA . PHE A 1 508 ? 7.455 -38.906 12.468 1.00 44.53 508 PHE A CA 1
ATOM 4152 C C . PHE A 1 508 ? 6.540 -38.818 11.234 1.00 44.53 508 PHE A C 1
ATOM 4154 O O . PHE A 1 508 ? 5.463 -38.221 11.300 1.00 44.53 508 PHE A O 1
ATOM 4161 N N . SER A 1 509 ? 6.921 -39.482 10.137 1.00 48.09 509 SER A N 1
ATOM 4162 C CA . SER A 1 509 ? 6.121 -39.585 8.907 1.00 48.09 509 SER A CA 1
ATOM 4163 C C . SER A 1 509 ? 4.766 -40.269 9.146 1.00 48.09 509 SER A C 1
ATOM 4165 O O . SER A 1 509 ? 3.714 -39.753 8.753 1.00 48.09 509 SER A O 1
ATOM 4167 N N . LEU A 1 510 ? 4.759 -41.392 9.874 1.00 46.97 510 LEU A N 1
ATOM 4168 C CA . LEU A 1 510 ? 3.540 -42.156 10.162 1.00 46.97 510 LEU A CA 1
ATOM 4169 C C . LEU A 1 510 ? 2.575 -41.401 11.097 1.00 46.97 510 LEU A C 1
ATOM 4171 O O . LEU A 1 510 ? 1.354 -41.489 10.939 1.00 46.97 510 LEU A O 1
ATOM 4175 N N . SER A 1 511 ? 3.113 -40.619 12.040 1.00 45.25 511 SER A N 1
ATOM 4176 C CA . SER A 1 511 ? 2.328 -39.754 12.932 1.00 45.25 511 SER A CA 1
ATOM 4177 C C . SER A 1 511 ? 1.685 -38.575 12.184 1.00 45.25 511 SER A C 1
ATOM 4179 O O . SER A 1 511 ? 0.491 -38.298 12.353 1.00 45.25 511 SER A O 1
ATOM 4181 N N . ALA A 1 512 ? 2.435 -37.932 11.280 1.00 44.62 512 ALA A N 1
ATOM 4182 C CA . ALA A 1 512 ? 1.925 -36.869 10.412 1.00 44.62 512 ALA A CA 1
ATOM 4183 C C . ALA A 1 512 ? 0.805 -37.366 9.477 1.00 44.62 512 ALA A C 1
ATOM 4185 O O . ALA A 1 512 ? -0.213 -36.693 9.311 1.00 44.62 512 ALA A O 1
ATOM 4186 N N . HIS A 1 513 ? 0.933 -38.574 8.917 1.00 48.06 513 HIS A N 1
ATOM 4187 C CA . HIS A 1 513 ? -0.122 -39.158 8.086 1.00 48.06 513 HIS A CA 1
ATOM 4188 C C . HIS A 1 513 ? -1.391 -39.516 8.875 1.00 48.06 513 HIS A C 1
ATOM 4190 O O . HIS A 1 513 ? -2.492 -39.284 8.374 1.00 48.06 513 HIS A O 1
ATOM 4196 N N . ARG A 1 514 ? -1.274 -40.021 10.112 1.00 47.91 514 ARG A N 1
ATOM 4197 C CA . ARG A 1 514 ? -2.449 -40.291 10.965 1.00 47.91 514 ARG A CA 1
ATOM 4198 C C . ARG A 1 514 ? -3.177 -39.014 11.391 1.00 47.91 514 ARG A C 1
ATOM 4200 O O . ARG A 1 514 ? -4.403 -38.985 11.354 1.00 47.91 514 ARG A O 1
ATOM 4207 N N . THR A 1 515 ? -2.454 -37.950 11.740 1.00 48.81 515 THR A N 1
ATOM 4208 C CA . THR A 1 515 ? -3.077 -36.662 12.100 1.00 48.81 515 THR A CA 1
ATOM 4209 C C . THR A 1 515 ? -3.730 -35.973 10.897 1.00 48.81 515 THR A C 1
ATOM 4211 O O . THR A 1 515 ? -4.852 -35.482 11.018 1.00 48.81 515 THR A O 1
ATOM 4214 N N . LEU A 1 516 ? -3.115 -36.025 9.708 1.00 43.16 516 LEU A N 1
ATOM 4215 C CA . LEU A 1 516 ? -3.734 -35.521 8.473 1.00 43.16 516 LEU A CA 1
ATOM 4216 C C . LEU A 1 516 ? -4.952 -36.336 8.010 1.00 43.16 516 LEU A C 1
ATOM 4218 O O . LEU A 1 516 ? -5.836 -35.768 7.374 1.00 43.16 516 LEU A O 1
ATOM 4222 N N . ALA A 1 517 ? -5.033 -37.632 8.330 1.00 44.88 517 ALA A N 1
ATOM 4223 C CA . ALA A 1 517 ? -6.214 -38.445 8.030 1.00 44.88 517 ALA A CA 1
ATOM 4224 C C . ALA A 1 517 ? -7.436 -38.020 8.866 1.00 44.88 517 ALA A C 1
ATOM 4226 O O . ALA A 1 517 ? -8.522 -37.858 8.316 1.00 44.88 517 ALA A O 1
ATOM 4227 N N . VAL A 1 518 ? -7.254 -37.763 10.169 1.00 45.66 518 VAL A N 1
ATOM 4228 C CA . VAL A 1 518 ? -8.337 -37.300 11.064 1.00 45.66 518 VAL A CA 1
ATOM 4229 C C . VAL A 1 518 ? -8.855 -35.914 10.658 1.00 45.66 518 VAL A C 1
ATOM 4231 O O . VAL A 1 518 ? -10.058 -35.678 10.670 1.00 45.66 518 VAL A O 1
ATOM 4234 N N . ILE A 1 519 ? -7.969 -35.017 10.209 1.00 43.69 519 ILE A N 1
ATOM 4235 C CA . ILE A 1 519 ? -8.326 -33.661 9.743 1.00 43.69 519 ILE A CA 1
ATOM 4236 C C . ILE A 1 519 ? -9.051 -33.675 8.376 1.00 43.69 519 ILE A C 1
ATOM 4238 O O . ILE A 1 519 ? -9.557 -32.648 7.932 1.00 43.69 519 ILE A O 1
ATOM 4242 N N . ARG A 1 520 ? -9.144 -34.830 7.701 1.00 44.75 520 ARG A N 1
ATOM 4243 C CA . ARG A 1 520 ? -9.821 -34.983 6.399 1.00 44.75 520 ARG A CA 1
ATOM 4244 C C . ARG A 1 520 ? -11.090 -35.844 6.444 1.00 44.75 520 ARG A C 1
ATOM 4246 O O . ARG A 1 520 ? -11.597 -36.211 5.387 1.00 44.75 520 ARG A O 1
ATOM 4253 N N . GLY A 1 521 ? -11.579 -36.156 7.646 1.00 48.59 521 GLY A N 1
ATOM 4254 C CA . GLY A 1 521 ? -12.805 -36.925 7.900 1.00 48.59 521 GLY A CA 1
ATOM 4255 C C . GLY A 1 521 ? -13.795 -36.232 8.847 1.00 48.59 521 GLY A C 1
ATOM 4256 O O . GLY A 1 521 ? -14.604 -36.918 9.465 1.00 48.59 521 GLY A O 1
ATOM 4257 N N . ILE A 1 522 ? -13.693 -34.903 8.996 1.00 39.94 522 ILE A N 1
ATOM 4258 C CA . ILE A 1 522 ? -14.516 -34.025 9.851 1.00 39.94 522 ILE A CA 1
ATOM 4259 C C . ILE A 1 522 ? -14.801 -32.726 9.088 1.00 39.94 522 ILE A C 1
ATOM 4261 O O . ILE A 1 522 ? -15.919 -32.189 9.265 1.00 39.94 522 ILE A O 1
#

Secondary structure (DSSP, 8-state):
-HHHHHHHHHHHHHHHHHHHHHHHHHHHHHHHHHHHHHHHHHHHHHHHHHHHHHHHHHHHHHHHHHHHHHHHHHHHHHHHHHHHHHHHHHHHHHHHHHHHHHHHHHHHHHHHHHHHHHHHHHHHHHHHHHHHHHHHHHHHHHHHHHHHHHHHHHHHHHHHSPPHHHHHHHHHHHHHHHHHHH----GGGSGGG---HHHHHHHHHHHHHHHHHHHHHHHHHHHHHHHHHHHHHHHHHHHHHHHHHHHHHHHHHHHHHHHTTS-----------------------------------HHHHHHHHHHHHHHHHHHHHHHHHHHHHHHHHHHHHHHHHHHHHHHHHHHHHHHHHHHHHHHHHHHHHHTT--------GGGGTTHHHHHHHHHHHHHHH-HHHHHHHHHHHHHHHHS-HHHHHHHHHHHHHHH-HHHHHHHHHHHHHHHHHHHHHHHHHHHHHHHHHSPP-PPP-----------PPP--SSHHHHHHHHHHHHHHHHHHHHHHHHHHHHTT--

Foldseek 3Di:
DVVVVVVVVVVVVVVVVVVVVVVVVVVVVVVVVVVVVVVVVVVVVVVVVVVVVVVVVVVVVVVVVVVVVVVVVVVVVVVVVVVVVVVVVVVVVVVVVVVVVVVVVVVVVVVVVVVVVVVVVVVVVVVVVVVVVVVVVVVVVVVVVVVVVVVVVVVVVVVPPPDPVNVVVVVLVVVVCCCVVVVDDPPVVVVVSCPDPVNVVVVVVVVVVVVVVVVVVVVVVVVVVVVVVVVVVVVVVVVVVVVVVVVVVVVVVVVVVVCVVPDDDDDDDDDDDDDDDDDDDDDDDDDDDDDDDDDDPVVVVVVVVVVVVVVVVVVVVVVVVVVVVVVVVVVVVVVVVVVVVVVLVVVLVVLVVVVVVVVVVVVVCVVPDDDDDPPPPPCPPVCVVSVVSVVVNVCVPDVVSVVVVVVVVVVLVVDDPVRVVVVVVVCCCVVDPVNVVVVVVVVVVVVVVVVVVVVVVVVVVVVVPDDDDDDDDDDDDDDDDDDDDDPPPPVVVVVVVVVVVVVVVVVVVVVVVVVVVVVVPD

pLDDT: mean 76.27, std 21.96, range [25.94, 97.94]

Radius of gyration: 79.64 Å; Cα contacts (8 Å, |Δi|>4): 29; chains: 1; bounding box: 171×90×282 Å

Mean predicted aligned error: 24.18 Å

Sequence (522 aa):
MEEKVREIVEIKQRSLAEENQKTLEVLKEREQLLQEQLRQAKETVMNMQKLHESAQSQLFELRAQSEEEKAAKQADFNLLMDEVERAQARLQSIEREKSNLRSQLQLANEESAKSKQRTSKMEALMSDEREQHLIEIRKLTALLNEKDAALAEIKRELQERPTVKVMEDLRKQIKILQAVGYNSIEAEDWELASEGQEMSKLESLLLDKNRKMEHELTQLKVKISEQSSLLEEDKAKIGELTMKVNEQQKLISKLEDDISKGYGSTERKGSVLNDWDLNDIATNEASEGADQRLLPADQDQSSMLKVICNQRDRFRARLREAEEEVRLLKEKLSLVKDELEKTKADNVKLYGKIRYVQDFNQEKLVSRGPKKYVEDVESGFSSDVESKYKKMYEDDLNPFAAFSKKERDQRYRELGIRDKITLTSGRFLLGNKYARTFIFFYSIGLHLLVFACLYRMSAISYLRIKPAVIPKKKNTALNHRKQQPTPRFLDFFLRRSEASVFFSVDSFSLSAHRTLAVIRGI

InterPro domains:
  IPR012955 CASP, C-terminal [PF08172] (235-460)

Solvent-accessible surface area (backbone atoms only — not comparable to full-atom values): 30128 Å² total; per-residue (Å²): 114,66,66,62,52,50,51,53,50,51,53,50,50,51,51,51,50,51,52,54,46,54,53,52,49,55,49,48,55,51,47,52,53,51,52,50,52,52,48,52,54,49,53,52,50,53,51,51,48,54,52,49,56,50,51,52,49,50,53,51,50,55,46,50,54,54,51,49,53,49,52,51,53,51,50,53,50,50,54,51,48,56,48,51,51,55,48,50,56,51,50,54,48,54,51,51,51,54,49,50,54,51,52,52,52,49,52,54,49,53,51,51,50,54,48,52,52,51,50,53,52,47,54,48,52,59,46,54,53,48,51,51,51,52,54,48,50,52,50,52,53,52,53,48,53,52,51,52,50,53,54,49,50,56,49,49,56,61,68,70,46,78,52,68,65,59,56,50,51,51,49,48,52,50,53,50,49,49,40,72,72,64,70,68,74,71,75,83,70,50,66,83,70,51,88,39,84,65,53,55,53,51,51,53,52,49,52,54,49,49,54,48,53,52,49,52,53,50,53,50,51,49,52,50,51,52,54,51,50,52,51,53,53,51,49,49,50,50,50,52,50,50,50,52,49,50,51,48,48,56,49,46,54,50,52,48,60,51,41,74,74,52,77,81,89,86,81,88,92,86,85,88,89,90,86,92,85,83,90,87,91,77,90,85,91,88,86,88,89,88,86,86,91,81,86,77,80,65,63,56,53,57,49,51,53,50,51,51,48,54,50,53,52,50,50,54,46,52,50,49,54,50,52,51,50,51,49,53,51,52,50,52,56,46,52,56,47,55,52,47,54,49,51,51,54,51,50,35,52,47,49,53,49,52,50,52,54,49,50,54,52,48,56,68,44,61,80,70,58,93,74,76,88,77,78,74,81,77,46,82,77,47,47,67,62,47,50,53,41,48,48,52,45,52,46,70,69,32,66,65,51,50,45,55,49,50,49,52,55,47,53,62,63,71,44,49,76,68,52,50,48,54,51,48,52,48,48,48,40,71,70,34,71,67,45,45,53,50,52,53,52,50,51,52,52,51,51,52,50,50,50,52,50,52,48,51,53,49,52,55,52,52,63,72,66,61,81,81,88,78,84,89,82,82,87,86,84,86,85,89,79,93,81,83,88,76,92,76,72,61,66,69,51,62,66,50,52,60,58,52,57,54,57,53,55,54,53,51,52,56,51,53,52,54,55,55,51,58,73,71,74,119